Protein AF-C0FYK9-F1 (afdb_monomer_lite)

pLDDT: mean 88.58, std 13.12, range [31.52, 98.25]

Secondary structure (DSSP, 8-state):
-HHHHHHHHHHHHHHHHHHHHHHHHSSS------TTS--SS--BHHHHHHHT--GGGTT--HHHHH----SB-BHHHHHHHHHHTT-TTTSPPPS--TTSBPPHHHHHHHHHHHHHHH-TT--EEEEEEEEEEEEEETTEEEEEETTEEEEES--TTTS-TT-EEEEEEETTEEEEEEEE--S-EEEEEEEEEEEETTEEEEEETTEEEEEEPPTT-----SEEEEEEEETTEEEEEEE--EEEEEEEEEE-SSEEEETTTEEEE--SPPPEEE--TTS--EEE-GGGS-TTT-EEEEEEETTEEEEEEE-S-----EEEEE---TTS-S-BS--EEEESS-EEEEETTEEEEE-TT--EEGGGT-SSSS-EEEEEESSTT--EEEE-TT--B-SS-BSSEEEEEE-SS-EEEEEEEEHHHHHHHHHHHHS-TTS-HHHHHHHHHHHHHHHHHHHHH-TTGGGT-SEESSTTS---SSSPPPHHHHHHHHHTTT---EETTEEP-----S--SSS---GGGG--S-GGGGTT-----

Structure (mmCIF, N/CA/C/O backbone):
data_AF-C0FYK9-F1
#
_entry.id   AF-C0FYK9-F1
#
loop_
_atom_site.group_PDB
_atom_site.id
_atom_site.type_symbol
_atom_site.label_atom_id
_atom_site.label_alt_id
_atom_site.label_comp_id
_atom_site.label_asym_id
_atom_site.label_entity_id
_atom_site.label_seq_id
_atom_site.pdbx_PDB_ins_code
_atom_site.Cartn_x
_atom_site.Cartn_y
_atom_site.Cartn_z
_atom_site.occupancy
_atom_site.B_iso_or_equiv
_atom_site.auth_seq_id
_atom_site.auth_comp_id
_atom_site.auth_asym_id
_atom_site.auth_atom_id
_atom_site.pdbx_PDB_model_num
ATOM 1 N N . MET A 1 1 ? -38.663 -24.467 86.051 1.00 49.34 1 MET A N 1
ATOM 2 C CA . MET A 1 1 ? -37.625 -23.859 85.177 1.00 49.34 1 MET A CA 1
ATOM 3 C C . MET A 1 1 ? -37.761 -24.138 83.666 1.00 49.34 1 MET A C 1
ATOM 5 O O . MET A 1 1 ? -37.095 -23.458 82.899 1.00 49.34 1 MET A O 1
ATOM 9 N N . ARG A 1 2 ? -38.643 -25.035 83.180 1.00 43.19 2 ARG A N 1
ATOM 10 C CA . ARG A 1 2 ? -38.757 -25.364 81.733 1.00 43.19 2 ARG A CA 1
ATOM 11 C C . ARG A 1 2 ? -39.537 -24.361 80.849 1.00 43.19 2 ARG A 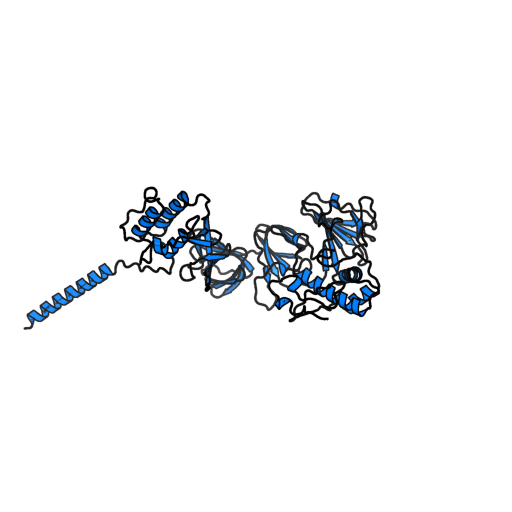C 1
ATOM 13 O O . ARG A 1 2 ? -39.346 -24.364 79.639 1.00 43.19 2 ARG A O 1
ATOM 20 N N . GLY A 1 3 ? -40.367 -23.477 81.418 1.00 40.69 3 GLY A N 1
ATOM 21 C CA . GLY A 1 3 ? -41.188 -22.517 80.649 1.00 40.69 3 GLY A CA 1
ATOM 22 C C . GLY A 1 3 ? -40.451 -21.256 80.166 1.00 40.69 3 GLY A C 1
ATOM 23 O O . GLY A 1 3 ? -40.621 -20.839 79.024 1.00 40.69 3 GLY A O 1
ATOM 24 N N . LYS A 1 4 ? -39.559 -20.686 80.991 1.00 39.06 4 LYS A N 1
ATOM 25 C CA . LYS A 1 4 ? -38.803 -19.459 80.649 1.00 39.06 4 LYS A CA 1
ATOM 26 C C . LYS A 1 4 ? -37.732 -19.681 79.568 1.00 39.06 4 LYS A C 1
ATOM 28 O O . LYS A 1 4 ? -37.420 -18.757 78.824 1.00 39.06 4 LYS A O 1
ATOM 33 N N . VAL A 1 5 ? -37.215 -20.906 79.433 1.00 44.84 5 VAL A N 1
ATOM 34 C CA . VAL A 1 5 ? -36.210 -21.264 78.411 1.00 44.84 5 VAL A CA 1
ATOM 35 C C . VAL A 1 5 ? -36.845 -21.411 77.020 1.00 44.84 5 VAL A C 1
ATOM 37 O O . VAL A 1 5 ? -36.245 -21.018 76.023 1.00 44.84 5 VAL A O 1
ATOM 40 N N . ARG A 1 6 ? -38.095 -21.896 76.938 1.00 43.47 6 ARG A N 1
ATOM 41 C CA . ARG A 1 6 ? -38.832 -22.031 75.666 1.00 43.47 6 ARG A CA 1
ATOM 42 C C . ARG A 1 6 ? -39.281 -20.683 75.090 1.00 43.47 6 ARG A C 1
ATOM 44 O O . ARG A 1 6 ? -39.268 -20.524 73.874 1.00 43.47 6 ARG A O 1
ATOM 51 N N . LEU A 1 7 ? -39.620 -19.713 75.945 1.00 41.38 7 LEU A N 1
ATOM 52 C CA . LEU A 1 7 ? -40.022 -18.369 75.512 1.00 41.38 7 LEU A CA 1
ATOM 53 C C . LEU A 1 7 ? -38.821 -17.542 75.012 1.00 41.38 7 LEU A C 1
ATOM 55 O O . LEU A 1 7 ? -38.914 -16.920 73.959 1.00 41.38 7 LEU A O 1
ATOM 59 N N . LYS A 1 8 ? -37.658 -17.630 75.681 1.00 43.09 8 LYS A N 1
ATOM 60 C CA . LYS A 1 8 ? -36.409 -16.995 75.210 1.00 43.09 8 LYS A CA 1
ATOM 61 C C . LYS A 1 8 ? -35.907 -17.567 73.878 1.00 43.09 8 LYS A C 1
ATOM 63 O O . LYS A 1 8 ? -35.419 -16.808 73.051 1.00 43.09 8 LYS A O 1
ATOM 68 N N . ARG A 1 9 ? -36.077 -18.875 73.633 1.00 45.41 9 ARG A N 1
ATOM 69 C CA . ARG A 1 9 ? -35.735 -19.498 72.338 1.00 45.41 9 ARG A CA 1
ATOM 70 C C . ARG A 1 9 ? -36.655 -19.058 71.196 1.00 45.41 9 ARG A C 1
ATOM 72 O O . ARG A 1 9 ? -36.160 -18.861 70.097 1.00 45.41 9 ARG A O 1
ATOM 79 N N . LYS A 1 10 ? -37.959 -18.869 71.443 1.00 44.72 10 LYS A N 1
ATOM 80 C CA . LYS A 1 10 ? -38.896 -18.373 70.415 1.00 44.72 10 LYS A CA 1
ATOM 81 C C . LYS A 1 10 ? -38.679 -16.894 70.083 1.00 44.72 10 LYS A C 1
ATOM 83 O O . LYS A 1 10 ? -38.752 -16.542 68.916 1.00 44.72 10 LYS A O 1
ATOM 88 N N . ILE A 1 11 ? -38.355 -16.060 71.075 1.00 49.78 11 ILE A N 1
ATOM 89 C CA . ILE A 1 11 ? -38.025 -14.641 70.856 1.00 49.78 11 ILE A CA 1
ATOM 90 C C . ILE A 1 11 ? -36.674 -14.504 70.137 1.00 49.78 11 ILE A C 1
ATOM 92 O O . ILE A 1 11 ? -36.570 -13.732 69.194 1.00 49.78 11 ILE A O 1
ATOM 96 N N . GLY A 1 12 ? -35.670 -15.310 70.504 1.00 44.44 12 GLY A N 1
ATOM 97 C CA . GLY A 1 12 ? -34.382 -15.339 69.802 1.00 44.44 12 GLY A CA 1
ATOM 98 C C . GLY A 1 12 ? -34.500 -15.783 68.341 1.00 44.44 12 GLY A C 1
ATOM 99 O O . GLY A 1 12 ? -33.878 -15.177 67.478 1.00 44.44 12 GLY A O 1
ATOM 100 N N . LEU A 1 13 ? -35.347 -16.777 68.041 1.00 50.16 13 LEU A N 1
ATOM 101 C CA . LEU A 1 13 ? -35.586 -17.206 66.658 1.00 50.16 13 LEU A CA 1
ATOM 102 C C . LEU A 1 13 ? -36.331 -16.141 65.839 1.00 50.16 13 LEU A C 1
ATOM 104 O O . LEU A 1 13 ? -36.026 -15.971 64.667 1.00 50.16 13 LEU A O 1
ATOM 108 N N . LEU A 1 14 ? -37.276 -15.416 66.452 1.00 47.41 14 LEU A N 1
ATOM 109 C CA . LEU A 1 14 ? -38.029 -14.350 65.782 1.00 47.41 14 LEU A CA 1
ATOM 110 C C . LEU A 1 14 ? -37.148 -13.127 65.487 1.00 47.41 14 LEU A C 1
ATOM 112 O O . LEU A 1 14 ? -37.288 -12.530 64.430 1.00 47.41 14 LEU A O 1
ATOM 116 N N . VAL A 1 15 ? -36.217 -12.785 66.387 1.00 50.88 15 VAL A N 1
ATOM 117 C CA . VAL A 1 15 ? -35.242 -11.694 66.195 1.00 50.88 15 VAL A CA 1
ATOM 118 C C . VAL A 1 15 ? -34.200 -12.064 65.139 1.00 50.88 15 VAL A C 1
ATOM 120 O O . VAL A 1 15 ? -33.847 -11.221 64.327 1.00 50.88 15 VAL A O 1
ATOM 123 N N . ILE A 1 16 ? -33.759 -13.324 65.089 1.00 52.78 16 ILE A N 1
ATOM 124 C CA . ILE A 1 16 ? -32.861 -13.807 64.030 1.00 52.78 16 ILE A CA 1
ATOM 125 C C . ILE A 1 16 ? -33.587 -13.834 62.680 1.00 52.78 16 ILE A C 1
ATOM 127 O O . ILE A 1 16 ? -33.013 -13.397 61.692 1.00 52.78 16 ILE A O 1
ATOM 131 N N . LEU A 1 17 ? -34.860 -14.251 62.625 1.00 51.38 17 LEU A N 1
ATOM 132 C CA . LEU A 1 17 ? -35.642 -14.168 61.388 1.00 51.38 17 LEU A CA 1
ATOM 133 C C . LEU A 1 17 ? -35.883 -12.717 60.956 1.00 51.38 17 LEU A C 1
ATOM 135 O O . LEU A 1 17 ? -35.816 -12.450 59.767 1.00 51.38 17 LEU A O 1
ATOM 139 N N . LEU A 1 18 ? -36.111 -11.782 61.889 1.00 46.44 18 LEU A N 1
ATOM 140 C CA . LEU A 1 18 ? -36.244 -10.353 61.576 1.00 46.44 18 LEU A CA 1
ATOM 141 C C . LEU A 1 18 ? -34.917 -9.732 61.123 1.00 46.44 18 LEU A C 1
ATOM 143 O O . LEU A 1 18 ? -34.935 -8.866 60.263 1.00 46.44 18 LEU A O 1
ATOM 147 N N . LEU A 1 19 ? -33.777 -10.174 61.663 1.00 47.59 19 LEU A N 1
ATOM 148 C CA . LEU A 1 19 ? -32.441 -9.751 61.226 1.00 47.59 19 LEU A CA 1
ATOM 149 C C . LEU A 1 19 ? -32.058 -10.357 59.873 1.00 47.59 19 LEU A C 1
ATOM 151 O O . LEU A 1 19 ? -31.368 -9.707 59.102 1.00 47.59 19 LEU A O 1
ATOM 155 N N . ILE A 1 20 ? -32.534 -11.563 59.561 1.00 51.31 20 ILE A N 1
ATOM 156 C CA . ILE A 1 20 ? -32.364 -12.201 58.252 1.00 51.31 20 ILE A CA 1
ATOM 157 C C . ILE A 1 20 ? -33.326 -11.587 57.221 1.00 51.31 20 ILE A C 1
ATOM 159 O O . ILE A 1 20 ? -32.927 -11.388 56.080 1.00 51.31 20 ILE A O 1
ATOM 163 N N . LEU A 1 21 ? -34.551 -11.202 57.606 1.00 42.94 21 LEU A N 1
ATOM 164 C CA . LEU A 1 21 ? -35.472 -10.469 56.728 1.00 42.94 21 LEU A CA 1
ATOM 165 C C . LEU A 1 21 ? -35.026 -9.015 56.521 1.00 42.94 21 LEU A C 1
ATOM 167 O O . LEU A 1 21 ? -35.067 -8.552 55.392 1.00 42.94 21 LEU A O 1
ATOM 171 N N . CYS A 1 22 ? -34.543 -8.313 57.557 1.00 41.72 22 CYS A N 1
ATOM 172 C CA . CYS A 1 22 ? -33.874 -7.012 57.405 1.00 41.72 22 CYS A CA 1
ATOM 173 C C . CYS A 1 22 ? -32.569 -7.152 56.622 1.00 41.72 22 CYS A C 1
ATOM 175 O O . CYS A 1 22 ? -32.255 -6.277 55.834 1.00 41.72 22 CYS A O 1
ATOM 177 N N . GLY A 1 23 ? -31.828 -8.247 56.802 1.00 36.53 23 GLY A N 1
ATOM 178 C CA . GLY A 1 23 ? -30.626 -8.559 56.035 1.00 36.53 23 GLY A CA 1
ATOM 179 C C . GLY A 1 23 ? -30.923 -8.832 54.563 1.00 36.53 23 GLY A C 1
ATOM 180 O O . GLY A 1 23 ? -30.143 -8.419 53.725 1.00 36.53 23 GLY A O 1
ATOM 181 N N . MET A 1 24 ? -32.067 -9.441 54.233 1.00 38.06 24 MET A N 1
ATOM 182 C CA . MET A 1 24 ? -32.524 -9.641 52.851 1.00 38.06 24 MET A CA 1
ATOM 183 C C . MET A 1 24 ? -33.209 -8.401 52.253 1.00 38.06 24 MET A C 1
ATOM 185 O O . MET A 1 24 ? -33.081 -8.165 51.059 1.00 38.06 24 MET A O 1
ATOM 189 N N . LEU A 1 25 ? -33.858 -7.563 53.068 1.00 33.78 25 LEU A N 1
ATOM 190 C CA . LEU A 1 25 ? -34.369 -6.243 52.664 1.00 33.78 25 LEU A CA 1
ATOM 191 C C . LEU A 1 25 ? -33.253 -5.188 52.532 1.00 33.78 25 LEU A C 1
ATOM 193 O O . LEU A 1 25 ? -33.442 -4.219 51.811 1.00 33.78 25 LEU A O 1
ATOM 197 N N . LEU A 1 26 ? -32.095 -5.392 53.175 1.00 36.16 26 LEU A N 1
ATOM 198 C CA . LEU A 1 26 ? -30.854 -4.621 52.981 1.00 36.16 26 LEU A CA 1
ATOM 199 C C . LEU A 1 26 ? -29.892 -5.270 51.966 1.00 36.16 26 LEU A C 1
ATOM 201 O O . LEU A 1 26 ? -28.947 -4.620 51.530 1.00 36.16 26 LEU A O 1
ATOM 205 N N . ALA A 1 27 ? -30.107 -6.539 51.597 1.00 31.52 27 ALA A N 1
ATOM 206 C CA . ALA A 1 27 ? -29.412 -7.210 50.492 1.00 31.52 27 ALA A CA 1
ATOM 207 C C . ALA A 1 27 ? -30.128 -7.016 49.144 1.00 31.52 27 ALA A C 1
ATOM 209 O O . ALA A 1 27 ? -29.573 -7.354 48.102 1.00 31.52 27 ALA A O 1
ATOM 210 N N . GLY A 1 28 ? -31.321 -6.418 49.143 1.00 37.22 28 GLY A N 1
ATOM 211 C CA . GLY A 1 28 ? -31.795 -5.654 47.997 1.00 37.22 28 GLY A CA 1
ATOM 212 C C . GLY A 1 28 ? -31.076 -4.304 47.983 1.00 37.22 28 GLY A C 1
ATOM 213 O O . GLY A 1 28 ? -31.178 -3.565 48.952 1.00 37.22 28 GLY A O 1
ATOM 214 N N . THR A 1 29 ? -30.369 -4.005 46.889 1.00 35.56 29 THR A N 1
ATOM 215 C CA . THR A 1 29 ? -29.702 -2.724 46.560 1.00 35.56 29 THR A CA 1
ATOM 216 C C . THR A 1 29 ? -28.333 -2.427 47.195 1.00 35.56 29 THR A C 1
ATOM 218 O O . THR A 1 29 ? -28.100 -1.347 47.734 1.00 35.56 29 THR A O 1
ATOM 221 N N . LYS A 1 30 ? -27.354 -3.311 46.996 1.00 37.34 30 LYS A N 1
ATOM 222 C CA . LYS A 1 30 ? -26.033 -2.833 46.554 1.00 37.34 30 LYS A CA 1
ATOM 223 C C . LYS A 1 30 ? -25.832 -3.326 45.124 1.00 37.34 30 LYS A C 1
ATOM 225 O O . LYS A 1 30 ? -25.378 -4.448 44.934 1.00 37.34 30 LYS A O 1
ATOM 230 N N . LYS A 1 31 ? -26.230 -2.522 44.127 1.00 44.47 31 LYS A N 1
ATOM 231 C CA . LYS A 1 31 ? -25.635 -2.646 42.786 1.00 44.47 31 LYS A CA 1
ATOM 232 C C . LYS A 1 31 ? -24.127 -2.481 43.019 1.00 44.47 31 LYS A C 1
ATOM 234 O O . LYS A 1 31 ? -23.731 -1.464 43.585 1.00 44.47 31 LYS A O 1
ATOM 239 N N . GLY A 1 32 ? -23.335 -3.521 42.771 1.00 54.62 32 GLY A N 1
ATOM 240 C CA . GLY A 1 32 ? -21.882 -3.437 42.896 1.00 54.62 32 GLY A CA 1
ATOM 241 C C . GLY A 1 32 ? -21.388 -2.468 41.834 1.00 54.62 32 GLY A C 1
ATOM 242 O O . GLY A 1 32 ? -21.562 -2.743 40.653 1.00 54.62 32 GLY A O 1
ATOM 243 N N . TYR A 1 33 ? -20.891 -1.308 42.250 1.00 62.44 33 TYR A N 1
ATOM 244 C CA . TYR A 1 33 ? -20.207 -0.388 41.351 1.00 62.44 33 TYR A CA 1
ATOM 245 C C . TYR A 1 33 ? -18.798 -0.935 41.133 1.00 62.44 33 TYR A C 1
ATOM 247 O O . TYR A 1 33 ? -18.117 -1.279 42.099 1.00 62.44 33 TYR A O 1
ATOM 255 N N . HIS A 1 34 ? -18.403 -1.050 39.873 1.00 70.69 34 HIS A N 1
ATOM 256 C CA . HIS A 1 34 ? -17.083 -1.486 39.447 1.00 70.69 34 HIS A CA 1
ATOM 257 C C . HIS A 1 34 ? -16.535 -0.411 38.516 1.00 70.69 34 HIS A C 1
ATOM 259 O O . HIS A 1 34 ? -17.045 -0.239 37.413 1.00 70.69 34 HIS A O 1
ATOM 265 N N . LYS A 1 35 ? -15.546 0.352 38.983 1.00 70.06 35 LYS A N 1
ATOM 266 C CA . LYS A 1 35 ? -14.958 1.437 38.188 1.00 70.06 35 LYS A CA 1
ATOM 267 C C . LYS A 1 35 ? -14.197 0.930 36.956 1.00 70.06 35 LYS A C 1
ATOM 269 O O . LYS A 1 35 ? -14.077 1.655 35.983 1.00 70.06 35 LYS A O 1
ATOM 274 N N . ASP A 1 36 ? -13.750 -0.323 37.005 1.00 77.81 36 ASP A N 1
ATOM 275 C CA . ASP A 1 36 ? -12.903 -0.938 35.982 1.00 77.81 36 ASP A CA 1
ATOM 276 C C . ASP A 1 36 ? -13.705 -1.654 34.878 1.00 77.81 36 ASP A C 1
ATOM 278 O O . ASP A 1 36 ? -13.105 -2.355 34.076 1.00 77.81 36 ASP A O 1
ATOM 282 N N . VAL A 1 37 ? -15.042 -1.529 34.853 1.00 84.25 37 VAL A N 1
ATOM 283 C CA . VAL A 1 37 ? -15.925 -2.186 33.868 1.00 84.25 37 VAL A CA 1
ATOM 284 C C . VAL A 1 37 ? -16.968 -1.197 33.356 1.00 84.25 37 VAL A C 1
ATOM 286 O O . VAL A 1 37 ? -17.587 -0.477 34.148 1.00 84.25 37 VAL A O 1
ATOM 289 N N . TYR A 1 38 ? -17.205 -1.209 32.045 1.00 90.00 38 TYR A N 1
ATOM 290 C CA . TYR A 1 38 ? -18.252 -0.435 31.397 1.00 90.00 38 TYR A CA 1
ATOM 291 C C . TYR A 1 38 ? -19.631 -0.718 32.005 1.00 90.00 38 TYR A C 1
ATOM 293 O O . TYR A 1 38 ? -19.972 -1.837 32.399 1.00 90.00 38 TYR A O 1
ATOM 301 N N . SER A 1 39 ? -20.454 0.326 32.087 1.00 89.12 39 SER A N 1
ATOM 302 C CA . SER A 1 39 ? -21.793 0.245 32.655 1.00 89.12 39 SER A CA 1
ATOM 303 C C . SER A 1 39 ? -22.700 1.313 32.067 1.00 89.12 39 SER A C 1
ATOM 305 O O . SER A 1 39 ? -22.364 2.495 32.047 1.00 89.12 39 SER A O 1
ATOM 307 N N . GLU A 1 40 ? -23.907 0.907 31.685 1.00 89.75 40 GLU A N 1
ATOM 308 C CA . GLU A 1 40 ? -24.999 1.828 31.349 1.00 89.75 40 GLU A CA 1
ATOM 309 C C . GLU A 1 40 ? -25.579 2.517 32.591 1.00 89.75 40 GLU A C 1
ATOM 311 O O . GLU A 1 40 ? -26.247 3.543 32.512 1.00 89.75 40 GLU A O 1
ATOM 316 N N . HIS A 1 41 ? -25.370 1.946 33.778 1.00 90.19 41 HIS A N 1
ATOM 317 C CA . HIS A 1 41 ? -26.044 2.377 35.003 1.00 90.19 41 HIS A CA 1
ATOM 318 C C . HIS A 1 41 ? -25.279 3.421 35.813 1.00 90.19 41 HIS A C 1
ATOM 320 O O . HIS A 1 41 ? -25.825 3.912 36.805 1.00 90.19 41 HIS A O 1
ATOM 326 N N . TYR A 1 42 ? -24.029 3.698 35.453 1.00 90.00 42 TYR A N 1
ATOM 327 C CA . TYR A 1 42 ? -23.194 4.722 36.069 1.00 90.00 42 TYR A CA 1
ATOM 328 C C . TYR A 1 42 ? -22.003 5.063 35.173 1.00 90.00 42 TYR A C 1
ATOM 330 O O . TYR A 1 42 ? -21.562 4.222 34.395 1.00 90.00 42 TYR A O 1
ATOM 338 N N . VAL A 1 43 ? -21.444 6.259 35.357 1.00 91.44 43 VAL A N 1
ATOM 339 C CA . VAL A 1 43 ? -20.204 6.697 34.699 1.00 91.44 43 VAL A CA 1
ATOM 340 C C . VAL A 1 43 ? -19.094 6.822 35.751 1.00 91.44 43 VAL A C 1
ATOM 342 O O . VAL A 1 43 ? -19.327 7.473 36.776 1.00 91.44 43 VAL A O 1
ATOM 345 N N . PRO A 1 44 ? -17.924 6.183 35.583 1.00 90.38 44 PRO A N 1
ATOM 346 C CA . PRO A 1 44 ? -16.771 6.390 36.455 1.00 90.38 44 PRO A CA 1
ATOM 347 C C . PRO A 1 44 ? -16.309 7.850 36.453 1.00 90.38 44 PRO A C 1
ATOM 349 O O . PRO A 1 44 ? -16.354 8.523 35.430 1.00 90.38 44 PRO A O 1
ATOM 352 N N . VAL A 1 45 ? -15.816 8.345 37.591 1.00 87.62 45 VAL A N 1
ATOM 353 C CA . VAL A 1 45 ? -15.299 9.728 37.663 1.00 87.62 45 VAL A CA 1
ATOM 354 C C . VAL A 1 45 ? -14.074 9.922 36.762 1.00 87.62 45 VAL A C 1
ATOM 356 O O . VAL A 1 45 ? -13.920 10.992 36.188 1.00 87.62 45 VAL A O 1
ATOM 359 N N . GLU A 1 46 ? -13.232 8.895 36.622 1.00 84.62 46 GLU A N 1
ATOM 360 C CA . GLU A 1 46 ? -12.035 8.926 35.766 1.00 84.62 46 GLU A CA 1
ATOM 361 C C . GLU A 1 46 ? -12.402 9.150 34.283 1.00 84.62 46 GLU A C 1
ATOM 363 O O . GLU A 1 46 ? -11.763 9.956 33.618 1.00 84.62 46 GLU A O 1
ATOM 368 N N . GLU A 1 47 ? -13.486 8.535 33.794 1.00 89.50 47 GLU A N 1
ATOM 369 C CA . GLU A 1 47 ? -14.006 8.758 32.433 1.00 89.50 47 GLU A CA 1
ATOM 370 C C . GLU A 1 47 ? -14.472 10.212 32.237 1.00 89.50 47 GLU A C 1
ATOM 372 O O . GLU A 1 47 ? -14.085 10.872 31.277 1.00 89.50 47 GLU A O 1
ATOM 377 N N . VAL A 1 48 ? -15.217 10.759 33.203 1.00 90.50 48 VAL A N 1
ATOM 378 C CA . VAL A 1 48 ? -15.716 12.148 33.155 1.00 90.50 48 VAL A CA 1
ATOM 379 C C . VAL A 1 48 ? -14.577 13.174 33.099 1.00 90.50 48 VAL A C 1
ATOM 381 O O . VAL A 1 48 ? -14.717 14.231 32.487 1.00 90.50 48 VAL A O 1
ATOM 384 N N . GLN A 1 49 ? -13.446 12.898 33.752 1.00 87.75 49 GLN A N 1
ATOM 385 C CA . GLN A 1 49 ? -12.277 13.785 33.717 1.00 87.75 49 GLN A CA 1
ATOM 386 C C . GLN A 1 49 ? -11.706 13.915 32.302 1.00 87.75 49 GLN A C 1
ATOM 388 O O . GLN A 1 49 ? -11.330 15.015 31.891 1.00 87.75 49 GLN A O 1
ATOM 393 N N . ASP A 1 50 ? -11.666 12.813 31.557 1.00 86.81 50 ASP A N 1
ATOM 394 C CA . ASP A 1 50 ? -11.147 12.789 30.190 1.00 86.81 50 ASP A CA 1
ATOM 395 C C . ASP A 1 50 ? -12.105 13.474 29.221 1.00 86.81 50 ASP A C 1
ATOM 397 O O . ASP A 1 50 ? -11.682 14.319 28.431 1.00 86.81 50 ASP A O 1
ATOM 401 N N . GLU A 1 51 ? -13.403 13.221 29.371 1.00 91.44 51 GLU A N 1
ATOM 402 C CA . GLU A 1 51 ? -14.452 13.900 28.612 1.00 91.44 51 GLU A CA 1
ATOM 403 C C . GLU A 1 51 ? -14.417 15.423 28.805 1.00 91.44 51 GLU A C 1
ATOM 405 O O . GLU A 1 51 ? -14.608 16.179 27.854 1.00 91.44 51 GLU A O 1
ATOM 410 N N . LEU A 1 52 ? -14.138 15.919 30.013 1.00 90.44 52 LEU A N 1
ATOM 411 C CA . LEU A 1 52 ? -14.057 17.359 30.286 1.00 90.44 52 LEU A CA 1
ATOM 412 C C . LEU A 1 52 ? -12.732 18.006 29.841 1.00 90.44 52 LEU A C 1
ATOM 414 O O . LEU A 1 52 ? -12.608 19.234 29.853 1.00 90.44 52 LEU A O 1
ATOM 418 N N . SER A 1 53 ? -11.742 17.217 29.422 1.00 87.56 53 SER A N 1
ATOM 419 C CA . SER A 1 53 ? -10.406 17.682 29.031 1.00 87.56 53 SER A CA 1
ATOM 420 C C . SER A 1 53 ? -10.323 18.061 27.544 1.00 87.56 53 SER A C 1
ATOM 422 O O . SER A 1 53 ? -9.465 17.575 26.809 1.00 87.56 53 SER A O 1
ATOM 424 N N . PHE A 1 54 ? -11.196 18.964 27.090 1.00 86.75 54 PHE A N 1
ATOM 425 C CA . PHE A 1 54 ? -11.235 19.479 25.712 1.00 86.75 54 PHE A CA 1
ATOM 426 C C . PHE A 1 54 ? -10.966 20.992 25.653 1.00 86.75 54 PHE A C 1
ATOM 428 O O . PHE A 1 54 ? -11.007 21.694 26.665 1.00 86.75 54 PHE A O 1
ATOM 435 N N . SER A 1 55 ? -10.667 21.518 24.462 1.00 81.06 55 SER A N 1
ATOM 436 C CA . SER A 1 55 ? -10.432 22.955 24.235 1.00 81.06 55 SER A CA 1
ATOM 437 C C . SER A 1 55 ? -9.448 23.581 25.245 1.00 81.06 55 SER A C 1
ATOM 439 O O . SER A 1 55 ? -8.348 23.067 25.457 1.00 81.06 55 SER A O 1
ATOM 441 N N . ILE A 1 56 ? -9.822 24.692 25.890 1.00 78.62 56 ILE A N 1
ATOM 442 C CA . ILE A 1 56 ? -9.002 25.378 26.902 1.00 78.62 56 ILE A CA 1
ATOM 443 C C . ILE A 1 56 ? -8.908 24.619 28.236 1.00 78.62 56 ILE A C 1
ATOM 445 O O . ILE A 1 56 ? -8.141 25.019 29.111 1.00 78.62 56 ILE A O 1
ATOM 449 N N . TYR A 1 57 ? -9.684 23.546 28.403 1.00 82.19 57 TYR A N 1
ATOM 450 C CA . TYR A 1 57 ? -9.781 22.770 29.635 1.00 82.19 57 TYR A CA 1
ATOM 451 C C . TYR A 1 57 ? -8.825 21.564 29.676 1.00 82.19 57 TYR A C 1
ATOM 453 O O . TYR A 1 57 ? -8.739 20.894 30.702 1.00 82.19 57 TYR A O 1
ATOM 461 N N . LYS A 1 58 ? -8.058 21.320 28.600 1.00 78.19 58 LYS A N 1
ATOM 462 C CA . LYS A 1 58 ? -7.079 20.217 28.477 1.00 78.19 58 LYS A CA 1
ATOM 463 C C . LYS A 1 58 ? -6.049 20.153 29.617 1.00 78.19 58 LYS A C 1
ATOM 465 O O . LYS A 1 58 ? -5.628 19.073 30.003 1.00 78.19 58 LYS A O 1
ATOM 470 N N . GLU A 1 59 ? -5.645 21.304 30.154 1.00 77.31 59 GLU A N 1
ATOM 471 C CA . GLU A 1 59 ? -4.583 21.421 31.172 1.00 77.31 59 GLU A CA 1
ATOM 472 C C . GLU A 1 59 ? -5.128 21.514 32.610 1.00 77.31 59 GLU A C 1
ATOM 474 O O . GLU A 1 59 ? -4.402 21.870 33.543 1.00 77.31 59 GLU A O 1
ATOM 479 N N . MET A 1 60 ? -6.427 21.277 32.811 1.00 81.19 60 MET A N 1
ATOM 480 C CA . MET A 1 60 ? -7.028 21.382 34.136 1.00 81.19 60 MET A CA 1
ATOM 481 C C . MET A 1 60 ? -6.794 20.134 34.977 1.00 81.19 60 MET A C 1
ATOM 483 O O . MET A 1 60 ? -6.974 19.007 34.527 1.00 81.19 60 MET A O 1
ATOM 487 N N . ASP A 1 61 ? -6.486 20.351 36.254 1.00 79.81 61 ASP A N 1
ATOM 488 C CA . ASP A 1 61 ? -6.458 19.288 37.254 1.00 79.81 61 ASP A CA 1
ATOM 489 C C . ASP A 1 61 ? -7.896 18.968 37.697 1.00 79.81 61 ASP A C 1
ATOM 491 O O . ASP A 1 61 ? -8.384 19.426 38.737 1.00 79.81 61 ASP A O 1
ATOM 495 N N . TRP A 1 62 ? -8.608 18.218 36.853 1.00 79.31 62 TRP A N 1
ATOM 496 C CA . TRP A 1 62 ? -9.978 17.789 37.126 1.00 79.31 62 TRP A CA 1
ATOM 497 C C . TRP A 1 62 ? -10.083 16.916 38.377 1.00 79.31 62 TRP A C 1
ATOM 499 O O . TRP A 1 62 ? -11.125 16.912 39.028 1.00 79.31 62 TRP A O 1
ATOM 509 N N . GLU A 1 63 ? -9.008 16.241 38.781 1.00 74.50 63 GLU A N 1
ATOM 510 C CA . GLU A 1 63 ? -8.963 15.488 40.032 1.00 74.50 63 GLU A CA 1
ATOM 511 C C . GLU A 1 63 ? -9.090 16.428 41.245 1.00 74.50 63 GLU A C 1
ATOM 513 O O . GLU A 1 63 ? -9.909 16.195 42.143 1.00 74.50 63 GLU A O 1
ATOM 518 N N . GLN A 1 64 ? -8.363 17.552 41.241 1.00 74.69 64 GLN A N 1
ATOM 519 C CA . GLN A 1 64 ? -8.525 18.604 42.250 1.00 74.69 64 GLN A CA 1
ATOM 520 C C . GLN A 1 64 ? -9.869 19.325 42.165 1.00 74.69 64 GLN A C 1
ATOM 522 O O . GLN A 1 64 ? -10.415 19.707 43.200 1.00 74.69 64 GLN A O 1
ATOM 527 N N . ILE A 1 65 ? -10.404 19.548 40.966 1.00 71.44 65 ILE A N 1
ATOM 528 C CA . ILE A 1 65 ? -11.671 20.275 40.796 1.00 71.44 65 ILE A CA 1
ATOM 529 C C . ILE A 1 65 ? -12.849 19.418 41.265 1.00 71.44 65 ILE A C 1
ATOM 531 O O . ILE A 1 65 ? -13.753 19.921 41.932 1.00 71.44 65 ILE A O 1
ATOM 535 N N . LEU A 1 66 ? -12.817 18.117 40.972 1.00 69.69 66 LEU A N 1
ATOM 536 C CA . LEU A 1 66 ? -13.879 17.184 41.329 1.00 69.69 66 LEU A CA 1
ATOM 537 C C . LEU A 1 66 ? -13.794 16.715 42.781 1.00 69.69 66 LEU A C 1
ATOM 539 O O . LEU A 1 66 ? -14.822 16.311 43.308 1.00 69.69 66 LEU A O 1
ATOM 543 N N . LEU A 1 67 ? -12.625 16.781 43.440 1.00 59.00 67 LEU A N 1
ATOM 544 C CA . LEU A 1 67 ? -12.404 16.612 44.894 1.00 59.00 67 LEU A CA 1
ATOM 545 C C . LEU A 1 67 ? -13.281 15.536 45.579 1.00 59.00 67 LEU A C 1
ATOM 547 O O . LEU A 1 67 ? -13.708 15.680 46.732 1.00 59.00 67 LEU A O 1
ATOM 551 N N . GLN A 1 68 ? -13.547 14.424 44.891 1.00 60.22 68 GLN A N 1
ATOM 552 C CA . GLN A 1 68 ? -14.451 13.382 45.362 1.00 60.22 68 GLN A CA 1
ATOM 553 C C . GLN A 1 68 ? -13.715 12.058 45.551 1.00 60.22 68 GLN A C 1
ATOM 555 O O . GLN A 1 68 ? -13.066 11.538 44.658 1.00 60.22 68 GLN A O 1
ATOM 560 N N . LYS A 1 69 ? -13.896 11.452 46.731 1.00 61.88 69 LYS A N 1
ATOM 561 C CA . LYS A 1 69 ? -13.512 10.055 47.017 1.00 61.88 69 LYS A CA 1
ATOM 562 C C . LYS A 1 69 ? -14.483 9.040 46.385 1.00 61.88 69 LYS A C 1
ATOM 564 O O . LYS A 1 69 ? -14.678 7.965 46.950 1.00 61.88 69 LYS A O 1
ATOM 569 N N . GLN A 1 70 ? -15.203 9.429 45.335 1.00 73.06 70 GLN A N 1
ATOM 570 C CA . GLN A 1 70 ? -16.266 8.625 44.737 1.00 73.06 70 GLN A CA 1
ATOM 571 C C . GLN A 1 70 ? -15.743 7.953 43.474 1.00 73.06 70 GLN A C 1
ATOM 573 O O . GLN A 1 70 ? -15.025 8.567 42.698 1.00 73.06 70 GLN A O 1
ATOM 578 N N . GLU A 1 71 ? -16.111 6.691 43.284 1.00 82.56 71 GLU A N 1
ATOM 579 C CA . GLU A 1 71 ? -15.706 5.907 42.111 1.00 82.56 71 GLU A CA 1
ATOM 580 C C . GLU A 1 71 ? -16.587 6.195 40.882 1.00 82.56 71 GLU A C 1
ATOM 582 O O . GLU A 1 71 ? -16.214 5.847 39.769 1.00 82.56 71 GLU A O 1
ATOM 587 N N . TYR A 1 72 ? -17.744 6.840 41.068 1.00 88.19 72 TYR A N 1
ATOM 588 C CA . TYR A 1 72 ? -18.736 7.104 40.024 1.00 88.19 72 TYR A CA 1
ATOM 589 C C . TYR A 1 72 ? -19.355 8.501 40.152 1.00 88.19 72 TYR A C 1
ATOM 591 O O . TYR A 1 72 ? -19.395 9.087 41.238 1.00 88.19 72 TYR A O 1
ATOM 599 N N . LEU A 1 73 ? -19.886 9.009 39.042 1.00 91.44 73 LEU A N 1
ATOM 600 C CA . LEU A 1 73 ? -20.502 10.322 38.946 1.00 91.44 73 LEU A CA 1
ATOM 601 C C . LEU A 1 73 ? -21.861 10.359 39.657 1.00 91.44 73 LEU A C 1
ATOM 603 O O . LEU A 1 73 ? -22.788 9.610 39.336 1.00 91.44 73 LEU A O 1
ATOM 607 N N . THR A 1 74 ? -22.006 11.276 40.611 1.00 92.25 74 THR A N 1
ATOM 608 C CA . THR A 1 74 ? -23.286 11.570 41.267 1.00 92.25 74 THR A CA 1
ATOM 609 C C . THR A 1 74 ? -23.901 12.864 40.762 1.00 92.25 74 THR A C 1
ATOM 611 O O . THR A 1 74 ? -23.205 13.744 40.257 1.00 92.25 74 THR A O 1
ATOM 614 N N . LYS A 1 75 ? -25.211 13.043 40.975 1.00 93.31 75 LYS A N 1
ATOM 615 C CA . LYS A 1 75 ? -25.888 14.313 40.667 1.00 93.31 75 LYS A CA 1
ATOM 616 C C . LYS A 1 75 ? -25.198 15.511 41.331 1.00 93.31 75 LYS A C 1
ATOM 618 O O . LYS A 1 75 ? -25.101 16.576 40.729 1.00 93.31 75 LYS A O 1
ATOM 623 N N . LYS A 1 76 ? -24.726 15.352 42.572 1.00 91.38 76 LYS A N 1
ATOM 624 C CA . LYS A 1 76 ? -23.980 16.397 43.278 1.00 91.38 76 LYS A CA 1
ATOM 625 C C . LYS A 1 76 ? -22.687 16.755 42.544 1.00 91.38 76 LYS A C 1
ATOM 627 O O . LYS A 1 76 ? -22.463 17.934 42.306 1.00 91.38 76 LYS A O 1
ATOM 632 N N . ALA A 1 77 ? -21.898 15.751 42.153 1.00 90.25 77 ALA A N 1
ATOM 633 C CA . ALA A 1 77 ? -20.672 15.946 41.379 1.00 90.25 77 ALA A CA 1
ATOM 634 C C . ALA A 1 77 ? -20.947 16.671 40.054 1.00 90.25 77 ALA A C 1
ATOM 636 O O . ALA A 1 77 ? -20.315 17.676 39.751 1.00 90.25 77 ALA A O 1
ATOM 637 N N . ALA A 1 78 ? -21.966 16.228 39.312 1.00 92.81 78 ALA A N 1
ATOM 638 C CA . ALA A 1 78 ? -22.384 16.878 38.072 1.00 92.81 78 ALA A CA 1
ATOM 639 C C . ALA A 1 78 ? -22.811 18.340 38.293 1.00 92.81 78 ALA A C 1
ATOM 641 O O . ALA A 1 78 ? -22.488 19.213 37.494 1.00 92.81 78 ALA A O 1
ATOM 642 N N . SER A 1 79 ? -23.484 18.647 39.407 1.00 92.56 79 SER A N 1
ATOM 643 C CA . SER A 1 79 ? -23.831 20.033 39.744 1.00 92.56 79 SER A CA 1
ATOM 644 C C . SER A 1 79 ? -22.612 20.890 40.070 1.00 92.56 79 SER A C 1
ATOM 646 O O . SER A 1 79 ? -22.649 22.084 39.782 1.00 92.56 79 SER A O 1
ATOM 648 N N . GLU A 1 80 ? -21.584 20.322 40.702 1.00 90.31 80 GLU A N 1
ATOM 649 C CA . GLU A 1 80 ? -20.321 21.007 41.004 1.00 90.31 80 GLU A CA 1
ATOM 650 C C . GLU A 1 80 ? -19.547 21.295 39.705 1.00 90.31 80 GLU A C 1
ATOM 652 O O . GLU A 1 80 ? -19.072 22.415 39.523 1.00 90.31 80 GLU A O 1
ATOM 657 N N . ILE A 1 81 ? -19.532 20.345 38.759 1.00 91.44 81 ILE A N 1
ATOM 658 C CA . ILE A 1 81 ? -18.990 20.529 37.400 1.00 91.44 81 ILE A CA 1
ATOM 659 C C . ILE A 1 81 ? -19.683 21.695 36.693 1.00 91.44 81 ILE A C 1
ATOM 661 O O . ILE A 1 81 ? -19.026 22.631 36.242 1.00 91.44 81 ILE A O 1
ATOM 665 N N . LEU A 1 82 ? -21.017 21.678 36.622 1.00 93.62 82 LEU A N 1
ATOM 666 C CA . LEU A 1 82 ? -21.772 22.728 35.935 1.00 93.62 82 LEU A CA 1
ATOM 667 C C . LEU A 1 82 ? -21.594 24.101 36.593 1.00 93.62 82 LEU A C 1
ATOM 669 O O . LEU A 1 82 ? -21.591 25.118 35.904 1.00 93.62 82 LEU A O 1
ATOM 673 N N . GLU A 1 83 ? -21.447 24.161 37.917 1.00 92.69 83 GLU A N 1
ATOM 674 C CA . GLU A 1 83 ? -21.144 25.410 38.620 1.00 92.69 83 GLU A CA 1
ATOM 675 C C . GLU A 1 83 ? -19.766 25.947 38.239 1.00 92.69 83 GLU A C 1
ATOM 677 O O . GLU A 1 83 ? -19.630 27.130 37.930 1.00 92.69 83 GLU A O 1
ATOM 682 N N . PHE A 1 84 ? -18.767 25.066 38.206 1.00 90.25 84 PHE A N 1
ATOM 683 C CA . PHE A 1 84 ? -17.403 25.404 37.830 1.00 90.25 84 PHE A CA 1
ATOM 684 C C . PHE A 1 84 ? -17.298 25.906 36.386 1.00 90.25 84 PHE A C 1
ATOM 686 O O . PHE A 1 84 ? -16.648 26.916 36.121 1.00 90.25 84 PHE A O 1
ATOM 693 N N . LEU A 1 85 ? -17.996 25.239 35.467 1.00 91.56 85 LEU A N 1
ATOM 694 C CA . LEU A 1 85 ? -18.070 25.615 34.056 1.00 91.56 85 LEU A CA 1
ATOM 695 C C . LEU A 1 85 ? -18.930 26.867 33.802 1.00 91.56 85 LEU A C 1
ATOM 697 O O . LEU A 1 85 ? -18.963 27.369 32.683 1.00 91.56 85 LEU A O 1
ATOM 701 N N . GLY A 1 86 ? -19.642 27.382 34.812 1.00 93.62 86 GLY A N 1
ATOM 702 C CA . GLY A 1 86 ? -20.566 28.510 34.652 1.00 93.62 86 GLY A CA 1
ATOM 703 C C . GLY A 1 86 ? -21.865 28.156 33.913 1.00 93.62 86 GLY A C 1
ATOM 704 O O . GLY A 1 86 ? -22.555 29.048 33.423 1.00 93.62 86 GLY A O 1
ATOM 705 N N . LEU A 1 87 ? -22.211 26.868 33.849 1.00 96.12 87 LEU A N 1
ATOM 706 C CA . LEU A 1 87 ? -23.339 26.310 33.095 1.00 96.12 87 LEU A CA 1
ATOM 707 C C . LEU A 1 87 ? -24.541 25.893 33.961 1.00 96.12 87 LEU A C 1
ATOM 709 O O . LEU A 1 87 ? -25.571 25.481 33.432 1.00 96.12 87 LEU A O 1
ATOM 713 N N . LYS A 1 88 ? -24.447 26.022 35.289 1.00 93.81 88 LYS A N 1
ATOM 714 C CA . LYS A 1 88 ? -25.471 25.559 36.249 1.00 93.81 88 LYS A CA 1
ATOM 715 C C . LYS A 1 88 ? -26.880 26.114 36.012 1.00 93.81 88 LYS A C 1
ATOM 717 O O . LYS A 1 88 ? -27.854 25.417 36.276 1.00 93.81 88 LYS A O 1
ATOM 722 N N . ASP A 1 89 ? -26.988 27.354 35.538 1.00 95.12 89 ASP A N 1
ATOM 723 C CA . ASP A 1 89 ? -28.279 27.996 35.253 1.00 95.12 89 ASP A CA 1
ATOM 724 C C . ASP A 1 89 ? -28.817 27.670 33.846 1.00 95.12 89 ASP A C 1
ATOM 726 O O . ASP A 1 89 ? -29.959 28.009 33.530 1.00 95.12 89 ASP A O 1
ATOM 730 N N . TYR A 1 90 ? -28.005 27.021 33.007 1.00 95.19 90 TYR A N 1
ATOM 731 C CA . TYR A 1 90 ? -28.307 26.737 31.603 1.00 95.19 90 TYR A CA 1
ATOM 732 C C . TYR A 1 90 ? -28.659 25.265 31.371 1.00 95.19 90 TYR A C 1
ATOM 734 O O . TYR A 1 90 ? -29.589 24.988 30.620 1.00 95.19 90 TYR A O 1
ATOM 742 N N . ILE A 1 91 ? -27.976 24.344 32.058 1.00 96.12 91 ILE A N 1
ATOM 743 C CA . ILE A 1 91 ? -28.142 22.896 31.881 1.00 96.12 91 ILE A CA 1
ATOM 744 C C . ILE A 1 91 ? -28.900 22.303 33.071 1.00 96.12 91 ILE A C 1
ATOM 746 O O . ILE A 1 91 ? -28.517 22.481 34.231 1.00 96.12 91 ILE A O 1
ATOM 750 N N . GLN A 1 92 ? -29.985 21.575 32.796 1.00 94.56 92 GLN A N 1
ATOM 751 C CA . GLN A 1 92 ? -30.804 20.955 33.839 1.00 94.56 92 GLN A CA 1
ATOM 752 C C . GLN A 1 92 ? -30.329 19.538 34.165 1.00 94.56 92 GLN A C 1
ATOM 754 O O . GLN A 1 92 ? -30.301 18.661 33.310 1.00 94.56 92 GLN A O 1
ATOM 759 N N . LEU A 1 93 ? -30.032 19.287 35.442 1.00 95.06 93 LEU A N 1
ATOM 760 C CA . LEU A 1 93 ? -29.714 17.941 35.920 1.00 95.06 93 LEU A CA 1
ATOM 761 C C . LEU A 1 93 ? -30.979 17.110 36.200 1.00 95.06 93 LEU A C 1
ATOM 763 O O . LEU A 1 93 ? -31.971 17.663 36.689 1.00 95.06 93 LEU A O 1
ATOM 767 N N . PRO A 1 94 ? -30.923 15.773 36.035 1.00 92.19 94 PRO A N 1
ATOM 768 C CA . PRO A 1 94 ? -32.039 14.872 36.326 1.00 92.19 94 PRO A CA 1
ATOM 769 C C . PRO A 1 94 ? -32.619 15.031 37.742 1.00 92.19 94 PRO A C 1
ATOM 771 O O . PRO A 1 94 ? -31.905 15.318 38.714 1.00 92.19 94 PRO A O 1
ATOM 774 N N . GLU A 1 95 ? -33.923 14.783 37.911 1.00 92.50 95 GLU A N 1
ATOM 775 C CA . GLU A 1 95 ? -34.614 14.813 39.213 1.00 92.50 95 GLU A CA 1
ATOM 776 C C . GLU A 1 95 ? -34.264 13.598 40.101 1.00 92.50 95 GLU A C 1
ATOM 778 O O . GLU A 1 95 ? -35.086 12.734 40.398 1.00 92.50 95 GLU A O 1
ATOM 783 N N . LYS A 1 96 ? -33.015 13.544 40.569 1.00 90.94 96 LYS A N 1
ATOM 784 C CA . LYS A 1 96 ? -32.506 12.561 41.535 1.00 90.94 96 LYS A CA 1
ATOM 785 C C . LYS A 1 96 ? -32.042 13.220 42.842 1.00 90.94 96 LYS A C 1
ATOM 787 O O . LYS A 1 96 ? -31.927 14.449 42.931 1.00 90.94 96 LYS A O 1
ATOM 792 N N . SER A 1 97 ? -31.794 12.404 43.870 1.00 91.56 97 SER A N 1
ATOM 793 C CA . SER A 1 97 ? -31.143 12.859 45.106 1.00 91.56 97 SER A CA 1
ATOM 794 C C . SER A 1 97 ? -29.668 13.183 44.851 1.00 91.56 97 SER A C 1
ATOM 796 O O . SER A 1 97 ? -29.060 12.638 43.936 1.00 91.56 97 SER A O 1
ATOM 798 N N . GLU A 1 98 ? -29.077 14.063 45.660 1.00 88.31 98 GLU A N 1
ATOM 799 C CA . GLU A 1 98 ? -27.704 14.555 45.452 1.00 88.31 98 GLU A CA 1
ATOM 800 C C . GLU A 1 98 ? -26.656 13.434 45.333 1.00 88.31 98 GLU A C 1
ATOM 802 O O . GLU A 1 98 ? -25.786 13.494 44.473 1.00 88.31 98 GLU A O 1
ATOM 807 N N . ASN A 1 99 ? -26.768 12.381 46.146 1.00 88.81 99 ASN A N 1
ATOM 808 C CA . ASN A 1 99 ? -25.814 11.264 46.157 1.00 88.81 99 ASN A CA 1
ATOM 809 C C . ASN A 1 99 ? -26.213 10.105 45.225 1.00 88.81 99 ASN A C 1
ATOM 811 O O . ASN A 1 99 ? -25.616 9.030 45.299 1.00 88.81 99 ASN A O 1
ATOM 815 N N . ALA A 1 100 ? -27.259 10.267 44.412 1.00 91.25 100 ALA A N 1
ATOM 816 C CA . ALA A 1 100 ? -27.619 9.262 43.422 1.00 91.25 100 ALA A CA 1
ATOM 817 C C . ALA A 1 100 ? -26.603 9.275 42.276 1.00 91.25 100 ALA A C 1
ATOM 819 O O . ALA A 1 100 ? -26.227 10.351 41.806 1.00 91.25 100 ALA A O 1
ATOM 820 N N . ALA A 1 101 ? -26.197 8.084 41.831 1.00 91.38 101 ALA A N 1
ATOM 821 C CA . ALA A 1 101 ? -25.427 7.926 40.606 1.00 91.38 101 ALA A CA 1
ATOM 822 C C . ALA A 1 101 ? -26.244 8.436 39.411 1.00 91.38 101 ALA A C 1
ATOM 824 O O . ALA A 1 101 ? -27.453 8.163 39.327 1.00 91.38 101 ALA A O 1
ATOM 825 N N . LEU A 1 102 ? -25.579 9.169 38.523 1.00 93.00 102 LEU A N 1
ATOM 826 C CA . LEU A 1 102 ? -26.104 9.421 37.189 1.00 93.00 102 LEU A CA 1
ATOM 827 C C . LEU A 1 102 ? -25.822 8.195 36.335 1.00 93.00 102 LEU A C 1
ATOM 829 O O . LEU A 1 102 ? -24.706 7.681 36.364 1.00 93.00 102 LEU A O 1
ATOM 833 N N . ASP A 1 103 ? -26.842 7.713 35.634 1.00 94.06 103 ASP A N 1
ATOM 834 C CA . ASP A 1 103 ? -26.622 6.700 34.607 1.00 94.06 103 ASP A CA 1
ATOM 835 C C . ASP A 1 103 ? -25.992 7.332 33.359 1.00 94.06 103 ASP A C 1
ATOM 837 O O . ASP A 1 103 ? -25.877 8.556 33.247 1.00 94.06 103 ASP A O 1
ATOM 841 N N . ARG A 1 104 ? -25.504 6.489 32.449 1.00 93.62 104 ARG A N 1
ATOM 842 C CA . ARG A 1 104 ? -24.717 6.946 31.303 1.00 93.62 104 ARG A CA 1
ATOM 843 C C . ARG A 1 104 ? -25.537 7.826 30.367 1.00 93.62 104 ARG A C 1
ATOM 845 O O . ARG A 1 104 ? -25.090 8.906 30.004 1.00 93.62 104 ARG A O 1
ATOM 852 N N . GLY A 1 105 ? -26.774 7.427 30.071 1.00 94.12 105 GLY A N 1
ATOM 853 C CA . GLY A 1 105 ? -27.696 8.228 29.264 1.00 94.12 105 GLY A CA 1
ATOM 854 C C . GLY A 1 105 ? -27.981 9.606 29.870 1.00 94.12 105 GLY A C 1
ATOM 855 O O . GLY A 1 105 ? -27.969 10.609 29.158 1.00 94.12 105 GLY A O 1
ATOM 856 N N . GLU A 1 106 ? -28.187 9.679 31.188 1.00 96.00 106 GLU A N 1
ATOM 857 C CA . GLU A 1 106 ? -28.348 10.951 31.898 1.00 96.00 106 GLU A CA 1
ATOM 858 C C . GLU A 1 106 ? -27.114 11.849 31.808 1.00 96.00 106 GLU A C 1
ATOM 860 O O . GLU A 1 106 ? -27.252 13.052 31.584 1.00 96.00 106 GLU A O 1
ATOM 865 N N . TRP A 1 107 ? -25.918 11.292 32.003 1.00 95.81 107 TRP A N 1
ATOM 866 C CA . TRP A 1 107 ? -24.686 12.065 31.894 1.00 95.81 107 TRP A CA 1
ATOM 867 C C . TRP A 1 107 ? -24.420 12.514 30.456 1.00 95.81 107 TRP A C 1
ATOM 869 O O . TRP A 1 107 ? -24.119 13.682 30.244 1.00 95.81 107 TRP A O 1
ATOM 879 N N . ASN A 1 108 ? -24.631 11.651 29.464 1.00 95.75 108 ASN A N 1
ATOM 880 C CA . ASN A 1 108 ? -24.443 11.993 28.055 1.00 95.75 108 ASN A CA 1
ATOM 881 C C . ASN A 1 108 ? -25.339 13.139 27.599 1.00 95.75 108 ASN A C 1
ATOM 883 O O . ASN A 1 108 ? -24.893 13.991 26.832 1.00 95.75 108 ASN A O 1
ATOM 887 N N . ALA A 1 109 ? -26.578 13.206 28.096 1.00 95.81 109 ALA A N 1
ATOM 888 C CA . ALA A 1 109 ? -27.452 14.346 27.838 1.00 95.81 109 ALA A CA 1
ATOM 889 C C . ALA A 1 109 ? -26.840 15.655 28.373 1.00 95.81 109 ALA A C 1
ATOM 891 O O . ALA A 1 109 ? -26.790 16.652 27.656 1.00 95.81 109 ALA A O 1
ATOM 892 N N . VAL A 1 110 ? -26.306 15.628 29.598 1.00 96.88 110 VAL A N 1
ATOM 893 C CA . VAL A 1 110 ? -25.627 16.778 30.219 1.00 96.88 110 VAL A CA 1
ATOM 894 C C . VAL A 1 110 ? -24.350 17.141 29.459 1.00 96.88 110 VAL A C 1
ATOM 896 O O . VAL A 1 110 ? -24.141 18.308 29.141 1.00 96.88 110 VAL A O 1
ATOM 899 N N . TYR A 1 111 ? -23.506 16.162 29.142 1.00 96.50 111 TYR A N 1
ATOM 900 C CA . TYR A 1 111 ? -22.232 16.374 28.460 1.00 96.50 111 TYR A CA 1
ATOM 901 C C . TYR A 1 111 ? -22.416 16.896 27.029 1.00 96.50 111 TYR A C 1
ATOM 903 O O . TYR A 1 111 ? -21.716 17.818 26.618 1.00 96.50 111 TYR A O 1
ATOM 911 N N . THR A 1 112 ? -23.433 16.419 26.307 1.00 95.44 112 THR A N 1
ATOM 912 C CA . THR A 1 112 ? -23.803 16.959 24.988 1.00 95.44 112 THR A CA 1
ATOM 913 C C . THR A 1 112 ? -24.147 18.449 25.068 1.00 95.44 112 THR A C 1
ATOM 915 O O . THR A 1 112 ? -23.727 19.229 24.214 1.00 95.44 112 THR A O 1
ATOM 918 N N . GLU A 1 113 ? -24.884 18.873 26.101 1.00 96.69 113 GLU A N 1
ATOM 919 C CA . GLU A 1 113 ? -25.155 20.296 26.321 1.00 96.69 113 GLU A CA 1
ATOM 920 C C . GLU A 1 113 ? -23.880 21.069 26.700 1.00 96.69 113 GLU A C 1
ATOM 922 O O . GLU A 1 113 ? -23.681 22.178 26.208 1.00 96.69 113 GLU A O 1
ATOM 927 N N . ILE A 1 114 ? -22.984 20.488 27.509 1.00 96.00 114 ILE A N 1
ATOM 928 C CA . ILE A 1 114 ? -21.679 21.094 27.831 1.00 96.00 114 ILE A CA 1
ATOM 929 C C . ILE A 1 114 ? -20.882 21.367 26.548 1.00 96.00 114 ILE A C 1
ATOM 931 O O . ILE A 1 114 ? -20.429 22.497 26.350 1.00 96.00 114 ILE A O 1
ATOM 935 N N . LEU A 1 115 ? -20.755 20.376 25.661 1.00 95.19 115 LEU A N 1
ATOM 936 C CA . LEU A 1 115 ? -20.079 20.533 24.371 1.00 95.19 115 LEU A CA 1
ATOM 937 C C . LEU A 1 115 ? -20.754 21.612 23.515 1.00 95.19 115 LEU A C 1
ATOM 939 O O . LEU A 1 115 ? -20.075 22.466 22.958 1.00 95.19 115 LEU A O 1
ATOM 943 N N . ALA A 1 116 ? -22.088 21.655 23.477 1.00 94.50 116 ALA A N 1
ATOM 944 C CA . ALA A 1 116 ? -22.818 22.668 22.714 1.00 94.50 116 ALA A CA 1
ATOM 945 C C . ALA A 1 116 ? -22.574 24.114 23.194 1.00 94.50 116 ALA A C 1
ATOM 947 O O . ALA A 1 116 ? -22.726 25.043 22.402 1.00 94.50 116 ALA A O 1
ATOM 948 N N . TYR A 1 117 ? -22.226 24.311 24.471 1.00 94.25 117 TYR A N 1
ATOM 949 C CA . TYR A 1 117 ? -21.907 25.628 25.030 1.00 94.25 117 TYR A CA 1
ATOM 950 C C . TYR A 1 117 ? -20.417 25.983 24.989 1.00 94.25 117 TYR A C 1
ATOM 952 O O . TYR A 1 117 ? -20.099 27.172 24.987 1.00 94.25 117 TYR A O 1
ATOM 960 N N . LEU A 1 118 ? -19.521 24.992 25.053 1.00 93.31 118 LEU A N 1
ATOM 961 C CA . LEU A 1 118 ? -18.091 25.216 25.305 1.00 93.31 118 LEU A CA 1
ATOM 962 C C . LEU A 1 118 ? -17.159 24.724 24.191 1.00 93.31 118 LEU A C 1
ATOM 964 O O . LEU A 1 118 ? -16.001 25.138 24.157 1.00 93.31 118 LEU A O 1
ATOM 968 N N . ASP A 1 119 ? -17.624 23.851 23.299 1.00 91.62 119 ASP A N 1
ATOM 969 C CA . ASP A 1 119 ? -16.853 23.307 22.176 1.00 91.62 119 ASP A CA 1
ATOM 970 C C . ASP A 1 119 ? -17.299 23.934 20.845 1.00 91.62 119 ASP A C 1
ATOM 972 O O . ASP A 1 119 ? -17.785 23.264 19.933 1.00 91.62 119 ASP A O 1
ATOM 976 N N . ASP A 1 120 ? -17.145 25.258 20.732 1.00 87.25 120 ASP A N 1
ATOM 977 C CA . ASP A 1 120 ? -17.556 26.032 19.547 1.00 87.25 120 ASP A CA 1
ATOM 978 C C . ASP A 1 120 ? -16.897 25.533 18.245 1.00 87.25 120 ASP A C 1
ATOM 980 O O . ASP A 1 120 ? -17.497 25.600 17.168 1.00 87.25 120 ASP A O 1
ATOM 984 N N . GLU A 1 121 ? -15.666 25.021 18.338 1.00 88.44 121 GLU A N 1
ATOM 985 C CA . GLU A 1 121 ? -14.902 24.473 17.211 1.00 88.44 121 GLU A CA 1
ATOM 986 C C . GLU A 1 121 ? -15.283 23.021 16.872 1.00 88.44 121 GLU A C 1
ATOM 988 O O . GLU A 1 121 ? -14.830 22.507 15.850 1.00 88.44 121 GLU A O 1
ATOM 993 N N . LYS A 1 122 ? -16.152 22.384 17.674 1.00 90.56 122 LYS A N 1
ATOM 994 C CA . LYS A 1 122 ? -16.567 20.977 17.540 1.00 90.56 122 LYS A CA 1
ATOM 995 C C . LYS A 1 122 ? -15.375 20.025 17.480 1.00 90.56 122 LYS A C 1
ATOM 997 O O . LYS A 1 122 ? -15.286 19.169 16.599 1.00 90.56 122 LYS A O 1
ATOM 1002 N N . THR A 1 123 ? -14.439 20.229 18.399 1.00 92.12 123 THR A N 1
ATOM 1003 C CA . THR A 1 123 ? -13.231 19.413 18.519 1.00 92.12 123 THR A CA 1
ATOM 1004 C C . THR A 1 123 ? -13.540 17.991 18.978 1.00 92.12 123 THR A C 1
ATOM 1006 O O . THR A 1 123 ? -12.828 17.064 18.593 1.00 92.12 123 THR A O 1
ATOM 1009 N N . VAL A 1 124 ? -14.614 17.802 19.751 1.00 95.12 124 VAL A N 1
ATOM 1010 C CA . VAL A 1 124 ? -15.111 16.485 20.147 1.00 95.12 124 VAL A CA 1
ATOM 1011 C C . VAL A 1 124 ? -16.143 15.998 19.132 1.00 95.12 124 VAL A C 1
ATOM 1013 O O . VAL A 1 124 ? -17.155 16.646 18.861 1.00 95.12 124 VAL A O 1
ATOM 1016 N N . THR A 1 125 ? -15.898 14.816 18.579 1.00 95.25 125 THR A N 1
ATOM 1017 C CA . THR A 1 125 ? -16.780 14.143 17.618 1.00 95.25 125 THR A CA 1
ATOM 1018 C C . THR A 1 125 ? -17.317 12.840 18.199 1.00 95.25 125 THR A C 1
ATOM 1020 O O . THR A 1 125 ? -16.840 12.369 19.229 1.00 95.25 125 THR A O 1
ATOM 1023 N N . THR A 1 126 ? -18.346 12.273 17.567 1.00 95.31 126 THR A N 1
ATOM 1024 C CA . THR A 1 126 ? -18.893 10.962 17.950 1.00 95.31 126 THR A CA 1
ATOM 1025 C C . THR A 1 126 ? -18.867 10.018 16.765 1.00 95.31 126 THR A C 1
ATOM 1027 O O . THR A 1 126 ? -19.179 10.436 15.649 1.00 95.31 126 THR A O 1
ATOM 1030 N N . GLN A 1 127 ? -18.500 8.764 17.015 1.00 95.69 127 GLN A N 1
ATOM 1031 C CA . GLN A 1 127 ? -18.449 7.716 16.000 1.00 95.69 127 GLN A CA 1
ATOM 1032 C C . GLN A 1 127 ? -18.817 6.365 16.621 1.00 95.69 127 GLN A C 1
ATOM 1034 O O . GLN A 1 127 ? -18.414 6.083 17.749 1.00 95.69 127 GLN A O 1
ATOM 1039 N N . ASP A 1 128 ? -19.586 5.559 15.888 1.00 96.38 128 ASP A N 1
ATOM 1040 C CA . ASP A 1 128 ? -19.905 4.177 16.257 1.00 96.38 128 ASP A CA 1
ATOM 1041 C C . ASP A 1 128 ? -18.799 3.273 15.696 1.00 96.38 128 ASP A C 1
ATOM 1043 O O . ASP A 1 128 ? -18.515 3.319 14.498 1.00 96.38 128 ASP A O 1
ATOM 1047 N N . LEU A 1 129 ? -18.129 2.529 16.576 1.00 96.69 129 LEU A N 1
ATOM 1048 C CA . LEU A 1 129 ? -16.942 1.735 16.269 1.00 96.69 129 LEU A CA 1
ATOM 1049 C C . LEU A 1 129 ? -17.040 0.357 16.924 1.00 96.69 129 LEU A C 1
ATOM 1051 O O . LEU A 1 129 ? -17.253 0.239 18.135 1.00 96.69 129 LEU A O 1
ATOM 1055 N N . LEU A 1 130 ? -16.835 -0.693 16.130 1.00 97.44 130 LEU A N 1
ATOM 1056 C CA . LEU A 1 130 ? -16.753 -2.060 16.628 1.00 97.44 130 LEU A CA 1
ATOM 1057 C C . LEU A 1 130 ? -15.394 -2.275 17.280 1.00 97.44 130 LEU A C 1
ATOM 1059 O O . LEU A 1 130 ? -14.369 -2.238 16.601 1.00 97.44 130 LEU A O 1
ATOM 1063 N N . LEU A 1 131 ? -15.384 -2.543 18.583 1.00 97.31 131 LEU A N 1
ATOM 1064 C CA . LEU A 1 131 ? -14.156 -2.885 19.286 1.00 97.31 131 LEU A CA 1
ATOM 1065 C C . LEU A 1 131 ? -13.742 -4.315 18.934 1.00 97.31 131 LEU A C 1
ATOM 1067 O O . LEU A 1 131 ? -14.502 -5.244 19.175 1.00 97.31 131 LEU A O 1
ATOM 1071 N N . MET A 1 132 ? -12.538 -4.508 18.413 1.00 96.88 132 MET A N 1
ATOM 1072 C CA . MET A 1 132 ? -11.999 -5.830 18.082 1.00 96.88 132 MET A CA 1
ATOM 1073 C C . MET A 1 132 ? -11.029 -6.321 19.159 1.00 96.88 132 MET A C 1
ATOM 1075 O O . MET A 1 132 ? -11.078 -7.490 19.534 1.00 96.88 132 MET A O 1
ATOM 1079 N N . ASP A 1 133 ? -10.185 -5.429 19.687 1.00 96.19 133 ASP A N 1
ATOM 1080 C CA . ASP A 1 133 ? -9.231 -5.737 20.758 1.00 96.19 133 ASP A CA 1
ATOM 1081 C C . ASP A 1 133 ? -8.808 -4.475 21.532 1.00 96.19 133 ASP A C 1
ATOM 1083 O O . ASP A 1 133 ? -9.065 -3.345 21.106 1.00 96.19 133 ASP A O 1
ATOM 1087 N N . VAL A 1 134 ? -8.141 -4.659 22.672 1.00 95.62 134 VAL A N 1
ATOM 1088 C CA . VAL A 1 134 ? -7.506 -3.585 23.441 1.00 95.62 134 VAL A CA 1
ATOM 1089 C C . VAL A 1 134 ? -6.051 -3.939 23.726 1.00 95.62 134 VAL A C 1
ATOM 1091 O O . VAL A 1 134 ? -5.755 -4.858 24.488 1.00 95.62 134 VAL A O 1
ATOM 1094 N N . ILE A 1 135 ? -5.130 -3.145 23.181 1.00 94.38 135 ILE A N 1
ATOM 1095 C CA . ILE A 1 135 ? -3.696 -3.287 23.440 1.00 94.38 135 ILE A CA 1
ATOM 1096 C C . ILE A 1 135 ? -3.317 -2.398 24.627 1.00 94.38 135 ILE A C 1
ATOM 1098 O O . ILE A 1 135 ? -3.456 -1.176 24.571 1.00 94.38 135 ILE A O 1
ATOM 1102 N N . GLU A 1 136 ? -2.800 -2.998 25.699 1.00 93.81 136 GLU A N 1
ATOM 1103 C CA . GLU A 1 136 ? -2.356 -2.288 26.905 1.00 93.81 136 GLU A CA 1
ATOM 1104 C C . GLU A 1 136 ? -0.826 -2.188 26.977 1.00 93.81 136 GLU A C 1
ATOM 1106 O O . GLU A 1 136 ? -0.098 -3.155 26.748 1.00 93.81 136 GLU A O 1
ATOM 1111 N N . SER A 1 137 ? -0.326 -1.007 27.342 1.00 89.62 137 SER A N 1
ATOM 1112 C CA . SER A 1 137 ? 1.100 -0.729 27.528 1.00 89.62 137 SER A CA 1
ATOM 1113 C C . SER A 1 137 ? 1.330 0.212 28.714 1.00 89.62 137 SER A C 1
ATOM 1115 O O . SER A 1 137 ? 0.410 0.893 29.169 1.00 89.62 137 SER A O 1
ATOM 1117 N N . ASP A 1 138 ? 2.583 0.344 29.159 1.00 83.69 138 ASP A N 1
ATOM 1118 C CA . ASP A 1 138 ? 2.962 1.340 30.176 1.00 83.69 138 ASP A CA 1
ATOM 1119 C C . ASP A 1 138 ? 2.654 2.790 29.736 1.00 83.69 138 ASP A C 1
ATOM 1121 O O . ASP A 1 138 ? 2.532 3.687 30.571 1.00 83.69 138 ASP A O 1
ATOM 1125 N N . SER A 1 139 ? 2.530 3.029 28.425 1.00 79.31 139 SER A N 1
ATOM 1126 C CA . SER A 1 139 ? 2.208 4.330 27.824 1.00 79.31 139 SER A CA 1
ATOM 1127 C C . SER A 1 139 ? 0.708 4.616 27.668 1.00 79.31 139 SER A C 1
ATOM 1129 O O . SER A 1 139 ? 0.357 5.728 27.274 1.00 79.31 139 SER A O 1
ATOM 1131 N N . GLY A 1 140 ? -0.171 3.657 27.976 1.00 87.75 140 GLY A N 1
ATOM 1132 C CA . GLY A 1 140 ? -1.623 3.776 27.801 1.00 87.75 140 GLY A CA 1
ATOM 1133 C C . GLY A 1 140 ? -2.233 2.596 27.045 1.00 87.75 140 GLY A C 1
ATOM 1134 O O . GLY A 1 140 ? -1.558 1.593 26.793 1.00 87.75 140 GLY A O 1
ATOM 1135 N N . CYS A 1 141 ? -3.511 2.729 26.688 1.00 93.94 141 CYS A N 1
ATOM 1136 C CA . CYS A 1 141 ? -4.267 1.715 25.955 1.00 93.94 141 CYS A CA 1
ATOM 1137 C C . CYS A 1 141 ? -4.506 2.160 24.505 1.00 93.94 141 CYS A C 1
ATOM 1139 O O . CYS A 1 141 ? -4.581 3.356 24.214 1.00 93.94 141 CYS A O 1
ATOM 1141 N N . ILE A 1 142 ? -4.656 1.199 23.601 1.00 96.19 142 ILE A N 1
ATOM 1142 C CA . ILE A 1 142 ? -5.085 1.414 22.219 1.00 96.19 142 ILE A CA 1
ATOM 1143 C C . ILE A 1 142 ? -6.305 0.532 21.981 1.00 96.19 142 ILE A C 1
ATOM 1145 O O . ILE A 1 142 ? -6.238 -0.681 22.172 1.00 96.19 142 ILE A O 1
ATOM 1149 N N . LEU A 1 143 ? -7.414 1.151 21.587 1.00 97.19 143 LEU A N 1
ATOM 1150 C CA . LEU A 1 143 ? -8.609 0.450 21.138 1.00 97.19 143 LEU A CA 1
ATOM 1151 C C . LEU A 1 143 ? -8.417 0.102 19.666 1.00 97.19 143 LEU A C 1
ATOM 1153 O O . LEU A 1 143 ? -8.325 1.009 18.840 1.00 97.19 143 LEU A O 1
ATOM 1157 N N . VAL A 1 144 ? -8.347 -1.188 19.358 1.00 97.06 144 VAL A N 1
ATOM 1158 C CA . VAL A 1 144 ? -8.281 -1.694 17.985 1.00 97.06 144 VAL A CA 1
ATOM 1159 C C . VAL A 1 144 ? -9.713 -1.883 17.505 1.00 97.06 144 VAL A C 1
ATOM 1161 O O . VAL A 1 144 ? -10.469 -2.647 18.111 1.00 97.06 144 VAL A O 1
ATOM 1164 N N . THR A 1 145 ? -10.110 -1.166 16.457 1.00 96.50 145 THR A N 1
ATOM 1165 C CA . THR A 1 145 ? -11.491 -1.159 15.949 1.00 96.50 145 THR A CA 1
ATOM 1166 C C . THR A 1 145 ? -11.556 -1.489 14.463 1.00 96.50 145 THR A C 1
ATOM 1168 O O . THR A 1 145 ? -10.537 -1.501 13.774 1.00 96.50 145 THR A O 1
ATOM 1171 N N . ASN A 1 146 ? -12.766 -1.708 13.946 1.00 94.88 146 ASN A N 1
ATOM 1172 C CA . ASN A 1 146 ? -12.986 -1.967 12.522 1.00 94.88 146 ASN A CA 1
ATOM 1173 C C . ASN A 1 146 ? -12.593 -0.797 11.593 1.00 94.88 146 ASN A C 1
ATOM 1175 O O . ASN A 1 146 ? -12.364 -1.029 10.411 1.00 94.88 146 ASN A O 1
ATOM 1179 N N . GLU A 1 147 ? -12.482 0.431 12.110 1.00 92.94 147 GLU A N 1
ATOM 1180 C CA . GLU A 1 147 ? -12.101 1.632 11.340 1.00 92.94 147 GLU A CA 1
ATOM 1181 C C . GLU A 1 147 ? -10.710 2.176 11.726 1.00 92.94 147 GLU A C 1
ATOM 1183 O O . GLU A 1 147 ? -10.314 3.260 11.295 1.00 92.94 147 GLU A O 1
ATOM 1188 N N . GLY A 1 148 ? -9.952 1.435 12.543 1.00 92.88 148 GLY A N 1
ATOM 1189 C CA . GLY A 1 148 ? -8.585 1.779 12.933 1.00 92.88 148 GLY A CA 1
ATOM 1190 C C . GLY A 1 148 ? -8.343 1.813 14.440 1.00 92.88 148 GLY A C 1
ATOM 1191 O O . GLY A 1 148 ? -9.154 1.345 15.243 1.00 92.88 148 GLY A O 1
ATOM 1192 N N . ASP A 1 149 ? -7.198 2.382 14.808 1.00 95.25 149 ASP A N 1
ATOM 1193 C CA . ASP A 1 149 ? -6.660 2.334 16.165 1.00 95.25 149 ASP A CA 1
ATOM 1194 C C . ASP A 1 149 ? -6.815 3.675 16.883 1.00 95.25 149 ASP A C 1
ATOM 1196 O O . ASP A 1 149 ? -6.367 4.719 16.399 1.00 95.25 149 ASP A O 1
ATOM 1200 N N . TYR A 1 150 ? -7.390 3.640 18.084 1.00 95.75 150 TYR A N 1
ATOM 1201 C CA . TYR A 1 150 ? -7.693 4.840 18.860 1.00 95.75 150 TYR A CA 1
ATOM 1202 C C . TYR A 1 150 ? -7.004 4.794 20.227 1.00 95.75 150 TYR A C 1
ATOM 1204 O O . TYR A 1 150 ? -7.357 3.962 21.070 1.00 95.75 150 TYR A O 1
ATOM 1212 N N . PRO A 1 151 ? -6.050 5.701 20.512 1.00 95.81 151 PRO A N 1
ATOM 1213 C CA . PRO A 1 151 ? -5.477 5.819 21.846 1.00 95.81 151 PRO A CA 1
ATOM 1214 C C . PRO A 1 151 ? -6.560 6.117 22.886 1.00 95.81 151 PRO A C 1
ATOM 1216 O O . PRO A 1 151 ? -7.441 6.952 22.661 1.00 95.81 151 PRO A O 1
ATOM 1219 N N . SER A 1 152 ? -6.474 5.460 24.038 1.00 92.56 152 SER A N 1
ATOM 1220 C CA . SER A 1 152 ? -7.457 5.554 25.114 1.00 92.56 152 SER A CA 1
ATOM 1221 C C . SER A 1 152 ? -6.836 5.282 26.488 1.00 92.56 152 SER A C 1
ATOM 1223 O O . SER A 1 152 ? -5.704 4.807 26.614 1.00 92.56 152 SER A O 1
ATOM 1225 N N . LYS A 1 153 ? -7.600 5.572 27.544 1.00 87.88 153 LYS A N 1
ATOM 1226 C CA . LYS A 1 153 ? -7.335 5.087 28.906 1.00 87.88 153 LYS A CA 1
ATOM 1227 C C . LYS A 1 153 ? -8.189 3.879 29.287 1.00 87.88 153 LYS A C 1
ATOM 1229 O O . LYS A 1 153 ? -7.965 3.295 30.345 1.00 87.88 153 LYS A O 1
ATOM 1234 N N . PHE A 1 154 ? -9.160 3.508 28.453 1.00 88.38 154 PHE A N 1
ATOM 1235 C CA . PHE A 1 154 ? -10.021 2.361 28.699 1.00 88.38 154 PHE A CA 1
ATOM 1236 C C . PHE A 1 154 ? -9.261 1.071 28.394 1.00 88.38 154 PHE A C 1
ATOM 1238 O O . PHE A 1 154 ? -8.904 0.809 27.248 1.00 88.38 154 PHE A O 1
ATOM 1245 N N . GLY A 1 155 ? -8.993 0.293 29.441 1.00 85.75 155 GLY A N 1
ATOM 1246 C CA . GLY A 1 155 ? -8.326 -1.002 29.329 1.00 85.75 155 GLY A CA 1
ATOM 1247 C C . GLY A 1 155 ? -9.263 -2.138 28.912 1.00 85.75 155 GLY A C 1
ATOM 1248 O O . GLY A 1 155 ? -10.486 -1.989 28.867 1.00 85.75 155 GLY A O 1
ATOM 1249 N N . GLN A 1 156 ? -8.683 -3.315 28.698 1.00 87.12 156 GLN A N 1
ATOM 1250 C CA . GLN A 1 156 ? -9.346 -4.551 28.262 1.00 87.12 156 GLN A CA 1
ATOM 1251 C C . GLN A 1 156 ? -10.432 -5.041 29.232 1.00 87.12 156 GLN A C 1
ATOM 1253 O O . GLN A 1 156 ? -11.321 -5.798 28.864 1.00 87.12 156 GLN A O 1
ATOM 1258 N N . HIS A 1 157 ? -10.342 -4.662 30.509 1.00 87.31 157 HIS A N 1
ATOM 1259 C CA . HIS A 1 157 ? -11.358 -4.998 31.507 1.00 87.31 157 HIS A CA 1
ATOM 1260 C C . HIS A 1 157 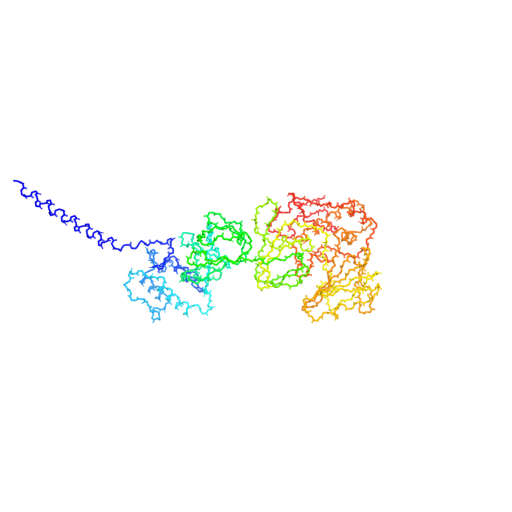? -12.545 -4.035 31.480 1.00 87.31 157 HIS A C 1
ATOM 1262 O O . HIS A 1 157 ? -13.627 -4.392 31.950 1.00 87.31 157 HIS A O 1
ATOM 1268 N N . PHE A 1 158 ? -12.336 -2.835 30.930 1.00 90.00 158 PHE A N 1
ATOM 1269 C CA . PHE A 1 158 ? -13.359 -1.811 30.852 1.00 90.00 158 PHE A CA 1
ATOM 1270 C C . PHE A 1 158 ? -14.355 -2.122 29.741 1.00 90.00 158 PHE A C 1
ATOM 1272 O O . PHE A 1 158 ? -15.556 -2.120 29.991 1.00 90.00 158 PHE A O 1
ATOM 1279 N N . LEU A 1 159 ? -13.865 -2.429 28.542 1.00 92.56 159 LEU A N 1
ATOM 1280 C CA . LEU A 1 159 ? -14.692 -2.689 27.365 1.00 92.56 159 LEU A CA 1
ATOM 1281 C C . LEU A 1 159 ? -14.726 -4.179 27.025 1.00 92.56 159 LEU A C 1
ATOM 1283 O O . LEU A 1 159 ? -13.806 -4.926 27.339 1.00 92.56 159 LEU A O 1
ATOM 1287 N N . THR A 1 160 ? -15.799 -4.609 26.368 1.00 92.81 160 THR A N 1
ATOM 1288 C CA . THR A 1 160 ? -15.938 -5.981 25.865 1.00 92.81 160 THR A CA 1
ATOM 1289 C C . THR A 1 160 ? -15.721 -5.990 24.356 1.00 92.81 160 THR A C 1
ATOM 1291 O O . THR A 1 160 ? -16.358 -5.218 23.644 1.00 92.81 160 THR A O 1
ATOM 1294 N N . ALA A 1 161 ? -14.820 -6.846 23.868 1.00 94.31 161 ALA A N 1
ATOM 1295 C CA . ALA A 1 161 ? -14.605 -7.026 22.435 1.00 94.31 161 ALA A CA 1
ATOM 1296 C C . ALA A 1 161 ? -15.901 -7.458 21.724 1.00 94.31 161 ALA A C 1
ATOM 1298 O O . ALA A 1 161 ? -16.743 -8.149 22.301 1.00 94.31 161 ALA A O 1
ATOM 1299 N N . TRP A 1 162 ? -16.021 -7.067 20.460 1.00 95.12 162 TRP A N 1
ATOM 1300 C CA . TRP A 1 162 ? -17.146 -7.269 19.541 1.00 95.12 162 TRP A CA 1
ATOM 1301 C C . TRP A 1 162 ? -18.415 -6.467 19.845 1.00 95.12 162 TRP A C 1
ATOM 1303 O O . TRP A 1 162 ? -19.401 -6.586 19.114 1.00 95.12 162 TRP A O 1
ATOM 1313 N N . ASP A 1 163 ? -18.404 -5.625 20.878 1.00 95.44 163 ASP A N 1
ATOM 1314 C CA . ASP A 1 163 ? -19.439 -4.613 21.065 1.00 95.44 163 ASP A CA 1
ATOM 1315 C C . ASP A 1 163 ? -19.176 -3.396 20.165 1.00 95.44 163 ASP A C 1
ATOM 1317 O O . ASP A 1 163 ? -18.037 -2.965 19.963 1.00 95.44 163 ASP A O 1
ATOM 1321 N N . ASN A 1 164 ? -20.261 -2.832 19.634 1.00 96.12 164 ASN A N 1
ATOM 1322 C CA . ASN A 1 164 ? -20.240 -1.599 18.856 1.00 96.12 164 ASN A CA 1
ATOM 1323 C C . ASN A 1 164 ? -20.415 -0.414 19.812 1.00 96.12 164 ASN A C 1
ATOM 1325 O O . ASN A 1 164 ? -21.509 -0.196 20.332 1.00 96.12 164 ASN A O 1
ATOM 1329 N N . TYR A 1 165 ? -19.350 0.331 20.092 1.00 96.12 165 TYR A N 1
ATOM 1330 C CA . TYR A 1 165 ? -19.389 1.456 21.023 1.00 96.12 165 TYR A CA 1
ATOM 1331 C C . TYR A 1 165 ? -19.528 2.778 20.277 1.00 96.12 165 TYR A C 1
ATOM 1333 O O . TYR A 1 165 ? -18.796 3.054 19.331 1.00 96.12 165 TYR A O 1
ATOM 1341 N N . ARG A 1 166 ? -20.406 3.652 20.773 1.00 96.31 166 ARG A N 1
ATOM 1342 C CA . ARG A 1 166 ? -20.410 5.063 20.387 1.00 96.31 166 ARG A CA 1
ATOM 1343 C C . ARG A 1 166 ? -19.363 5.796 21.210 1.00 96.31 166 ARG A C 1
ATOM 1345 O O . ARG A 1 166 ? -19.569 6.027 22.402 1.00 96.31 166 ARG A O 1
ATOM 1352 N N . LEU A 1 167 ? -18.249 6.158 20.588 1.00 96.31 167 LEU A N 1
ATOM 1353 C CA . LEU A 1 167 ? -17.117 6.807 21.248 1.00 96.31 167 LEU A CA 1
ATOM 1354 C C . LEU A 1 167 ? -17.189 8.326 21.103 1.00 96.31 167 LEU A C 1
ATOM 1356 O O . LEU A 1 167 ? -17.591 8.832 20.056 1.00 96.31 167 LEU A O 1
ATOM 1360 N N . TYR A 1 168 ? -16.750 9.051 22.133 1.00 96.69 168 TYR A N 1
ATOM 1361 C CA . TYR A 1 168 ? -16.358 10.454 22.011 1.00 96.69 168 TYR A CA 1
ATOM 1362 C C . TYR A 1 168 ? -14.883 10.525 21.614 1.00 96.69 168 TYR A C 1
ATOM 1364 O O . TYR A 1 168 ? -14.017 9.994 22.317 1.00 96.69 168 TYR A O 1
ATOM 1372 N N . LEU A 1 169 ? -14.599 11.191 20.497 1.00 96.25 169 LEU A N 1
ATOM 1373 C CA . LEU A 1 169 ? -13.270 11.280 19.903 1.00 96.25 169 LEU A CA 1
ATOM 1374 C C . LEU A 1 169 ? -12.762 12.722 19.898 1.00 96.25 169 LEU A C 1
ATOM 1376 O O . LEU A 1 169 ? -13.458 13.623 19.433 1.00 96.25 169 LEU A O 1
ATOM 1380 N N . LEU A 1 170 ? -11.527 12.924 20.355 1.00 94.06 170 LEU A N 1
ATOM 1381 C CA . LEU A 1 170 ? -10.826 14.209 20.346 1.00 94.06 170 LEU A CA 1
ATOM 1382 C C . LEU A 1 170 ? -9.413 14.011 19.799 1.00 94.06 170 LEU A C 1
ATOM 1384 O O . LEU A 1 170 ? -8.630 13.253 20.370 1.00 94.06 170 LEU A O 1
ATOM 1388 N N . ASP A 1 171 ? -9.078 14.692 18.701 1.00 91.44 171 ASP A N 1
ATOM 1389 C CA . ASP A 1 171 ? -7.768 14.585 18.036 1.00 91.44 171 ASP A CA 1
ATOM 1390 C C . ASP A 1 171 ? -7.353 13.116 17.762 1.00 91.44 171 ASP A C 1
ATOM 1392 O O . ASP A 1 171 ? -6.203 12.727 17.977 1.00 91.44 171 ASP A O 1
ATOM 1396 N N . GLY A 1 172 ? -8.312 12.274 17.347 1.00 91.56 172 GLY A N 1
ATOM 1397 C CA . GLY A 1 172 ? -8.101 10.843 17.079 1.00 91.56 172 GLY A CA 1
ATOM 1398 C C . GLY A 1 172 ? -7.982 9.953 18.323 1.00 91.56 172 GLY A C 1
ATOM 1399 O O . GLY A 1 172 ? -7.660 8.778 18.196 1.00 91.56 172 GLY A O 1
ATOM 1400 N N . LYS A 1 173 ? -8.232 10.480 19.528 1.00 94.12 173 LYS A N 1
ATOM 1401 C CA . LYS A 1 173 ? -8.205 9.722 20.789 1.00 94.12 173 LYS A CA 1
ATOM 1402 C C . LYS A 1 173 ? -9.609 9.492 21.318 1.00 94.12 173 LYS A C 1
ATOM 1404 O O . LYS A 1 173 ? -10.430 10.405 21.286 1.00 94.12 173 LYS A O 1
ATOM 1409 N N . CYS A 1 174 ? -9.854 8.316 21.879 1.00 95.25 174 CYS A N 1
ATOM 1410 C CA . CYS A 1 174 ? -11.087 8.028 22.597 1.00 95.25 174 CYS A CA 1
ATOM 1411 C C . CYS A 1 174 ? -11.029 8.647 23.998 1.00 95.25 174 CYS A C 1
ATOM 1413 O O . CYS A 1 174 ? -10.243 8.206 24.840 1.00 95.25 174 CYS A O 1
ATOM 1415 N N . VAL A 1 175 ? -11.879 9.648 24.242 1.00 93.50 175 VAL A N 1
ATOM 1416 C CA . VAL A 1 175 ? -11.954 10.392 25.512 1.00 93.50 175 VAL A CA 1
ATOM 1417 C C . VAL A 1 175 ? -13.171 10.034 26.366 1.00 93.50 175 VAL A C 1
ATOM 1419 O O . VAL A 1 175 ? -13.201 10.397 27.534 1.00 93.50 175 VAL A O 1
ATOM 1422 N N . GLY A 1 176 ? -14.148 9.303 25.821 1.00 93.75 176 GLY A N 1
ATOM 1423 C CA . GLY A 1 176 ? -15.354 8.892 26.547 1.00 93.75 176 GLY A CA 1
ATOM 1424 C C . GLY A 1 176 ? -16.206 7.890 25.771 1.00 93.75 176 GLY A C 1
ATOM 1425 O O . GLY A 1 176 ? -16.016 7.720 24.564 1.00 93.75 176 GLY A O 1
ATOM 1426 N N . ILE A 1 177 ? -17.159 7.246 26.451 1.00 94.88 177 ILE A N 1
ATOM 1427 C CA . ILE A 1 177 ? -18.112 6.308 25.846 1.00 94.88 177 ILE A CA 1
ATOM 1428 C C . ILE A 1 177 ? -19.542 6.864 25.953 1.00 94.88 177 ILE A C 1
ATOM 1430 O O . ILE A 1 177 ? -20.164 6.879 27.020 1.00 94.88 177 ILE A O 1
ATOM 1434 N N . ALA A 1 178 ? -20.129 7.245 24.820 1.00 93.88 178 ALA A N 1
ATOM 1435 C CA . ALA A 1 178 ? -21.510 7.717 24.755 1.00 93.88 178 ALA A CA 1
ATOM 1436 C C . ALA A 1 178 ? -22.546 6.579 24.854 1.00 93.88 178 ALA A C 1
ATOM 1438 O O . ALA A 1 178 ? -23.720 6.825 25.130 1.00 93.88 178 ALA A O 1
ATOM 1439 N N . GLY A 1 179 ? -22.151 5.333 24.617 1.00 93.81 179 GLY A N 1
ATOM 1440 C CA . GLY A 1 179 ? -23.053 4.193 24.735 1.00 93.81 179 GLY A CA 1
ATOM 1441 C C . GLY A 1 179 ? -22.584 2.982 23.945 1.00 93.81 179 GLY A C 1
ATOM 1442 O O . GLY A 1 179 ? -21.541 3.018 23.295 1.00 93.81 179 GLY A O 1
ATOM 1443 N N . ILE A 1 180 ? -23.410 1.940 23.956 1.00 93.69 180 ILE A N 1
ATOM 1444 C CA . ILE A 1 180 ? -23.331 0.829 23.006 1.00 93.69 180 ILE A CA 1
ATOM 1445 C C . ILE A 1 180 ? -24.386 1.062 21.920 1.00 93.69 180 ILE A C 1
ATOM 1447 O O . ILE A 1 180 ? -25.554 1.316 22.221 1.00 93.69 180 ILE A O 1
ATOM 1451 N N . SER A 1 181 ? -23.964 1.010 20.662 1.00 92.31 181 SER A N 1
ATOM 1452 C CA . SER A 1 181 ? -24.840 1.073 19.500 1.00 92.31 181 SER A CA 1
ATOM 1453 C C . SER A 1 181 ? -25.460 -0.300 19.234 1.00 92.31 181 SER A C 1
ATOM 1455 O O . SER A 1 181 ? -24.789 -1.329 19.290 1.00 92.31 181 SER A O 1
ATOM 1457 N N . GLU A 1 182 ? -26.759 -0.318 18.940 1.00 89.62 182 GLU A N 1
ATOM 1458 C CA . GLU A 1 182 ? -27.463 -1.526 18.483 1.00 89.62 182 GLU A CA 1
ATOM 1459 C C . GLU A 1 182 ? -27.340 -1.717 16.959 1.00 89.62 182 GLU A C 1
ATOM 1461 O O . GLU A 1 182 ? -27.815 -2.721 16.423 1.00 89.62 182 GLU A O 1
ATOM 1466 N N . GLU A 1 183 ? -26.729 -0.754 16.259 1.00 91.56 183 GLU A N 1
ATOM 1467 C CA . GLU A 1 183 ? -26.515 -0.812 14.815 1.00 91.56 183 GLU A CA 1
ATOM 1468 C C . GLU A 1 183 ? -25.508 -1.908 14.448 1.00 91.56 183 GLU A C 1
ATOM 1470 O O . GLU A 1 183 ? -24.580 -2.221 15.203 1.00 91.56 183 GLU A O 1
ATOM 1475 N N . GLU A 1 184 ? -25.717 -2.510 13.276 1.00 94.31 184 GLU A N 1
ATOM 1476 C CA . GLU A 1 184 ? -24.777 -3.474 12.712 1.00 94.31 184 GLU A CA 1
ATOM 1477 C C . GLU A 1 184 ? -23.447 -2.780 12.406 1.00 94.31 184 GLU A C 1
ATOM 1479 O O . GLU A 1 184 ? -23.423 -1.665 11.884 1.00 94.31 184 GLU A O 1
ATOM 1484 N N . ALA A 1 185 ? -22.347 -3.452 12.726 1.00 95.94 185 ALA A N 1
ATOM 1485 C CA . ALA A 1 185 ? -21.007 -3.025 12.355 1.00 95.94 185 ALA A CA 1
ATOM 1486 C C . ALA A 1 185 ? -20.356 -4.079 11.465 1.00 95.94 185 ALA A C 1
ATOM 1488 O O . ALA A 1 185 ? -20.593 -5.275 11.640 1.00 95.94 185 ALA A O 1
ATOM 1489 N N . GLU A 1 186 ? -19.529 -3.645 10.520 1.00 95.12 186 GLU A N 1
ATOM 1490 C CA . GLU A 1 186 ? -18.903 -4.531 9.541 1.00 95.12 186 GLU A CA 1
ATOM 1491 C C . GLU A 1 186 ? -17.375 -4.478 9.658 1.00 95.12 186 GLU A C 1
ATOM 1493 O O . GLU A 1 186 ? -16.785 -3.408 9.821 1.00 95.12 186 GLU A O 1
ATOM 1498 N N . VAL A 1 187 ? -16.740 -5.648 9.575 1.00 96.00 187 VAL A N 1
ATOM 1499 C CA . VAL A 1 187 ? -15.298 -5.793 9.346 1.00 96.00 187 VAL A CA 1
ATOM 1500 C C . VAL A 1 187 ? -15.127 -6.242 7.901 1.00 96.00 187 VAL A C 1
ATOM 1502 O O . VAL A 1 187 ? -15.480 -7.373 7.552 1.00 96.00 187 VAL A O 1
ATOM 1505 N N . TYR A 1 188 ? -14.645 -5.331 7.059 1.00 94.25 188 TYR A N 1
ATOM 1506 C CA . TYR A 1 188 ? -14.569 -5.534 5.616 1.00 94.25 188 TYR A CA 1
ATOM 1507 C C . TYR A 1 188 ? -13.339 -6.329 5.191 1.00 94.25 188 TYR A C 1
ATOM 1509 O O . TYR A 1 188 ? -12.260 -6.195 5.767 1.00 94.25 188 TYR A O 1
ATOM 1517 N N . ASN A 1 189 ? -13.500 -7.085 4.104 1.00 95.44 189 ASN A N 1
ATOM 1518 C CA . ASN A 1 189 ? -12.421 -7.690 3.323 1.00 95.44 189 ASN A CA 1
ATOM 1519 C C . ASN A 1 189 ? -11.439 -8.556 4.134 1.00 95.44 189 ASN A C 1
ATOM 1521 O O . ASN A 1 189 ? -10.277 -8.686 3.754 1.00 95.44 189 ASN A O 1
ATOM 1525 N N . THR A 1 190 ? -11.899 -9.180 5.218 1.00 96.25 190 THR A N 1
ATOM 1526 C CA . THR A 1 190 ? -11.072 -10.052 6.057 1.00 96.25 190 THR A CA 1
ATOM 1527 C C . THR A 1 190 ? -10.879 -11.430 5.429 1.00 96.25 190 THR A C 1
ATOM 1529 O O . THR A 1 190 ? -11.753 -11.923 4.714 1.00 96.25 190 THR A O 1
ATOM 1532 N N . TYR A 1 191 ? -9.751 -12.088 5.710 1.00 97.81 191 TYR A N 1
ATOM 1533 C CA . TYR A 1 191 ? -9.507 -13.463 5.286 1.00 97.81 191 TYR A CA 1
ATOM 1534 C C . TYR A 1 191 ? -9.899 -14.470 6.369 1.00 97.81 191 TYR A C 1
ATOM 1536 O O . TYR A 1 191 ? -9.272 -14.540 7.425 1.00 97.81 191 TYR A O 1
ATOM 1544 N N . ILE A 1 192 ? -10.895 -15.308 6.086 1.00 97.00 192 ILE A N 1
ATOM 1545 C CA . ILE A 1 192 ? -11.273 -16.445 6.928 1.00 97.00 192 ILE A CA 1
ATOM 1546 C C . ILE A 1 192 ? -10.244 -17.561 6.726 1.00 97.00 192 ILE A C 1
ATOM 1548 O O . ILE A 1 192 ? -10.121 -18.094 5.622 1.00 97.00 192 ILE A O 1
ATOM 1552 N N . LYS A 1 193 ? -9.531 -17.928 7.797 1.00 95.06 193 LYS A N 1
ATOM 1553 C CA . LYS A 1 193 ? -8.513 -18.991 7.794 1.00 95.06 193 LYS A CA 1
ATOM 1554 C C . LYS A 1 193 ? -9.096 -20.372 8.035 1.00 95.06 193 LYS A C 1
ATOM 1556 O O . LYS A 1 193 ? -8.642 -21.330 7.428 1.00 95.06 193 LYS A O 1
ATOM 1561 N N . ALA A 1 194 ? -10.048 -20.482 8.956 1.00 92.31 194 ALA A N 1
ATOM 1562 C CA . ALA A 1 194 ? -10.623 -21.762 9.342 1.00 92.31 194 ALA A CA 1
ATOM 1563 C C . ALA A 1 194 ? -11.953 -21.577 10.075 1.00 92.31 194 ALA A C 1
ATOM 1565 O O . ALA A 1 194 ? -12.220 -20.531 10.671 1.00 92.31 194 ALA A O 1
ATOM 1566 N N . VAL A 1 195 ? -12.765 -22.633 10.059 1.00 90.12 195 VAL A N 1
ATOM 1567 C CA . VAL A 1 195 ? -13.941 -22.767 10.921 1.00 90.12 195 VAL A CA 1
ATOM 1568 C C . VAL A 1 195 ? -13.897 -24.144 11.576 1.00 90.12 195 VAL A C 1
ATOM 1570 O O . VAL A 1 195 ? -14.124 -25.162 10.920 1.00 90.12 195 VAL A O 1
ATOM 1573 N N . GLU A 1 196 ? -13.605 -24.183 12.874 1.00 88.94 196 GLU A N 1
ATOM 1574 C CA . GLU A 1 196 ? -13.422 -25.415 13.647 1.00 88.94 196 GLU A CA 1
ATOM 1575 C C . GLU A 1 196 ? -14.283 -25.390 14.911 1.00 88.94 196 GLU A C 1
ATOM 1577 O O . GLU A 1 196 ? -14.298 -24.412 15.648 1.00 88.94 196 GLU A O 1
ATOM 1582 N N . ASP A 1 197 ? -15.044 -26.461 15.162 1.00 85.12 197 ASP A N 1
ATOM 1583 C CA . ASP A 1 197 ? -15.899 -26.611 16.352 1.00 85.12 197 ASP A CA 1
ATOM 1584 C C . ASP A 1 197 ? -16.856 -25.426 16.640 1.00 85.12 197 ASP A C 1
ATOM 1586 O O . ASP A 1 197 ? -17.307 -25.228 17.769 1.00 85.12 197 ASP A O 1
ATOM 1590 N N . GLY A 1 198 ? -17.241 -24.678 15.598 1.00 84.88 198 GLY A N 1
ATOM 1591 C CA . GLY A 1 198 ? -18.100 -23.495 15.710 1.00 84.88 198 GLY A CA 1
ATOM 1592 C C . GLY A 1 198 ? -17.353 -22.205 16.060 1.00 84.88 198 GLY A C 1
ATOM 1593 O O . GLY A 1 198 ? -18.001 -21.207 16.354 1.00 84.88 198 GLY A O 1
ATOM 1594 N N . THR A 1 199 ? -16.023 -22.208 16.023 1.00 91.12 199 THR A N 1
ATOM 1595 C CA . THR A 1 199 ? -15.172 -21.017 16.101 1.00 91.12 199 THR A CA 1
ATOM 1596 C C . THR A 1 199 ? -14.658 -20.674 14.709 1.00 91.12 199 THR A C 1
ATOM 1598 O O . THR A 1 199 ? -14.156 -21.543 13.999 1.00 91.12 199 THR A O 1
ATOM 1601 N N . LEU A 1 200 ? -14.795 -19.409 14.323 1.00 94.12 200 LEU A N 1
ATOM 1602 C CA . LEU A 1 200 ? -14.242 -18.841 13.100 1.00 94.12 200 LEU A CA 1
ATOM 1603 C C . LEU A 1 200 ? -12.942 -18.117 13.438 1.00 94.12 200 LEU A C 1
ATOM 1605 O O . LEU A 1 200 ? -12.940 -17.237 14.301 1.00 94.12 200 LEU A O 1
ATOM 1609 N N . THR A 1 201 ? -11.869 -18.474 12.736 1.00 95.69 201 THR A N 1
ATOM 1610 C CA . THR A 1 201 ? -10.559 -17.819 12.826 1.00 95.69 201 THR A CA 1
ATOM 1611 C C . THR A 1 201 ? -10.320 -16.996 11.565 1.00 95.69 201 THR A C 1
ATOM 1613 O O . THR A 1 201 ? -10.482 -17.509 10.452 1.00 95.69 201 THR A O 1
ATOM 1616 N N . PHE A 1 202 ? -9.943 -15.727 11.714 1.00 97.25 202 PHE A N 1
ATOM 1617 C CA . PHE A 1 202 ? -9.768 -14.805 10.590 1.00 97.25 202 PHE A CA 1
ATOM 1618 C C . PHE A 1 202 ? -8.637 -13.797 10.800 1.00 97.25 202 PHE A C 1
ATOM 1620 O O . PHE A 1 202 ? -8.236 -13.531 11.930 1.00 97.25 202 PHE A O 1
ATOM 1627 N N . LEU A 1 203 ? -8.142 -13.226 9.698 1.00 97.31 203 LEU A N 1
ATOM 1628 C CA . LEU A 1 203 ? -7.105 -12.193 9.677 1.00 97.31 203 LEU A CA 1
ATOM 1629 C C . LEU A 1 203 ? -7.680 -10.837 9.296 1.00 97.31 203 LEU A C 1
ATOM 1631 O O . LEU A 1 203 ? -8.314 -10.698 8.245 1.00 97.31 203 LEU A O 1
ATOM 1635 N N . SER A 1 204 ? -7.409 -9.829 10.112 1.00 95.00 204 SER A N 1
ATOM 1636 C CA . SER A 1 204 ? -7.790 -8.449 9.831 1.00 95.00 204 SER A CA 1
ATOM 1637 C C . SER A 1 204 ? -6.777 -7.490 10.443 1.00 95.00 204 SER A C 1
ATOM 1639 O O . SER A 1 204 ? -6.353 -7.681 11.579 1.00 95.00 204 SER A O 1
ATOM 1641 N N . GLY A 1 205 ? -6.385 -6.443 9.720 1.00 90.38 205 GLY A N 1
ATOM 1642 C CA . GLY A 1 205 ? -5.487 -5.413 10.247 1.00 90.38 205 GLY A CA 1
ATOM 1643 C C . GLY A 1 205 ? -4.122 -5.940 10.713 1.00 90.38 205 GLY A C 1
ATOM 1644 O O . GLY A 1 205 ? -3.496 -5.328 11.573 1.00 90.38 205 GLY A O 1
ATOM 1645 N N . GLY A 1 206 ? -3.651 -7.069 10.176 1.00 90.62 206 GLY A N 1
ATOM 1646 C CA . GLY A 1 206 ? -2.383 -7.690 10.571 1.00 90.62 206 GLY A CA 1
ATOM 1647 C C . GLY A 1 206 ? -2.446 -8.564 11.829 1.00 90.62 206 GLY A C 1
ATOM 1648 O O . GLY A 1 206 ? -1.406 -9.065 12.258 1.00 90.62 206 GLY A O 1
ATOM 1649 N N . ALA A 1 207 ? -3.630 -8.771 12.406 1.00 93.38 207 ALA A N 1
ATOM 1650 C CA . ALA A 1 207 ? -3.842 -9.633 13.564 1.00 93.38 207 ALA A CA 1
ATOM 1651 C C . ALA A 1 207 ? -4.796 -10.792 13.244 1.00 93.38 207 ALA A C 1
ATOM 1653 O O . ALA A 1 207 ? -5.626 -10.719 12.335 1.00 93.38 207 ALA A O 1
ATOM 1654 N N . GLU A 1 208 ? -4.656 -11.874 14.007 1.00 96.25 208 GLU A N 1
ATOM 1655 C CA . GLU A 1 208 ? -5.550 -13.028 13.961 1.00 96.25 208 GLU A CA 1
ATOM 1656 C C . GLU A 1 208 ? -6.579 -12.936 15.086 1.00 96.25 208 GLU A C 1
ATOM 1658 O O . GLU A 1 208 ? -6.235 -12.669 16.238 1.00 96.25 208 GLU A O 1
ATOM 1663 N N . TYR A 1 209 ? -7.839 -13.186 14.742 1.00 96.44 209 TYR A N 1
ATOM 1664 C CA . TYR A 1 209 ? -8.972 -13.132 15.653 1.00 96.44 209 TYR A CA 1
ATOM 1665 C C . TYR A 1 209 ? -9.746 -14.443 15.636 1.00 96.44 209 TYR A C 1
ATOM 1667 O O . TYR A 1 209 ? -9.860 -15.107 14.605 1.00 96.44 209 TYR A O 1
ATOM 1675 N N . GLU A 1 210 ? -10.343 -14.769 16.780 1.00 95.06 210 GLU A N 1
ATOM 1676 C CA . GLU A 1 210 ? -11.251 -15.900 16.939 1.00 95.06 210 GLU A CA 1
ATOM 1677 C C . GLU A 1 210 ? -12.612 -15.417 17.440 1.00 95.06 210 GLU A C 1
ATOM 1679 O O . GLU A 1 210 ? -12.704 -14.651 18.404 1.00 95.06 210 GLU A O 1
ATOM 1684 N N . ILE A 1 211 ? -13.685 -15.906 16.820 1.00 92.88 211 ILE A N 1
ATOM 1685 C CA . ILE A 1 211 ? -15.053 -15.614 17.248 1.00 92.88 211 ILE A CA 1
ATOM 1686 C C . ILE A 1 211 ? -15.926 -16.865 17.196 1.00 92.88 211 ILE A C 1
ATOM 1688 O O . ILE A 1 211 ? -15.898 -17.641 16.243 1.00 92.88 211 ILE A O 1
ATOM 1692 N N . THR A 1 212 ? -16.734 -17.075 18.234 1.00 89.38 212 THR A N 1
ATOM 1693 C CA . THR A 1 212 ? -17.714 -18.165 18.240 1.00 89.38 212 THR A CA 1
ATOM 1694 C C . THR A 1 212 ? -18.903 -17.818 17.349 1.00 89.38 212 THR A C 1
ATOM 1696 O O . THR A 1 212 ? -19.534 -16.774 17.511 1.00 89.38 212 THR A O 1
ATOM 1699 N N . MET A 1 213 ? -19.240 -18.730 16.446 1.00 84.06 213 MET A N 1
ATOM 1700 C CA . MET A 1 213 ? -20.391 -18.651 15.559 1.00 84.06 213 MET A CA 1
ATOM 1701 C C . MET A 1 213 ? -21.621 -19.313 16.184 1.00 84.06 213 MET A C 1
ATOM 1703 O O . MET A 1 213 ? -21.526 -20.323 16.891 1.00 84.06 213 MET A O 1
ATOM 1707 N N . ASP A 1 214 ? -22.809 -18.804 15.860 1.00 75.75 214 ASP A N 1
ATOM 1708 C CA . ASP A 1 214 ? -24.040 -19.538 16.141 1.00 75.75 214 ASP A CA 1
ATOM 1709 C C . ASP A 1 214 ? -24.163 -20.755 15.199 1.00 75.75 214 ASP A C 1
ATOM 1711 O O . ASP A 1 214 ? -23.891 -20.693 14.001 1.00 75.75 214 ASP A O 1
ATOM 1715 N N . ALA A 1 215 ? -24.617 -21.892 15.741 1.00 58.59 215 ALA A N 1
ATOM 1716 C CA . ALA A 1 215 ? -24.594 -23.215 15.093 1.00 58.59 215 ALA A CA 1
ATOM 1717 C C . ALA A 1 215 ? -25.411 -23.357 13.780 1.00 58.59 215 ALA A C 1
ATOM 1719 O O . ALA A 1 215 ? -25.523 -24.463 13.233 1.00 58.59 215 ALA A O 1
ATOM 1720 N N . SER A 1 216 ? -26.046 -22.281 13.310 1.00 59.25 216 SER A N 1
ATOM 1721 C CA . SER A 1 216 ? -26.800 -22.200 12.056 1.00 59.25 216 SER A CA 1
ATOM 1722 C C . SER A 1 216 ? -25.936 -21.931 10.823 1.00 59.25 216 SER A C 1
ATOM 1724 O O . SER A 1 216 ? -26.382 -22.260 9.725 1.00 59.25 216 SER A O 1
ATOM 1726 N N . GLU A 1 217 ? -24.722 -21.400 10.975 1.00 64.44 217 GLU A N 1
ATOM 1727 C CA . GLU A 1 217 ? -23.802 -21.167 9.858 1.00 64.44 217 GLU A CA 1
ATOM 1728 C C . GLU A 1 217 ? -22.883 -22.378 9.660 1.00 64.44 217 GLU A C 1
ATOM 1730 O O . GLU A 1 217 ? -21.884 -22.542 10.350 1.00 64.44 217 GLU A O 1
ATOM 1735 N N . LYS A 1 218 ? -23.265 -23.297 8.763 1.00 61.59 218 LYS A N 1
ATOM 1736 C CA . LYS A 1 218 ? -22.559 -24.584 8.583 1.00 61.59 218 LYS A CA 1
ATOM 1737 C C . LYS A 1 218 ? -21.700 -24.687 7.327 1.00 61.59 218 LYS A C 1
ATOM 1739 O O . LYS A 1 218 ? -20.982 -25.671 7.193 1.00 61.59 218 LYS A O 1
ATOM 1744 N N . ASP A 1 219 ? -21.768 -23.692 6.448 1.00 74.00 219 ASP A N 1
ATOM 1745 C CA . ASP A 1 219 ? -21.154 -23.742 5.116 1.00 74.00 219 ASP A CA 1
ATOM 1746 C C . ASP A 1 219 ? -20.131 -22.610 4.889 1.00 74.00 219 ASP A C 1
ATOM 1748 O O . ASP A 1 219 ? -19.772 -22.314 3.749 1.00 74.00 219 ASP A O 1
ATOM 1752 N N . VAL A 1 220 ? -19.653 -21.965 5.961 1.00 85.56 220 VAL A N 1
ATOM 1753 C CA . VAL A 1 220 ? -18.580 -20.967 5.859 1.00 85.56 220 VAL A CA 1
ATOM 1754 C C . VAL A 1 220 ? -17.269 -21.674 5.529 1.00 85.56 220 VAL A C 1
ATOM 1756 O O . VAL A 1 220 ? -16.907 -22.677 6.141 1.00 85.56 220 VAL A O 1
ATOM 1759 N N . THR A 1 221 ? -16.582 -21.159 4.514 1.00 89.88 221 THR A N 1
ATOM 1760 C CA . THR A 1 221 ? -15.321 -21.695 3.998 1.00 89.88 221 THR A CA 1
ATOM 1761 C C . THR A 1 221 ? -14.265 -20.605 3.996 1.00 89.88 221 THR A C 1
ATOM 1763 O O . THR A 1 221 ? -14.590 -19.421 4.083 1.00 89.88 221 THR A O 1
ATOM 1766 N N . GLU A 1 222 ? -13.009 -21.022 3.879 1.00 93.88 222 GLU A N 1
ATOM 1767 C CA . GLU A 1 222 ? -11.867 -20.122 3.761 1.00 93.88 222 GLU A CA 1
ATOM 1768 C C . GLU A 1 222 ? -12.012 -19.158 2.580 1.00 93.88 222 GLU A C 1
ATOM 1770 O O . GLU A 1 222 ? -12.604 -19.488 1.543 1.00 93.88 222 GLU A O 1
ATOM 1775 N N . GLY A 1 223 ? -11.434 -17.972 2.737 1.00 95.94 223 GLY A N 1
ATOM 1776 C CA . GLY A 1 223 ? -11.437 -16.927 1.723 1.00 95.94 223 GLY A CA 1
ATOM 1777 C C . GLY A 1 223 ? -11.827 -15.567 2.281 1.00 95.94 223 GLY A C 1
ATOM 1778 O O . GLY A 1 223 ? -12.027 -15.393 3.481 1.00 95.94 223 GLY A O 1
ATOM 1779 N N . VAL A 1 224 ? -11.926 -14.592 1.383 1.00 97.38 224 VAL A N 1
ATOM 1780 C CA . VAL A 1 224 ? -12.207 -13.204 1.753 1.00 97.38 224 VAL A CA 1
ATOM 1781 C C . VAL A 1 224 ? -13.703 -13.001 1.975 1.00 97.38 224 VAL A C 1
ATOM 1783 O O . VAL A 1 224 ? -14.529 -13.449 1.173 1.00 97.38 224 VAL A O 1
ATOM 1786 N N . ALA A 1 225 ? -14.059 -12.318 3.058 1.00 96.06 225 ALA A N 1
ATOM 1787 C CA . ALA A 1 225 ? -15.438 -12.049 3.434 1.00 96.06 225 ALA A CA 1
ATOM 1788 C C . ALA A 1 225 ? -15.582 -10.710 4.165 1.00 96.06 225 ALA A C 1
ATOM 1790 O O . ALA A 1 225 ? -14.627 -10.206 4.749 1.00 96.06 225 ALA A O 1
ATOM 1791 N N . ASP A 1 226 ? -16.804 -10.184 4.173 1.00 95.50 226 ASP A N 1
ATOM 1792 C CA . ASP A 1 226 ? -17.213 -9.152 5.126 1.00 95.50 226 ASP A CA 1
ATOM 1793 C C . ASP A 1 226 ? -17.930 -9.827 6.304 1.00 95.50 226 ASP A C 1
ATOM 1795 O O . ASP A 1 226 ? -18.791 -10.697 6.108 1.00 95.50 226 ASP A O 1
ATOM 1799 N N . LEU A 1 227 ? -17.568 -9.448 7.528 1.00 95.69 227 LEU A N 1
ATOM 1800 C CA . LEU A 1 227 ? -18.148 -9.983 8.760 1.00 95.69 227 LEU A CA 1
ATOM 1801 C C . LEU A 1 227 ? -19.047 -8.934 9.409 1.00 95.69 227 LEU A C 1
ATOM 1803 O O . LEU A 1 227 ? -18.586 -7.843 9.730 1.00 95.69 227 LEU A O 1
ATOM 1807 N N . VAL A 1 228 ? -20.316 -9.275 9.632 1.00 95.25 228 VAL A N 1
ATOM 1808 C CA . VAL A 1 228 ? -21.309 -8.360 10.212 1.00 95.25 228 VAL A CA 1
ATOM 1809 C C . VAL A 1 228 ? -21.570 -8.727 11.664 1.00 95.25 228 VAL A C 1
ATOM 1811 O O . VAL A 1 228 ? -21.990 -9.847 11.969 1.00 95.25 228 VAL A O 1
ATOM 1814 N N . PHE A 1 229 ? -21.372 -7.768 12.557 1.00 94.62 229 PHE A N 1
ATOM 1815 C CA . PHE A 1 229 ? -21.522 -7.905 13.997 1.00 94.62 229 PHE A CA 1
ATOM 1816 C C . PHE A 1 229 ? -22.715 -7.102 14.509 1.00 94.62 229 PHE A C 1
ATOM 1818 O O . PHE A 1 229 ? -22.988 -5.990 14.067 1.00 94.62 229 PHE A O 1
ATOM 1825 N N . SER A 1 230 ? -23.417 -7.664 15.489 1.00 91.56 230 SER A N 1
ATOM 1826 C CA . SER A 1 230 ? -24.437 -6.961 16.265 1.00 91.56 230 SER A CA 1
ATOM 1827 C C . SER A 1 230 ? -24.576 -7.616 17.634 1.00 91.56 230 SER A C 1
ATOM 1829 O O . SER A 1 230 ? -24.527 -8.845 17.749 1.00 91.56 230 SER A O 1
ATOM 1831 N N . ASN A 1 231 ? -24.785 -6.798 18.669 1.00 88.75 231 ASN A N 1
ATOM 1832 C CA . ASN A 1 231 ? -24.976 -7.245 20.051 1.00 88.75 231 ASN A CA 1
ATOM 1833 C C . ASN A 1 231 ? -23.851 -8.178 20.554 1.00 88.75 231 ASN A C 1
ATOM 1835 O O . ASN A 1 231 ? -24.136 -9.242 21.115 1.00 88.75 231 ASN A O 1
ATOM 1839 N N . GLY A 1 232 ? -22.587 -7.821 20.301 1.00 89.00 232 GLY A N 1
ATOM 1840 C CA . GLY A 1 232 ? -21.427 -8.582 20.781 1.00 89.00 232 GLY A CA 1
ATOM 1841 C C . GLY A 1 232 ? -21.185 -9.905 20.049 1.00 89.00 232 GLY A C 1
ATOM 1842 O O . GLY A 1 232 ? -20.479 -10.776 20.559 1.00 89.00 232 GLY A O 1
ATOM 1843 N N . LYS A 1 233 ? -21.836 -10.125 18.901 1.00 91.31 233 LYS A N 1
ATOM 1844 C CA . LYS A 1 233 ? -21.820 -11.405 18.185 1.00 91.31 233 LYS A CA 1
ATOM 1845 C C . LYS A 1 233 ? -21.718 -11.223 16.683 1.00 91.31 233 LYS A C 1
ATOM 1847 O O . LYS A 1 233 ? -22.336 -10.319 16.122 1.00 91.31 233 LYS A O 1
ATOM 1852 N N . LEU A 1 234 ? -21.036 -12.167 16.043 1.00 92.88 234 LEU A N 1
ATOM 1853 C CA . LEU A 1 234 ? -21.073 -12.347 14.597 1.00 92.88 234 LEU A CA 1
ATOM 1854 C C . LEU A 1 234 ? -22.471 -12.818 14.168 1.00 92.88 234 LEU A C 1
ATOM 1856 O O . LEU A 1 234 ? -22.973 -13.821 14.677 1.00 92.88 234 LEU A O 1
ATOM 1860 N N . GLN A 1 235 ? -23.094 -12.081 13.251 1.00 91.25 235 GLN A N 1
ATOM 1861 C CA . GLN A 1 235 ? -24.444 -12.346 12.746 1.00 91.25 235 GLN A CA 1
ATOM 1862 C C . GLN A 1 235 ? -24.452 -12.907 11.328 1.00 91.25 235 GLN A C 1
ATOM 1864 O O . GLN A 1 235 ? -25.308 -13.731 11.014 1.00 91.25 235 GLN A O 1
ATOM 1869 N N . ILE A 1 236 ? -23.570 -12.394 10.462 1.00 91.88 236 ILE A N 1
ATOM 1870 C CA . ILE A 1 236 ? -23.545 -12.730 9.036 1.00 91.88 236 ILE A CA 1
ATOM 1871 C C . ILE A 1 236 ? -22.098 -12.796 8.558 1.00 91.88 236 ILE A C 1
ATOM 1873 O O . ILE A 1 236 ? -21.322 -11.867 8.788 1.00 91.88 236 ILE A O 1
ATOM 1877 N N . VAL A 1 237 ? -21.778 -13.848 7.807 1.00 93.81 237 VAL A N 1
ATOM 1878 C CA . VAL A 1 237 ? -20.566 -13.938 6.986 1.00 93.81 237 VAL A CA 1
ATOM 1879 C C . VAL A 1 237 ? -20.920 -13.754 5.507 1.00 93.81 237 VAL A C 1
ATOM 1881 O O . VAL A 1 237 ? -21.629 -14.574 4.918 1.00 93.81 237 VAL A O 1
ATOM 1884 N N . ARG A 1 238 ? -20.425 -12.682 4.877 1.00 93.88 238 ARG A N 1
ATOM 1885 C CA . ARG A 1 238 ? -20.639 -12.381 3.450 1.00 93.88 238 ARG A CA 1
ATOM 1886 C C . ARG A 1 238 ? -19.379 -12.695 2.647 1.00 93.88 238 ARG A C 1
ATOM 1888 O O . ARG A 1 238 ? -18.512 -11.844 2.470 1.00 93.88 238 ARG A O 1
ATOM 1895 N N . LYS A 1 239 ? -19.269 -13.929 2.155 1.00 93.62 239 LYS A N 1
ATOM 1896 C CA . LYS A 1 239 ? -18.106 -14.367 1.372 1.00 93.62 239 LYS A CA 1
ATOM 1897 C C . LYS A 1 239 ? -18.076 -13.743 -0.028 1.00 93.62 239 LYS A C 1
ATOM 1899 O O . LYS A 1 239 ? -19.101 -13.683 -0.710 1.00 93.62 239 LYS A O 1
ATOM 1904 N N . LYS A 1 240 ? -16.884 -13.339 -0.471 1.00 95.00 240 LYS A N 1
ATOM 1905 C CA . LYS A 1 240 ? -16.616 -12.796 -1.808 1.00 95.00 240 LYS A CA 1
ATOM 1906 C C . LYS A 1 240 ? -16.016 -13.892 -2.686 1.00 95.00 240 LYS A C 1
ATOM 1908 O O . LYS A 1 240 ? -14.894 -14.334 -2.471 1.00 95.00 240 LYS A O 1
ATOM 1913 N N . GLU A 1 241 ? -16.802 -14.366 -3.651 1.00 93.12 241 GLU A N 1
ATOM 1914 C CA . GLU A 1 241 ? -16.453 -15.536 -4.479 1.00 93.12 241 GLU A CA 1
ATOM 1915 C C . GLU A 1 241 ? -15.816 -15.166 -5.828 1.00 93.12 241 GLU A C 1
ATOM 1917 O O . GLU A 1 241 ? -15.271 -16.030 -6.513 1.00 93.12 241 GLU A O 1
ATOM 1922 N N . GLN A 1 242 ? -15.917 -13.905 -6.258 1.00 96.19 242 GLN A N 1
ATOM 1923 C CA . GLN A 1 242 ? -15.358 -13.487 -7.539 1.00 96.19 242 GLN A CA 1
ATOM 1924 C C . GLN A 1 242 ? -13.858 -13.228 -7.393 1.00 96.19 242 GLN A C 1
ATOM 1926 O O . GLN A 1 242 ? -13.440 -12.364 -6.627 1.00 96.19 242 GLN A O 1
ATOM 1931 N N . GLU A 1 243 ? -13.063 -13.951 -8.176 1.00 96.19 243 GLU A N 1
ATOM 1932 C CA . GLU A 1 243 ? -11.611 -13.811 -8.238 1.00 96.19 243 GLU A CA 1
ATOM 1933 C C . GLU A 1 243 ? -11.184 -13.613 -9.699 1.00 96.19 243 GLU A C 1
ATOM 1935 O O . GLU A 1 243 ? -11.684 -14.293 -10.602 1.00 96.19 243 GLU A O 1
ATOM 1940 N N . ILE A 1 244 ? -10.259 -12.686 -9.934 1.00 96.69 244 ILE A N 1
ATOM 1941 C CA . ILE A 1 244 ? -9.550 -12.527 -11.209 1.00 96.69 244 ILE A CA 1
ATOM 1942 C C . ILE A 1 244 ? -8.046 -12.664 -10.970 1.00 96.69 244 ILE A C 1
ATOM 1944 O O . ILE A 1 244 ? -7.568 -12.377 -9.880 1.00 96.69 244 ILE A O 1
ATOM 1948 N N . GLY A 1 245 ? -7.295 -13.104 -11.977 1.00 96.44 245 GLY A N 1
ATOM 1949 C CA . GLY A 1 245 ? -5.841 -13.268 -11.884 1.00 96.44 245 GLY A CA 1
ATOM 1950 C C . GLY A 1 245 ? -5.114 -12.435 -12.929 1.00 96.44 245 GLY A C 1
ATOM 1951 O O . GLY A 1 245 ? -5.588 -12.334 -14.064 1.00 96.44 245 GLY A O 1
ATOM 1952 N N . GLY A 1 246 ? -3.974 -11.864 -12.548 1.00 94.44 246 GLY A N 1
ATOM 1953 C CA . GLY A 1 246 ? -3.086 -11.148 -13.457 1.00 94.44 246 GLY A CA 1
ATOM 1954 C C . GLY A 1 246 ? -1.945 -10.439 -12.735 1.00 94.44 246 GLY A C 1
ATOM 1955 O O . GLY A 1 246 ? -1.851 -10.440 -11.507 1.00 94.44 246 GLY A O 1
ATOM 1956 N N . LYS A 1 247 ? -1.077 -9.794 -13.514 1.00 93.81 247 LYS A N 1
ATOM 1957 C CA . LYS A 1 247 ? 0.022 -8.984 -12.985 1.00 93.81 247 LYS A CA 1
ATOM 1958 C C . LYS A 1 247 ? -0.456 -7.588 -12.596 1.00 93.81 247 LYS A C 1
ATOM 1960 O O . LYS A 1 247 ? -1.174 -6.935 -13.355 1.00 93.81 247 LYS A O 1
ATOM 1965 N N . LEU A 1 248 ? 0.031 -7.095 -11.459 1.00 94.06 248 LEU A N 1
ATOM 1966 C CA . LEU A 1 248 ? -0.135 -5.703 -11.040 1.00 94.06 248 LEU A CA 1
ATOM 1967 C C . LEU A 1 248 ? 0.683 -4.782 -11.957 1.00 94.06 248 LEU A C 1
ATOM 1969 O O . LEU A 1 248 ? 1.897 -4.956 -12.051 1.00 94.06 248 LEU A O 1
ATOM 1973 N N . LEU A 1 249 ? 0.059 -3.806 -12.621 1.00 91.62 249 LEU A N 1
ATOM 1974 C CA . LEU A 1 249 ? 0.727 -2.886 -13.559 1.00 91.62 249 LEU A CA 1
ATOM 1975 C C . LEU A 1 249 ? 0.918 -1.470 -13.008 1.00 91.62 249 LEU A C 1
ATOM 1977 O O . LEU A 1 249 ? 1.929 -0.838 -13.320 1.00 91.62 249 LEU A O 1
ATOM 1981 N N . SER A 1 250 ? -0.017 -0.994 -12.187 1.00 91.62 250 SER A N 1
ATOM 1982 C CA . SER A 1 250 ? 0.075 0.241 -11.396 1.00 91.62 250 SER A CA 1
ATOM 1983 C C . SER A 1 250 ? -0.918 0.193 -10.240 1.00 91.62 250 SER A C 1
ATOM 1985 O O . SER A 1 250 ? -1.920 -0.512 -10.331 1.00 91.62 250 SER A O 1
ATOM 1987 N N . TYR A 1 251 ? -0.686 0.969 -9.188 1.00 92.31 251 TYR A N 1
ATOM 1988 C CA . TYR A 1 251 ? -1.700 1.242 -8.170 1.00 92.31 251 TYR A CA 1
ATOM 1989 C C . TYR A 1 251 ? -1.497 2.634 -7.574 1.00 92.31 251 TYR A C 1
ATOM 1991 O O . TYR A 1 251 ? -0.370 3.136 -7.529 1.00 92.31 251 TYR A O 1
ATOM 1999 N N . ASP A 1 252 ? -2.588 3.245 -7.134 1.00 89.06 252 ASP A N 1
ATOM 2000 C CA . ASP A 1 252 ? -2.599 4.492 -6.378 1.00 89.06 252 ASP A CA 1
ATOM 2001 C C . ASP A 1 252 ? -3.581 4.396 -5.199 1.00 89.06 252 ASP A C 1
ATOM 2003 O O . ASP A 1 252 ? -3.844 3.307 -4.698 1.00 89.06 252 ASP A O 1
ATOM 2007 N N . GLU A 1 253 ? -4.052 5.530 -4.684 1.00 87.50 253 GLU A N 1
ATOM 2008 C CA . GLU A 1 253 ? -4.950 5.569 -3.526 1.00 87.50 253 GLU A CA 1
ATOM 2009 C C . GLU A 1 253 ? -6.377 5.096 -3.837 1.00 87.50 253 GLU A C 1
ATOM 2011 O O . GLU A 1 253 ? -7.115 4.790 -2.904 1.00 87.50 253 GLU A O 1
ATOM 2016 N N . ASN A 1 254 ? -6.780 5.059 -5.113 1.00 89.38 254 ASN A N 1
ATOM 2017 C CA . ASN A 1 254 ? -8.165 4.791 -5.513 1.00 89.38 254 ASN A CA 1
ATOM 2018 C C . ASN A 1 254 ? -8.296 3.730 -6.611 1.00 89.38 254 ASN A C 1
ATOM 2020 O O . ASN A 1 254 ? -9.405 3.266 -6.882 1.00 89.38 254 ASN A O 1
ATOM 2024 N N . THR A 1 255 ? -7.212 3.396 -7.313 1.00 90.81 255 THR A N 1
ATOM 2025 C CA . THR A 1 255 ? -7.253 2.499 -8.467 1.00 90.81 255 THR A CA 1
ATOM 2026 C C . THR A 1 255 ? -6.076 1.540 -8.527 1.00 90.81 255 THR A C 1
ATOM 2028 O O . THR A 1 255 ? -4.954 1.836 -8.114 1.00 90.81 255 THR A O 1
ATOM 2031 N N . ILE A 1 256 ? -6.338 0.382 -9.126 1.00 92.62 256 ILE A N 1
ATOM 2032 C CA . ILE A 1 256 ? -5.355 -0.649 -9.427 1.00 92.62 256 ILE A CA 1
ATOM 2033 C C . ILE A 1 256 ? -5.472 -1.054 -10.899 1.00 92.62 256 ILE A C 1
ATOM 2035 O O . ILE A 1 256 ? -6.559 -1.341 -11.393 1.00 92.62 256 ILE A O 1
ATOM 2039 N N . GLU A 1 257 ? -4.357 -1.038 -11.630 1.00 91.44 257 GLU A N 1
ATOM 2040 C CA . GLU A 1 257 ? -4.286 -1.496 -13.022 1.00 91.44 257 GLU A CA 1
ATOM 2041 C C . GLU A 1 257 ? -3.809 -2.948 -13.040 1.00 91.44 257 GLU A C 1
ATOM 2043 O O . GLU A 1 257 ? -2.698 -3.250 -12.595 1.00 91.44 257 GLU A O 1
ATOM 2048 N N . ILE A 1 258 ? -4.641 -3.841 -13.573 1.00 92.62 258 ILE A N 1
ATOM 2049 C CA . ILE A 1 258 ? -4.378 -5.279 -13.644 1.00 92.62 258 ILE A CA 1
ATOM 2050 C C . ILE A 1 258 ? -4.223 -5.683 -15.109 1.00 92.62 258 ILE A C 1
ATOM 2052 O O . ILE A 1 258 ? -5.039 -5.328 -15.970 1.00 92.62 258 ILE A O 1
ATOM 2056 N N . GLU A 1 259 ? -3.179 -6.454 -15.410 1.00 88.81 259 GLU A N 1
ATOM 2057 C CA . GLU A 1 259 ? -2.952 -6.971 -16.756 1.00 88.81 259 GLU A CA 1
ATOM 2058 C C . GLU A 1 259 ? -4.169 -7.766 -17.254 1.00 88.81 259 GLU A C 1
ATOM 2060 O O . GLU A 1 259 ? -4.621 -8.719 -16.628 1.00 88.81 259 GLU A O 1
ATOM 2065 N N . GLY A 1 260 ? -4.709 -7.356 -18.404 1.00 86.00 260 GLY A N 1
ATOM 2066 C CA . GLY A 1 260 ? -5.870 -7.997 -19.027 1.00 86.00 260 GLY A CA 1
ATOM 2067 C C . GLY A 1 260 ? -7.232 -7.459 -18.580 1.00 86.00 260 GLY A C 1
ATOM 2068 O O . GLY A 1 260 ? -8.205 -7.713 -19.284 1.00 86.00 260 GLY A O 1
ATOM 2069 N N . TYR A 1 261 ? -7.296 -6.675 -17.499 1.00 87.81 261 TYR A N 1
ATOM 2070 C CA . TYR A 1 261 ? -8.548 -6.111 -16.970 1.00 87.81 261 TYR A CA 1
ATOM 2071 C C . TYR A 1 261 ? -8.570 -4.577 -16.941 1.00 87.81 261 TYR A C 1
ATOM 2073 O O . TYR A 1 261 ? -9.644 -3.989 -16.866 1.00 87.81 261 TYR A O 1
ATOM 2081 N N . GLY A 1 262 ? -7.411 -3.922 -17.065 1.00 86.12 262 GLY A N 1
ATOM 2082 C CA . GLY A 1 262 ? -7.318 -2.463 -17.029 1.00 86.12 262 GLY A CA 1
ATOM 2083 C C . GLY A 1 262 ? -7.403 -1.922 -15.604 1.00 86.12 262 GLY A C 1
ATOM 2084 O O . GLY A 1 262 ? -7.032 -2.612 -14.654 1.00 86.12 262 GLY A O 1
ATOM 2085 N N . ARG A 1 263 ? -7.840 -0.667 -15.464 1.00 88.19 263 ARG A N 1
ATOM 2086 C CA . ARG A 1 263 ? -7.976 0.011 -14.169 1.00 88.19 263 ARG A CA 1
ATOM 2087 C C . ARG A 1 263 ? -9.297 -0.348 -13.500 1.00 88.19 263 ARG A C 1
ATOM 2089 O O . ARG A 1 263 ? -10.355 -0.186 -14.100 1.00 88.19 263 ARG A O 1
ATOM 2096 N N . ILE A 1 264 ? -9.217 -0.789 -12.252 1.00 91.62 264 ILE A N 1
ATOM 2097 C CA . ILE A 1 264 ? -10.354 -1.105 -11.386 1.00 91.62 264 ILE A CA 1
ATOM 2098 C C . ILE A 1 264 ? -10.245 -0.239 -10.129 1.00 91.62 264 ILE A C 1
ATOM 2100 O O . ILE A 1 264 ? -9.138 -0.001 -9.641 1.00 91.62 264 ILE A O 1
ATOM 2104 N N . SER A 1 265 ? -11.369 0.267 -9.623 1.00 93.19 265 SER A N 1
ATOM 2105 C CA . SER A 1 265 ? -11.392 1.054 -8.390 1.00 93.19 265 SER A CA 1
ATOM 2106 C C . SER A 1 265 ? -11.222 0.183 -7.147 1.00 93.19 265 SER A C 1
ATOM 2108 O O . SER A 1 265 ? -11.464 -1.026 -7.159 1.00 93.19 265 SER A O 1
ATOM 2110 N N . HIS A 1 266 ? -10.808 0.815 -6.057 1.00 92.19 266 HIS A N 1
ATOM 2111 C CA . HIS A 1 266 ? -10.874 0.254 -4.717 1.00 92.19 266 HIS A CA 1
ATOM 2112 C C . HIS A 1 266 ? -11.149 1.359 -3.700 1.00 92.19 266 HIS A C 1
ATOM 2114 O O . HIS A 1 266 ? -10.880 2.538 -3.942 1.00 92.19 266 HIS A O 1
ATOM 2120 N N . THR A 1 267 ? -11.644 0.957 -2.536 1.00 84.62 267 THR A N 1
ATOM 2121 C CA . THR A 1 267 ? -11.910 1.842 -1.407 1.00 84.62 267 THR A CA 1
ATOM 2122 C C . THR A 1 267 ? -10.973 1.522 -0.250 1.00 84.62 267 THR A C 1
ATOM 2124 O O . THR A 1 267 ? -10.730 0.365 0.089 1.00 84.62 267 THR A O 1
ATOM 2127 N N . GLY A 1 268 ? -10.414 2.570 0.357 1.00 83.38 268 GLY A N 1
ATOM 2128 C CA . GLY A 1 268 ? -9.505 2.432 1.491 1.00 83.38 268 GLY A CA 1
ATOM 2129 C C . GLY A 1 268 ? -8.250 1.608 1.179 1.00 83.38 268 GLY A C 1
ATOM 2130 O O . GLY A 1 268 ? -7.793 1.504 0.037 1.00 83.38 268 GLY A O 1
ATOM 2131 N N . LYS A 1 269 ? -7.664 1.037 2.234 1.00 86.88 269 LYS A N 1
ATOM 2132 C CA . LYS A 1 269 ? -6.488 0.169 2.138 1.00 86.88 269 LYS A CA 1
ATOM 2133 C C . LYS A 1 269 ? -6.918 -1.221 1.664 1.00 86.88 269 LYS A C 1
ATOM 2135 O O . LYS A 1 269 ? -7.699 -1.879 2.343 1.00 86.88 269 LYS A O 1
ATOM 2140 N N . ILE A 1 270 ? -6.345 -1.693 0.557 1.00 92.50 270 ILE A N 1
ATOM 2141 C CA . ILE A 1 270 ? -6.554 -3.071 0.097 1.00 92.50 270 ILE A CA 1
ATOM 2142 C C . ILE A 1 270 ? -5.758 -4.031 1.002 1.00 92.50 270 ILE A C 1
ATOM 2144 O O . ILE A 1 270 ? -4.527 -3.912 1.057 1.00 92.50 270 ILE A O 1
ATOM 2148 N N . PRO A 1 271 ? -6.403 -4.990 1.689 1.00 95.44 271 PRO A N 1
ATOM 2149 C CA . PRO A 1 271 ? -5.696 -6.039 2.407 1.00 95.44 271 PRO A CA 1
ATOM 2150 C C . PRO A 1 271 ? -5.018 -7.006 1.432 1.00 95.44 271 PRO A C 1
ATOM 2152 O O . PRO A 1 271 ? -5.540 -7.340 0.361 1.00 95.44 271 PRO A O 1
ATOM 2155 N N . VAL A 1 272 ? -3.830 -7.463 1.817 1.00 96.94 272 VAL A N 1
ATOM 2156 C CA . VAL A 1 272 ? -3.014 -8.386 1.026 1.00 96.94 272 VAL A CA 1
ATOM 2157 C C . VAL A 1 272 ? -2.747 -9.619 1.862 1.00 96.94 272 VAL A C 1
ATOM 2159 O O . VAL A 1 272 ? -2.215 -9.500 2.959 1.00 96.94 272 VAL A O 1
ATOM 2162 N N . TYR A 1 273 ? -3.092 -10.792 1.346 1.00 97.69 273 TYR A N 1
ATOM 2163 C CA . TYR A 1 273 ? -2.937 -12.056 2.055 1.00 97.69 273 TYR A CA 1
ATOM 2164 C C . TYR A 1 273 ? -1.929 -12.956 1.340 1.00 97.69 273 TYR A C 1
ATOM 2166 O O . TYR A 1 273 ? -2.035 -13.180 0.133 1.00 97.69 273 TYR A O 1
ATOM 2174 N N . GLU A 1 274 ? -0.958 -13.485 2.081 1.00 96.44 274 GLU A N 1
ATOM 2175 C CA . GLU A 1 274 ? 0.019 -14.460 1.593 1.00 96.44 274 GLU A CA 1
ATOM 2176 C C . GLU A 1 274 ? -0.481 -15.878 1.879 1.00 96.44 274 GLU A C 1
ATOM 2178 O O . GLU A 1 274 ? -0.651 -16.281 3.022 1.00 96.44 274 GLU A O 1
ATOM 2183 N N . LEU A 1 275 ? -0.758 -16.627 0.814 1.00 95.75 275 LEU A N 1
ATOM 2184 C CA . LEU A 1 275 ? -1.290 -17.989 0.807 1.00 95.75 275 LEU A CA 1
ATOM 2185 C C . LEU A 1 275 ? -0.289 -18.919 0.101 1.00 95.75 275 LEU A C 1
ATOM 2187 O O . LEU A 1 275 ? -0.628 -19.601 -0.875 1.00 95.75 275 LEU A O 1
ATOM 2191 N N . LEU A 1 276 ? 0.971 -18.887 0.537 1.00 93.75 276 LEU A N 1
ATOM 2192 C CA . LEU A 1 276 ? 2.033 -19.704 -0.046 1.00 93.75 276 LEU A CA 1
ATOM 2193 C C . LEU A 1 276 ? 1.842 -21.182 0.323 1.00 93.75 276 LEU A C 1
ATOM 2195 O O . LEU A 1 276 ? 1.478 -21.531 1.446 1.00 93.75 276 LEU A O 1
ATOM 2199 N N . GLU A 1 277 ? 2.075 -22.076 -0.639 1.00 91.19 277 GLU A N 1
ATOM 2200 C CA . GLU A 1 277 ? 1.866 -23.511 -0.435 1.00 91.19 277 GLU A CA 1
ATOM 2201 C C . GLU A 1 277 ? 2.761 -24.054 0.693 1.00 91.19 277 GLU A C 1
ATOM 2203 O O . GLU A 1 277 ? 3.987 -24.053 0.591 1.00 91.19 277 GLU A O 1
ATOM 2208 N N . GLY A 1 278 ? 2.135 -24.579 1.751 1.00 90.38 278 GLY A N 1
ATOM 2209 C CA . GLY A 1 278 ? 2.833 -25.156 2.903 1.00 90.38 278 GLY A CA 1
ATOM 2210 C C . GLY A 1 278 ? 3.201 -24.154 4.001 1.00 90.38 278 GLY A C 1
ATOM 2211 O O . GLY A 1 278 ? 3.821 -24.562 4.984 1.00 90.38 278 GLY A O 1
ATOM 2212 N N . GLU A 1 279 ? 2.802 -22.892 3.858 1.00 92.81 279 GLU A N 1
ATOM 2213 C CA . GLU A 1 279 ? 2.945 -21.849 4.874 1.00 92.81 279 GLU A CA 1
ATOM 2214 C C . GLU A 1 279 ? 1.581 -21.495 5.480 1.00 92.81 279 GLU A C 1
ATOM 2216 O O . GLU A 1 279 ? 0.531 -21.808 4.915 1.00 92.81 279 GLU A O 1
ATOM 2221 N N . ASP A 1 280 ? 1.600 -20.897 6.672 1.00 93.12 280 ASP A N 1
ATOM 2222 C CA . ASP A 1 280 ? 0.378 -20.384 7.287 1.00 93.12 280 ASP A CA 1
ATOM 2223 C C . ASP A 1 280 ? -0.019 -19.063 6.622 1.00 93.12 280 ASP A C 1
ATOM 2225 O O . ASP A 1 280 ? 0.848 -18.291 6.207 1.00 93.12 280 ASP A O 1
ATOM 2229 N N . VAL A 1 281 ? -1.321 -18.801 6.519 1.00 95.31 281 VAL A N 1
ATOM 2230 C CA . VAL A 1 281 ? -1.802 -17.574 5.878 1.00 95.31 281 VAL A CA 1
ATOM 2231 C C . VAL A 1 281 ? -1.489 -16.380 6.773 1.00 95.31 281 VAL A C 1
ATOM 2233 O O . VAL A 1 281 ? -1.764 -16.416 7.976 1.00 95.31 281 VAL A O 1
ATOM 2236 N N . THR A 1 282 ? -0.955 -15.315 6.178 1.00 95.75 282 THR A N 1
ATOM 2237 C CA . THR A 1 282 ? -0.638 -14.053 6.859 1.00 95.75 282 THR A CA 1
ATOM 2238 C C . THR A 1 282 ? -1.168 -12.854 6.076 1.00 95.75 282 THR A C 1
ATOM 2240 O O . THR A 1 282 ? -1.357 -12.918 4.860 1.00 95.75 282 THR A O 1
ATOM 2243 N N . GLU A 1 283 ? -1.434 -11.749 6.774 1.00 95.56 283 GLU A N 1
ATOM 2244 C CA . GLU A 1 283 ? -1.705 -10.455 6.142 1.00 95.56 283 GLU A CA 1
ATOM 2245 C C . GLU A 1 283 ? -0.394 -9.679 5.965 1.00 95.56 283 GLU A C 1
ATOM 2247 O O . GLU A 1 283 ? 0.497 -9.719 6.815 1.00 95.56 283 GLU A O 1
ATOM 2252 N N . SER A 1 284 ? -0.280 -8.974 4.846 1.00 92.88 284 SER A N 1
ATOM 2253 C CA . SER A 1 284 ? 0.953 -8.375 4.361 1.00 92.88 284 SER A CA 1
ATOM 2254 C C . SER A 1 284 ? 0.696 -7.005 3.724 1.00 92.88 284 SER A C 1
ATOM 2256 O O . SER A 1 284 ? -0.410 -6.463 3.754 1.00 92.88 284 SER A O 1
ATOM 2258 N N . SER A 1 285 ? 1.739 -6.400 3.159 1.00 89.69 285 SER A N 1
ATOM 2259 C CA . SER A 1 285 ? 1.647 -5.103 2.473 1.00 89.69 285 SER A CA 1
ATOM 2260 C C . SER A 1 285 ? 1.557 -5.280 0.960 1.00 89.69 285 SER A C 1
ATOM 2262 O O . SER A 1 285 ? 2.227 -6.146 0.400 1.00 89.69 285 SER A O 1
ATOM 2264 N N . ILE A 1 286 ? 0.838 -4.389 0.268 1.00 89.88 286 ILE A N 1
ATOM 2265 C CA . ILE A 1 286 ? 0.837 -4.329 -1.204 1.00 89.88 286 ILE A CA 1
ATOM 2266 C C . ILE A 1 286 ? 2.233 -4.118 -1.793 1.00 89.88 286 ILE A C 1
ATOM 2268 O O . ILE A 1 286 ? 2.494 -4.576 -2.898 1.00 89.88 286 ILE A O 1
ATOM 2272 N N . SER A 1 287 ? 3.169 -3.537 -1.034 1.00 86.12 287 SER A N 1
ATOM 2273 C CA . SER A 1 287 ? 4.577 -3.445 -1.443 1.00 86.12 287 SER A CA 1
ATOM 2274 C C . SER A 1 287 ? 5.255 -4.810 -1.637 1.00 86.12 287 SER A C 1
ATOM 2276 O O . SER A 1 287 ? 6.290 -4.885 -2.289 1.00 86.12 287 SER A O 1
ATOM 2278 N N . LYS A 1 288 ? 4.687 -5.909 -1.118 1.00 88.75 288 LYS A N 1
ATOM 2279 C CA . LYS A 1 288 ? 5.143 -7.276 -1.428 1.00 88.75 288 LYS A CA 1
ATOM 2280 C C . LYS A 1 288 ? 4.737 -7.732 -2.828 1.00 88.75 288 LYS A C 1
ATOM 2282 O O . LYS A 1 288 ? 5.371 -8.637 -3.368 1.00 88.75 288 LYS A O 1
ATOM 2287 N N . VAL A 1 289 ? 3.706 -7.125 -3.416 1.00 91.69 289 VAL A N 1
ATOM 2288 C CA . VAL A 1 289 ? 3.257 -7.432 -4.774 1.00 91.69 289 VAL A CA 1
ATOM 2289 C C . VAL A 1 289 ? 4.186 -6.746 -5.761 1.00 91.69 289 VAL A C 1
ATOM 2291 O O . VAL A 1 289 ? 4.154 -5.531 -5.955 1.00 91.69 289 VAL A O 1
ATOM 2294 N N . VAL A 1 290 ? 5.028 -7.542 -6.408 1.00 91.69 290 VAL A N 1
ATOM 2295 C CA . VAL A 1 290 ? 6.054 -7.003 -7.293 1.00 91.69 290 VAL A CA 1
ATOM 2296 C C . VAL A 1 290 ? 5.462 -6.654 -8.655 1.00 91.69 290 VAL A C 1
ATOM 2298 O O . VAL A 1 290 ? 5.145 -7.529 -9.465 1.00 91.69 290 VAL A O 1
ATOM 2301 N N . LEU A 1 291 ? 5.353 -5.351 -8.909 1.00 92.00 291 LEU A N 1
ATOM 2302 C CA . LEU A 1 291 ? 4.792 -4.762 -10.123 1.00 92.00 291 LEU A CA 1
ATOM 2303 C C . LEU A 1 291 ? 5.349 -5.437 -11.398 1.00 92.00 291 LEU A C 1
ATOM 2305 O O . LEU A 1 291 ? 6.559 -5.549 -11.606 1.00 92.00 291 LEU A O 1
ATOM 2309 N N . GLY A 1 292 ? 4.457 -5.949 -12.247 1.00 90.75 292 GLY A N 1
ATOM 2310 C CA . GLY A 1 292 ? 4.766 -6.612 -13.519 1.00 90.75 292 GLY A CA 1
ATOM 2311 C C . GLY A 1 292 ? 5.562 -7.925 -13.431 1.00 90.75 292 GLY A C 1
ATOM 2312 O O . GLY A 1 292 ? 5.860 -8.514 -14.471 1.00 90.75 292 GLY A O 1
ATOM 2313 N N . ASN A 1 293 ? 5.915 -8.391 -12.231 1.00 91.88 293 ASN A N 1
ATOM 2314 C CA . ASN A 1 293 ? 6.804 -9.538 -11.995 1.00 91.88 293 ASN A CA 1
ATOM 2315 C C . ASN A 1 293 ? 6.188 -10.587 -11.058 1.00 91.88 293 ASN A C 1
ATOM 2317 O O . ASN A 1 293 ? 6.876 -11.477 -10.557 1.00 91.88 293 ASN A O 1
ATOM 2321 N N . MET A 1 294 ? 4.890 -10.482 -10.796 1.00 92.62 294 MET A N 1
ATOM 2322 C CA . MET A 1 294 ? 4.187 -11.381 -9.899 1.00 92.62 294 MET A CA 1
ATOM 2323 C C . MET A 1 294 ? 2.783 -11.631 -10.429 1.00 92.62 294 MET A C 1
ATOM 2325 O O . MET A 1 294 ? 2.042 -10.683 -10.684 1.00 92.62 294 MET A O 1
ATOM 2329 N N . GLU A 1 295 ? 2.443 -12.904 -10.608 1.00 92.94 295 GLU A N 1
ATOM 2330 C CA . GLU A 1 295 ? 1.057 -13.323 -10.801 1.00 92.94 295 GLU A CA 1
ATOM 2331 C C . GLU A 1 295 ? 0.380 -13.340 -9.435 1.00 92.94 295 GLU A C 1
ATOM 2333 O O . GLU A 1 295 ? 0.843 -14.019 -8.513 1.00 92.94 295 GLU A O 1
ATOM 2338 N N . VAL A 1 296 ? -0.697 -12.575 -9.300 1.00 95.69 296 VAL A N 1
ATOM 2339 C CA . VAL A 1 296 ? -1.502 -12.529 -8.080 1.00 95.69 296 VAL A CA 1
ATOM 2340 C C . VAL A 1 296 ? -2.976 -12.656 -8.430 1.00 95.69 296 VAL A C 1
ATOM 2342 O O . VAL A 1 296 ? -3.397 -12.396 -9.562 1.00 95.69 296 VAL A O 1
ATOM 2345 N N . SER A 1 297 ? -3.761 -13.071 -7.444 1.00 97.31 297 SER A N 1
ATOM 2346 C CA . SER A 1 297 ? -5.211 -13.083 -7.565 1.00 97.31 297 SER A CA 1
ATOM 2347 C C . SER A 1 297 ? -5.815 -11.876 -6.858 1.00 97.31 297 SER A C 1
ATOM 2349 O O . SER A 1 297 ? -5.318 -11.437 -5.825 1.00 97.31 297 SER A O 1
ATOM 2351 N N . TYR A 1 298 ? -6.927 -11.379 -7.380 1.00 97.50 298 TYR A N 1
ATOM 2352 C CA . TYR A 1 298 ? -7.672 -10.246 -6.852 1.00 97.50 298 TYR A CA 1
ATOM 2353 C C . TYR A 1 298 ? -9.097 -10.681 -6.563 1.00 97.50 298 TYR A C 1
ATOM 2355 O O . TYR A 1 298 ? -9.780 -11.197 -7.450 1.00 97.50 298 TYR A O 1
ATOM 2363 N N . VAL A 1 299 ? -9.552 -10.450 -5.337 1.00 97.69 299 VAL A N 1
ATOM 2364 C CA . VAL A 1 299 ? -10.949 -10.665 -4.962 1.00 97.69 299 VAL A CA 1
ATOM 2365 C C . VAL A 1 299 ? -11.745 -9.429 -5.347 1.00 97.69 299 VAL A C 1
ATOM 2367 O O . VAL A 1 299 ? -11.377 -8.320 -4.963 1.00 97.69 299 VAL A O 1
ATOM 2370 N N . ILE A 1 300 ? -12.829 -9.624 -6.094 1.00 96.31 300 ILE A N 1
ATOM 2371 C CA . ILE A 1 300 ? -13.683 -8.554 -6.611 1.00 96.31 300 ILE A CA 1
ATOM 2372 C C . ILE A 1 300 ? -15.029 -8.567 -5.884 1.00 96.31 300 ILE A C 1
ATOM 2374 O O . ILE A 1 300 ? -15.650 -9.620 -5.723 1.00 96.31 300 ILE A O 1
ATOM 2378 N N . GLY A 1 301 ? -15.504 -7.393 -5.480 1.00 92.81 301 GLY A N 1
ATOM 2379 C CA . GLY A 1 301 ? -16.822 -7.192 -4.885 1.00 92.81 301 GLY A CA 1
ATOM 2380 C C . GLY A 1 301 ? -17.379 -5.839 -5.299 1.00 92.81 301 GLY A C 1
ATOM 2381 O O . GLY A 1 301 ? -16.655 -4.856 -5.291 1.00 92.81 301 GLY A O 1
ATOM 2382 N N . GLU A 1 302 ? -18.648 -5.800 -5.714 1.00 88.44 302 GLU A N 1
ATOM 2383 C CA . GLU A 1 302 ? -19.313 -4.564 -6.172 1.00 88.44 302 GLU A CA 1
ATOM 2384 C C . GLU A 1 302 ? -18.530 -3.784 -7.252 1.00 88.44 302 GLU A C 1
ATOM 2386 O O . GLU A 1 302 ? -18.576 -2.563 -7.297 1.00 88.44 302 GLU A O 1
ATOM 2391 N N . GLU A 1 303 ? -17.841 -4.505 -8.148 1.00 87.75 303 GLU A N 1
ATOM 2392 C CA . GLU A 1 303 ? -16.965 -3.954 -9.206 1.00 87.75 303 GLU A CA 1
ATOM 2393 C C . GLU A 1 303 ? -15.655 -3.309 -8.707 1.00 87.75 303 GLU A C 1
ATOM 2395 O O . GLU A 1 303 ? -14.883 -2.801 -9.517 1.00 87.75 303 GLU A O 1
ATOM 2400 N N . GLU A 1 304 ? -15.344 -3.417 -7.414 1.00 94.50 304 GLU A N 1
ATOM 2401 C CA . GLU A 1 304 ? -14.095 -2.948 -6.809 1.00 94.50 304 GLU A CA 1
ATOM 2402 C C . GLU A 1 304 ? -13.154 -4.102 -6.444 1.00 94.50 304 GLU A C 1
ATOM 2404 O O . GLU A 1 304 ? -13.573 -5.245 -6.228 1.00 94.50 304 GLU A O 1
ATOM 2409 N N . VAL A 1 305 ? -11.858 -3.800 -6.332 1.00 96.44 305 VAL A N 1
ATOM 2410 C CA . VAL A 1 305 ? -10.879 -4.728 -5.754 1.00 96.44 305 VAL A CA 1
ATOM 2411 C C . VAL A 1 305 ? -10.978 -4.699 -4.232 1.00 96.44 305 VAL A C 1
ATOM 2413 O O . VAL A 1 305 ? -10.690 -3.691 -3.594 1.00 96.44 305 VAL A O 1
ATOM 2416 N N . CYS A 1 306 ? -11.349 -5.838 -3.654 1.00 96.19 306 CYS A N 1
ATOM 2417 C CA . CYS A 1 306 ? -11.542 -6.016 -2.219 1.00 96.19 306 CYS A CA 1
ATOM 2418 C C . CYS A 1 306 ? -10.294 -6.538 -1.499 1.00 96.19 306 CYS A C 1
ATOM 2420 O O . CYS A 1 306 ? -10.082 -6.198 -0.344 1.00 96.19 306 CYS A O 1
ATOM 2422 N N . ALA A 1 307 ? -9.486 -7.384 -2.142 1.00 97.38 307 ALA A N 1
ATOM 2423 C CA . ALA A 1 307 ? -8.272 -7.954 -1.551 1.00 97.38 307 ALA A CA 1
ATOM 2424 C C . ALA A 1 307 ? -7.318 -8.478 -2.630 1.00 97.38 307 ALA A C 1
ATOM 2426 O O . ALA A 1 307 ? -7.749 -8.805 -3.740 1.00 97.38 307 ALA A O 1
ATOM 2427 N N . ILE A 1 308 ? -6.038 -8.628 -2.281 1.00 97.62 308 ILE A N 1
ATOM 2428 C CA . ILE A 1 308 ? -5.022 -9.279 -3.121 1.00 97.62 308 ILE A CA 1
ATOM 2429 C C . ILE A 1 308 ? -4.549 -10.563 -2.438 1.00 97.62 308 ILE A C 1
ATOM 2431 O O . ILE A 1 308 ? -4.237 -10.557 -1.250 1.00 97.62 308 ILE A O 1
ATOM 2435 N N . LEU A 1 309 ? -4.461 -11.658 -3.191 1.00 97.62 309 LEU A N 1
ATOM 2436 C CA . LEU A 1 309 ? -3.986 -12.956 -2.720 1.00 97.62 309 LEU A CA 1
ATOM 2437 C C . LEU A 1 309 ? -2.674 -13.316 -3.425 1.00 97.62 309 LEU A C 1
ATOM 2439 O O . LEU A 1 309 ? -2.628 -13.519 -4.643 1.00 97.62 309 LEU A O 1
ATOM 2443 N N . ILE A 1 310 ? -1.608 -13.432 -2.642 1.00 96.75 310 ILE A N 1
ATOM 2444 C CA . ILE A 1 310 ? -0.285 -13.875 -3.078 1.00 96.75 310 ILE A CA 1
ATOM 2445 C C . ILE A 1 310 ? -0.208 -15.390 -2.896 1.00 96.75 310 ILE A C 1
ATOM 2447 O O . ILE A 1 310 ? -0.208 -15.881 -1.775 1.00 96.75 310 ILE A O 1
ATOM 2451 N N . ARG A 1 311 ? -0.132 -16.148 -3.992 1.00 94.69 311 ARG A N 1
ATOM 2452 C CA . ARG A 1 311 ? -0.042 -17.626 -3.947 1.00 94.69 311 ARG A CA 1
ATOM 2453 C C . ARG A 1 311 ? 1.309 -18.166 -4.398 1.00 94.69 311 ARG A C 1
ATOM 2455 O O . ARG A 1 311 ? 1.651 -19.313 -4.128 1.00 94.69 311 ARG A O 1
ATOM 2462 N N . THR A 1 312 ? 2.075 -17.342 -5.100 1.00 91.81 312 THR A N 1
ATOM 2463 C CA . THR A 1 312 ? 3.393 -17.690 -5.624 1.00 91.81 312 THR A CA 1
ATOM 2464 C C . THR A 1 312 ? 4.360 -16.541 -5.385 1.00 91.81 312 THR A C 1
ATOM 2466 O O . THR A 1 312 ? 3.952 -15.391 -5.551 1.00 91.81 312 THR A O 1
ATOM 2469 N N . PRO A 1 313 ? 5.634 -16.815 -5.061 1.00 88.31 313 PRO A N 1
ATOM 2470 C CA . PRO A 1 313 ? 6.656 -15.779 -4.977 1.00 88.31 313 PRO A CA 1
ATOM 2471 C C . PRO A 1 313 ? 6.833 -15.029 -6.301 1.00 88.31 313 PRO A C 1
ATOM 2473 O O . PRO A 1 313 ? 6.565 -15.565 -7.379 1.00 88.31 313 PRO A O 1
ATOM 2476 N N . ALA A 1 314 ? 7.339 -13.799 -6.222 1.00 88.06 314 ALA A N 1
ATOM 2477 C CA . ALA A 1 314 ? 7.662 -13.010 -7.402 1.00 88.06 314 ALA A CA 1
ATOM 2478 C C . ALA A 1 314 ? 8.787 -13.646 -8.234 1.00 88.06 314 ALA A C 1
ATOM 2480 O O . ALA A 1 314 ? 9.743 -14.217 -7.703 1.00 88.06 314 ALA A O 1
ATOM 2481 N N . VAL A 1 315 ? 8.695 -13.486 -9.553 1.00 88.75 315 VAL A N 1
ATOM 2482 C CA . VAL A 1 315 ? 9.721 -13.896 -10.513 1.00 88.75 315 VAL A CA 1
ATOM 2483 C C . VAL A 1 315 ? 10.165 -12.655 -11.269 1.00 88.75 315 VAL A C 1
ATOM 2485 O O . VAL A 1 315 ? 9.428 -12.113 -12.088 1.00 88.75 315 VAL A O 1
ATOM 2488 N N . ILE A 1 316 ? 11.380 -12.185 -10.983 1.00 88.25 316 ILE A N 1
ATOM 2489 C CA . ILE A 1 316 ? 11.898 -10.956 -11.587 1.00 88.25 316 ILE A CA 1
ATOM 2490 C C . ILE A 1 316 ? 12.316 -11.226 -13.034 1.00 88.25 316 ILE A C 1
ATOM 2492 O O . ILE A 1 316 ? 13.390 -11.763 -13.301 1.00 88.25 316 ILE A O 1
ATOM 2496 N N . GLU A 1 317 ? 11.458 -10.835 -13.970 1.00 87.88 317 GLU A N 1
ATOM 2497 C CA . GLU A 1 317 ? 11.676 -10.948 -15.413 1.00 87.88 317 GLU A CA 1
ATOM 2498 C C . GLU A 1 317 ? 12.089 -9.599 -16.011 1.00 87.88 317 GLU A C 1
ATOM 2500 O O . GLU A 1 317 ? 13.060 -9.505 -16.768 1.00 87.88 317 GLU A O 1
ATOM 2505 N N . ASN A 1 318 ? 11.361 -8.540 -15.651 1.00 93.12 318 ASN A N 1
ATOM 2506 C CA . ASN A 1 318 ? 11.453 -7.229 -16.279 1.00 93.12 318 ASN A CA 1
ATOM 2507 C C . ASN A 1 318 ? 11.598 -6.112 -15.249 1.00 93.12 318 ASN A C 1
ATOM 2509 O O . ASN A 1 318 ? 11.057 -6.158 -14.147 1.00 93.12 318 ASN A O 1
ATOM 2513 N N . ILE A 1 319 ? 12.251 -5.032 -15.661 1.00 95.19 319 ILE A N 1
ATOM 2514 C CA . ILE A 1 319 ? 12.225 -3.759 -14.949 1.00 95.19 319 ILE A CA 1
ATOM 2515 C C . ILE A 1 319 ? 11.513 -2.707 -15.786 1.00 95.19 319 ILE A C 1
ATOM 2517 O O . ILE A 1 319 ? 11.587 -2.702 -17.015 1.00 95.19 319 ILE A O 1
ATOM 2521 N N . ARG A 1 320 ? 10.771 -1.843 -15.097 1.00 96.19 320 ARG A N 1
ATOM 2522 C CA . ARG A 1 320 ? 9.924 -0.809 -15.678 1.00 96.19 320 ARG A CA 1
ATOM 2523 C C . ARG A 1 320 ? 10.517 0.543 -15.300 1.00 96.19 320 ARG A C 1
ATOM 2525 O O . ARG A 1 320 ? 10.534 0.901 -14.124 1.00 96.19 320 ARG A O 1
ATOM 2532 N N . VAL A 1 321 ? 11.053 1.259 -16.283 1.00 97.44 321 VAL A N 1
ATOM 2533 C CA . VAL A 1 321 ? 11.789 2.514 -16.086 1.00 97.44 321 VAL A CA 1
ATOM 2534 C C . VAL A 1 321 ? 10.953 3.683 -16.588 1.00 97.44 321 VAL A C 1
ATOM 2536 O O . VAL A 1 321 ? 10.663 3.768 -17.780 1.00 97.44 321 VAL A O 1
ATOM 2539 N N . LEU A 1 322 ? 10.590 4.599 -15.694 1.00 97.81 322 LEU A N 1
ATOM 2540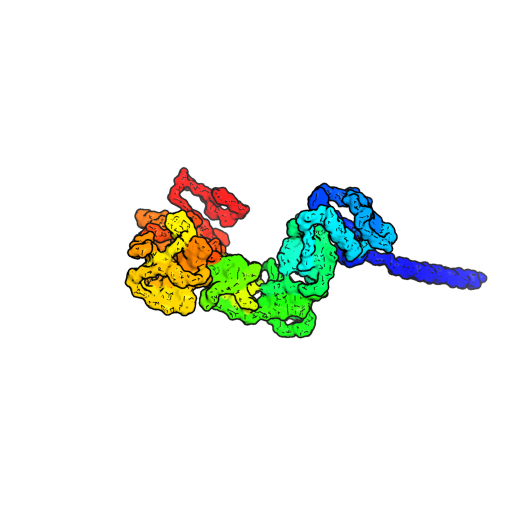 C CA . LEU A 1 322 ? 9.990 5.881 -16.045 1.00 97.81 322 LEU A CA 1
ATOM 2541 C C . LEU A 1 322 ? 11.036 6.754 -16.748 1.00 97.81 322 LEU A C 1
ATOM 2543 O O . LEU A 1 322 ? 12.061 7.103 -16.163 1.00 97.81 322 LEU A O 1
ATOM 2547 N N . LEU A 1 323 ? 10.761 7.121 -17.996 1.00 97.75 323 LEU A N 1
ATOM 2548 C CA . LEU A 1 323 ? 11.625 7.976 -18.801 1.00 97.75 323 LEU A CA 1
ATOM 2549 C C . LEU A 1 323 ? 11.242 9.439 -18.573 1.00 97.75 323 LEU A C 1
ATOM 2551 O O . LEU A 1 323 ? 10.214 9.904 -19.080 1.00 97.75 323 LEU A O 1
ATOM 2555 N N . LEU A 1 324 ? 12.067 10.168 -17.822 1.00 96.81 324 LEU A N 1
ATOM 2556 C CA . LEU A 1 324 ? 11.810 11.567 -17.495 1.00 96.81 324 LEU A CA 1
ATOM 2557 C C . LEU A 1 324 ? 11.817 12.444 -18.750 1.00 96.81 324 LEU A C 1
ATOM 2559 O O . LEU A 1 324 ? 12.487 12.156 -19.745 1.00 96.81 324 LEU A O 1
ATOM 2563 N N . ALA A 1 325 ? 11.036 13.519 -18.704 1.00 95.00 325 ALA A N 1
ATOM 2564 C CA . ALA A 1 325 ? 11.016 14.576 -19.699 1.00 95.00 325 ALA A CA 1
ATOM 2565 C C . ALA A 1 325 ? 12.334 15.367 -19.707 1.00 95.00 325 ALA A C 1
ATOM 2567 O O . ALA A 1 325 ? 13.167 15.260 -18.806 1.00 95.00 325 ALA A O 1
ATOM 2568 N N . ASP A 1 326 ? 12.533 16.171 -20.749 1.00 88.50 326 ASP A N 1
ATOM 2569 C CA . ASP A 1 326 ? 13.800 16.871 -20.994 1.00 88.50 326 ASP A CA 1
ATOM 2570 C C . ASP A 1 326 ? 14.112 17.931 -19.916 1.00 88.50 326 ASP A C 1
ATOM 2572 O O . ASP A 1 326 ? 15.266 18.313 -19.727 1.00 88.50 326 ASP A O 1
ATOM 2576 N N . ASP A 1 327 ? 13.089 18.388 -19.189 1.00 91.44 327 ASP A N 1
ATOM 2577 C CA . ASP A 1 327 ? 13.191 19.280 -18.031 1.00 91.44 327 ASP A CA 1
ATOM 2578 C C . ASP A 1 327 ? 13.438 18.536 -16.701 1.00 91.44 327 ASP A C 1
ATOM 2580 O O . ASP A 1 327 ? 13.536 19.169 -15.649 1.00 91.44 327 ASP A O 1
ATOM 2584 N N . GLY A 1 328 ? 13.554 17.204 -16.737 1.00 92.25 328 GLY A N 1
ATOM 2585 C CA . GLY A 1 328 ? 13.669 16.334 -15.565 1.00 92.25 328 GLY A CA 1
ATOM 2586 C C . GLY A 1 328 ? 12.332 16.021 -14.885 1.00 92.25 328 GLY A C 1
ATOM 2587 O O . GLY A 1 328 ? 12.313 15.305 -13.884 1.00 92.25 328 GLY A O 1
ATOM 2588 N N . GLY A 1 329 ? 11.215 16.537 -15.405 1.00 96.00 329 GLY A N 1
ATOM 2589 C CA . GLY A 1 329 ? 9.872 16.223 -14.938 1.00 96.00 329 GLY A CA 1
ATOM 2590 C C . GLY A 1 329 ? 9.409 14.828 -15.362 1.00 96.00 329 GLY A C 1
ATOM 2591 O O . GLY A 1 329 ? 10.008 14.167 -16.205 1.00 96.00 329 GLY A O 1
ATOM 2592 N N . ARG A 1 330 ? 8.302 14.360 -14.782 1.00 96.25 330 ARG A N 1
ATOM 2593 C CA . ARG A 1 330 ? 7.711 13.046 -15.110 1.00 96.25 330 ARG A CA 1
ATOM 2594 C C . ARG A 1 330 ? 6.834 13.082 -16.364 1.00 96.25 330 ARG A C 1
ATOM 2596 O O . ARG A 1 330 ? 6.626 12.050 -16.994 1.00 96.25 330 ARG A O 1
ATOM 2603 N N . PHE A 1 331 ? 6.309 14.260 -16.700 1.00 96.75 331 PHE A N 1
ATOM 2604 C CA . PHE A 1 331 ? 5.249 14.431 -17.687 1.00 96.75 331 PHE A CA 1
ATOM 2605 C C . PHE A 1 331 ? 5.755 15.132 -18.942 1.00 96.75 331 PHE A C 1
ATOM 2607 O O . PHE A 1 331 ? 6.455 16.139 -18.879 1.00 96.75 331 PHE A O 1
ATOM 2614 N N . ARG A 1 332 ? 5.343 14.617 -20.098 1.00 96.44 332 ARG A N 1
ATOM 2615 C CA . ARG A 1 332 ? 5.554 15.221 -21.414 1.00 96.44 332 ARG A CA 1
ATOM 2616 C C . ARG A 1 332 ? 4.242 15.806 -21.924 1.00 96.44 332 ARG A C 1
ATOM 2618 O O . ARG A 1 332 ? 3.175 15.251 -21.676 1.00 96.44 332 ARG A O 1
ATOM 2625 N N . SER A 1 333 ? 4.309 16.897 -22.682 1.00 94.75 333 SER A N 1
ATOM 2626 C CA . SER A 1 333 ? 3.127 17.489 -23.326 1.00 94.75 333 SER A CA 1
ATOM 2627 C C . SER A 1 333 ? 2.639 16.688 -24.538 1.00 94.75 333 SER A C 1
ATOM 2629 O O . SER A 1 333 ? 1.450 16.710 -24.845 1.00 94.75 333 SER A O 1
ATOM 2631 N N . ALA A 1 334 ? 3.543 15.970 -25.207 1.00 95.81 334 ALA A N 1
ATOM 2632 C CA . ALA A 1 334 ? 3.270 15.056 -26.311 1.00 95.81 334 ALA A CA 1
ATOM 2633 C C . ALA A 1 334 ? 4.334 13.947 -26.346 1.00 95.81 334 ALA A C 1
ATOM 2635 O O . ALA A 1 334 ? 5.433 14.115 -25.808 1.00 95.81 334 ALA A O 1
ATOM 2636 N N . VAL A 1 335 ? 4.015 12.817 -26.981 1.00 97.69 335 VAL A N 1
ATOM 2637 C CA . VAL A 1 335 ? 4.918 11.663 -27.086 1.00 97.69 335 VAL A CA 1
ATOM 2638 C C . VAL A 1 335 ? 4.954 11.170 -28.524 1.00 97.69 335 VAL A C 1
ATOM 2640 O O . VAL A 1 335 ? 3.932 10.741 -29.060 1.00 97.69 335 VAL A O 1
ATOM 2643 N N . TYR A 1 336 ? 6.153 11.188 -29.112 1.00 98.06 336 TYR A N 1
ATOM 2644 C CA . TYR A 1 336 ? 6.393 10.692 -30.460 1.00 98.06 336 TYR A CA 1
ATOM 2645 C C . TYR A 1 336 ? 7.335 9.491 -30.448 1.00 98.06 336 TYR A C 1
ATOM 2647 O O . TYR A 1 336 ? 8.415 9.562 -29.855 1.00 98.06 336 TYR A O 1
ATOM 2655 N N . LEU A 1 337 ? 6.944 8.404 -31.118 1.00 98.25 337 LEU A N 1
ATOM 2656 C CA . LEU A 1 337 ? 7.690 7.142 -31.131 1.00 98.25 337 LEU A CA 1
ATOM 2657 C C . LEU A 1 337 ? 7.971 6.637 -32.551 1.00 98.25 337 LEU A C 1
ATOM 2659 O O . LEU A 1 337 ? 7.173 6.835 -33.466 1.00 98.25 337 LEU A O 1
ATOM 2663 N N . LYS A 1 338 ? 9.097 5.937 -32.710 1.00 97.81 338 LYS A N 1
ATOM 2664 C CA . LYS A 1 338 ? 9.439 5.109 -33.880 1.00 97.81 338 LYS A CA 1
ATOM 2665 C C . LYS A 1 338 ? 10.026 3.781 -33.421 1.00 97.81 338 LYS A C 1
ATOM 2667 O O . LYS A 1 338 ? 10.785 3.768 -32.460 1.00 97.81 338 LYS A O 1
ATOM 2672 N N . ALA A 1 339 ? 9.754 2.699 -34.141 1.00 97.88 339 ALA A N 1
ATOM 2673 C CA . ALA A 1 339 ? 10.497 1.445 -34.013 1.00 97.88 339 ALA A CA 1
ATOM 2674 C C . ALA A 1 339 ? 11.443 1.270 -35.214 1.00 97.88 339 ALA A C 1
ATOM 2676 O O . ALA A 1 339 ? 11.110 1.700 -36.319 1.00 97.88 339 ALA A O 1
ATOM 2677 N N . ASP A 1 340 ? 12.626 0.682 -35.024 1.00 97.50 340 ASP A N 1
ATOM 2678 C CA . ASP A 1 340 ? 13.554 0.363 -36.130 1.00 97.50 340 ASP A CA 1
ATOM 2679 C C . ASP A 1 340 ? 13.199 -0.923 -36.890 1.00 97.50 340 ASP A C 1
ATOM 2681 O O . ASP A 1 340 ? 13.679 -1.149 -38.002 1.00 97.50 340 ASP A O 1
ATOM 2685 N N . VAL A 1 341 ? 12.324 -1.731 -36.305 1.00 97.94 341 VAL A N 1
ATOM 2686 C CA . VAL A 1 341 ? 11.712 -2.925 -36.881 1.00 97.94 341 VAL A CA 1
ATOM 2687 C C . VAL A 1 341 ? 10.194 -2.786 -36.841 1.00 97.94 341 VAL A C 1
ATOM 2689 O O . VAL A 1 341 ? 9.662 -1.869 -36.211 1.00 97.94 341 VAL A O 1
ATOM 2692 N N . ASP A 1 342 ? 9.489 -3.689 -37.519 1.00 98.00 342 ASP A N 1
ATOM 2693 C CA . ASP A 1 342 ? 8.036 -3.775 -37.383 1.00 98.00 342 ASP A CA 1
ATOM 2694 C C . ASP A 1 342 ? 7.669 -4.008 -35.911 1.00 98.00 342 ASP A C 1
ATOM 2696 O O . ASP A 1 342 ? 8.423 -4.630 -35.158 1.00 98.00 342 ASP A O 1
ATOM 2700 N N . ALA A 1 343 ? 6.530 -3.483 -35.482 1.00 97.56 343 ALA A N 1
ATOM 2701 C CA . ALA A 1 343 ? 6.104 -3.500 -34.092 1.00 97.56 343 ALA A CA 1
ATOM 2702 C C . ALA A 1 343 ? 4.609 -3.793 -33.980 1.00 97.56 343 ALA A C 1
ATOM 2704 O O . ALA A 1 343 ? 3.831 -3.474 -34.875 1.00 97.56 343 ALA A O 1
ATOM 2705 N N . SER A 1 344 ? 4.212 -4.362 -32.850 1.00 97.25 344 SER A N 1
ATOM 2706 C CA . SER A 1 344 ? 2.816 -4.472 -32.447 1.00 97.25 344 SER A CA 1
ATOM 2707 C C . SER A 1 344 ? 2.494 -3.339 -31.485 1.00 97.25 344 SER A C 1
ATOM 2709 O O . SER A 1 344 ? 3.254 -3.075 -30.552 1.00 97.25 344 SER A O 1
ATOM 2711 N N . ILE A 1 345 ? 1.355 -2.693 -31.689 1.00 95.31 345 ILE A N 1
ATOM 2712 C CA . ILE A 1 345 ? 0.810 -1.683 -30.788 1.00 95.31 345 ILE A CA 1
ATOM 2713 C C . ILE A 1 345 ? -0.457 -2.229 -30.153 1.00 95.31 345 ILE A C 1
ATOM 2715 O O . ILE A 1 345 ? -1.276 -2.838 -30.841 1.00 95.31 345 ILE A O 1
ATOM 2719 N N . LYS A 1 346 ? -0.630 -1.979 -28.857 1.00 91.56 346 LYS A N 1
ATOM 2720 C CA . LYS A 1 346 ? -1.868 -2.245 -28.129 1.00 91.56 346 LYS A CA 1
ATOM 2721 C C . LYS A 1 346 ? -2.372 -0.966 -27.466 1.00 91.56 346 LYS A C 1
ATOM 2723 O O . LYS A 1 346 ? -1.604 -0.271 -26.802 1.00 91.56 346 LYS A O 1
ATOM 2728 N N . PHE A 1 347 ? -3.658 -0.684 -27.644 1.00 88.75 347 PHE A N 1
ATOM 2729 C CA . PHE A 1 347 ? -4.377 0.414 -27.000 1.00 88.75 347 PHE A CA 1
ATOM 2730 C C . PHE A 1 347 ? -5.788 -0.062 -26.638 1.00 88.75 347 PHE A C 1
ATOM 2732 O O . PHE A 1 347 ? -6.549 -0.479 -27.519 1.00 88.75 347 PHE A O 1
ATOM 2739 N N . GLY A 1 348 ? -6.103 -0.086 -25.341 1.00 79.88 348 GLY A N 1
ATOM 2740 C CA . GLY A 1 348 ? -7.265 -0.813 -24.824 1.00 79.88 348 GLY A CA 1
ATOM 2741 C C . GLY A 1 348 ? -7.219 -2.295 -25.226 1.00 79.88 348 GLY A C 1
ATOM 2742 O O . GLY A 1 348 ? -6.191 -2.966 -25.091 1.00 79.88 348 GLY A O 1
ATOM 2743 N N . GLU A 1 349 ? -8.319 -2.804 -25.784 1.00 78.38 349 GLU A N 1
ATOM 2744 C CA . GLU A 1 349 ? -8.409 -4.173 -26.319 1.00 78.38 349 GLU A CA 1
ATOM 2745 C C . GLU A 1 349 ? -7.863 -4.316 -27.753 1.00 78.38 349 GLU A C 1
ATOM 2747 O O . GLU A 1 349 ? -7.732 -5.428 -28.269 1.00 78.38 349 GLU A O 1
ATOM 2752 N N . THR A 1 350 ? -7.546 -3.207 -28.428 1.00 85.31 350 THR A N 1
ATOM 2753 C CA . THR A 1 350 ? -7.151 -3.232 -29.841 1.00 85.31 350 THR A CA 1
ATOM 2754 C C . THR A 1 350 ? -5.659 -3.493 -29.980 1.00 85.31 350 THR A C 1
ATOM 2756 O O . THR A 1 350 ? -4.844 -2.773 -29.407 1.00 85.31 350 THR A O 1
ATOM 2759 N N . VAL A 1 351 ? -5.304 -4.483 -30.802 1.00 92.00 351 VAL A N 1
ATOM 2760 C CA . VAL A 1 351 ? -3.923 -4.783 -31.205 1.00 92.00 351 VAL A CA 1
ATOM 2761 C C . VAL A 1 351 ? -3.771 -4.534 -32.704 1.00 92.00 351 VAL A C 1
ATOM 2763 O O . VAL A 1 351 ? -4.674 -4.841 -33.485 1.00 92.00 351 VAL A O 1
ATOM 2766 N N . SER A 1 352 ? -2.664 -3.932 -33.127 1.00 93.62 352 SER A N 1
ATOM 2767 C CA . SER A 1 352 ? -2.420 -3.564 -34.526 1.00 93.62 352 SER A CA 1
ATOM 2768 C C . SER A 1 352 ? -0.935 -3.623 -34.880 1.00 93.62 352 SER A C 1
ATOM 2770 O O . SER A 1 352 ? -0.089 -3.246 -34.072 1.00 93.62 352 SER A O 1
ATOM 2772 N N . ASP A 1 353 ? -0.629 -4.056 -36.103 1.00 95.19 353 ASP A N 1
ATOM 2773 C CA . ASP A 1 353 ? 0.735 -4.100 -36.637 1.00 95.19 353 ASP A CA 1
ATOM 2774 C C . ASP A 1 353 ? 1.160 -2.738 -37.203 1.00 95.19 353 ASP A C 1
ATOM 2776 O O . ASP A 1 353 ? 0.385 -2.051 -37.874 1.00 95.19 353 ASP A O 1
ATOM 2780 N N . TYR A 1 354 ? 2.420 -2.372 -36.984 1.00 93.88 354 TYR A N 1
ATOM 2781 C CA . TYR A 1 354 ? 3.015 -1.109 -37.408 1.00 93.88 354 TYR A CA 1
ATOM 2782 C C . TYR A 1 354 ? 4.368 -1.327 -38.073 1.00 93.88 354 TYR A C 1
ATOM 2784 O O . TYR A 1 354 ? 5.240 -2.013 -37.547 1.00 93.88 354 TYR A O 1
ATOM 2792 N N . ALA A 1 355 ? 4.549 -0.706 -39.238 1.00 96.75 355 ALA A N 1
ATOM 2793 C CA . ALA A 1 355 ? 5.769 -0.843 -40.021 1.00 96.75 355 ALA A CA 1
ATOM 2794 C C . ALA A 1 355 ? 6.938 -0.051 -39.416 1.00 96.75 355 ALA A C 1
ATOM 2796 O O . ALA A 1 355 ? 6.761 1.089 -38.964 1.00 96.75 355 ALA A O 1
ATOM 2797 N N . ALA A 1 356 ? 8.139 -0.622 -39.510 1.00 97.19 356 ALA A N 1
ATOM 2798 C CA . ALA A 1 356 ? 9.394 0.011 -39.116 1.00 97.19 356 ALA A CA 1
ATOM 2799 C C . ALA A 1 356 ? 9.532 1.456 -39.638 1.00 97.19 356 ALA A C 1
ATOM 2801 O O . ALA A 1 356 ? 9.219 1.769 -40.790 1.00 97.19 356 ALA A O 1
ATOM 2802 N N . GLY A 1 357 ? 10.044 2.353 -38.795 1.00 96.00 357 GLY A N 1
ATOM 2803 C CA . GLY A 1 357 ? 10.337 3.752 -39.121 1.00 96.00 357 GLY A CA 1
ATOM 2804 C C . GLY A 1 357 ? 9.127 4.693 -39.162 1.00 96.00 357 GLY A C 1
ATOM 2805 O O . GLY A 1 357 ? 9.315 5.903 -39.326 1.00 96.00 357 GLY A O 1
ATOM 2806 N N . THR A 1 358 ? 7.906 4.178 -38.991 1.00 96.69 358 THR A N 1
ATOM 2807 C CA . THR A 1 358 ? 6.681 4.990 -38.934 1.00 96.69 358 THR A CA 1
ATOM 2808 C C . THR A 1 358 ? 6.688 5.873 -37.686 1.00 96.69 358 THR A C 1
ATOM 2810 O O . THR A 1 358 ? 6.840 5.366 -36.578 1.00 96.69 358 THR A O 1
ATOM 2813 N N . LEU A 1 359 ? 6.530 7.191 -37.865 1.00 97.50 359 LEU A N 1
ATOM 2814 C CA . LEU A 1 359 ? 6.376 8.131 -36.751 1.00 97.50 359 LEU A CA 1
ATOM 2815 C C . LEU A 1 359 ? 4.964 8.024 -36.178 1.00 97.50 359 LEU A C 1
ATOM 2817 O O . LEU A 1 359 ? 3.984 8.167 -36.910 1.00 97.50 359 LEU A O 1
ATOM 2821 N N . LEU A 1 360 ? 4.884 7.825 -34.872 1.00 96.62 360 LEU A N 1
ATOM 2822 C CA . LEU A 1 360 ? 3.642 7.738 -34.122 1.00 96.62 360 LEU A CA 1
ATOM 2823 C C . LEU A 1 360 ? 3.524 8.957 -33.225 1.00 96.62 360 LEU A C 1
ATOM 2825 O O . LEU A 1 360 ? 4.386 9.150 -32.376 1.00 96.62 360 LEU A O 1
ATOM 2829 N N . ASP A 1 361 ? 2.462 9.741 -33.386 1.00 96.38 361 ASP A N 1
ATOM 2830 C CA . ASP A 1 361 ? 2.035 10.707 -32.374 1.00 96.38 361 ASP A CA 1
ATOM 2831 C C . ASP A 1 361 ? 1.044 10.016 -31.436 1.00 96.38 361 ASP A C 1
ATOM 2833 O O . ASP A 1 361 ? -0.163 9.962 -31.689 1.00 96.38 361 ASP A O 1
ATOM 2837 N N . VAL A 1 362 ? 1.584 9.439 -30.366 1.00 95.06 362 VAL A N 1
ATOM 2838 C CA . VAL A 1 362 ? 0.821 8.632 -29.408 1.00 95.06 362 VAL A CA 1
ATOM 2839 C C . VAL A 1 362 ? -0.191 9.496 -28.654 1.00 95.06 362 VAL A C 1
ATOM 2841 O O . VAL A 1 362 ? -1.258 9.027 -28.270 1.00 95.06 362 VAL A O 1
ATOM 2844 N N . SER A 1 363 ? 0.100 10.789 -28.492 1.00 91.75 363 SER A N 1
ATOM 2845 C CA . SER A 1 363 ? -0.763 11.709 -27.751 1.00 91.75 363 SER A CA 1
ATOM 2846 C C . SER A 1 363 ? -2.139 11.903 -28.399 1.00 91.75 363 SER A C 1
ATOM 2848 O O . SER A 1 363 ? -3.099 12.237 -27.710 1.00 91.75 363 SER A O 1
ATOM 2850 N N . THR A 1 364 ? -2.264 11.632 -29.703 1.00 92.31 364 THR A N 1
ATOM 2851 C CA . THR A 1 364 ? -3.533 11.736 -30.447 1.00 92.31 364 THR A CA 1
ATOM 2852 C C . THR A 1 364 ? -4.496 10.572 -30.213 1.00 92.31 364 THR A C 1
ATOM 2854 O O . THR A 1 364 ? -5.641 10.639 -30.657 1.00 92.31 364 THR A O 1
ATOM 2857 N N . TRP A 1 365 ? -4.048 9.508 -29.541 1.00 89.94 365 TRP A N 1
ATOM 2858 C CA . TRP A 1 365 ? -4.837 8.290 -29.342 1.00 89.94 365 TRP A CA 1
ATOM 2859 C C . TRP A 1 365 ? -5.697 8.345 -28.083 1.00 89.94 365 TRP A C 1
ATOM 2861 O O . TRP A 1 365 ? -6.758 7.733 -28.039 1.00 89.94 365 TRP A O 1
ATOM 2871 N N . PHE A 1 366 ? -5.261 9.097 -27.074 1.00 88.12 366 PHE A N 1
ATOM 2872 C CA . PHE A 1 366 ? -5.970 9.181 -25.806 1.00 88.12 366 PHE A CA 1
ATOM 2873 C C . PHE A 1 366 ? -7.175 10.112 -25.916 1.00 88.12 366 PHE A C 1
ATOM 2875 O O . PHE A 1 366 ? -7.029 11.325 -26.084 1.00 88.12 366 PHE A O 1
ATOM 2882 N N . THR A 1 367 ? -8.372 9.548 -25.772 1.00 75.50 367 THR A N 1
ATOM 2883 C CA . THR A 1 367 ? -9.614 10.315 -25.612 1.00 75.50 367 THR A CA 1
ATOM 2884 C C . THR A 1 367 ? -9.986 10.504 -24.144 1.00 75.50 367 THR A C 1
ATOM 2886 O O . THR A 1 367 ? -10.555 11.536 -23.790 1.00 75.50 367 THR A O 1
ATOM 2889 N N . GLU A 1 368 ? -9.621 9.545 -23.291 1.00 66.75 368 GLU A N 1
ATOM 2890 C CA . GLU A 1 368 ? -9.901 9.521 -21.851 1.00 66.75 368 GLU A CA 1
ATOM 2891 C C . GLU A 1 368 ? -8.609 9.300 -21.042 1.00 66.75 368 GLU A C 1
ATOM 2893 O O . GLU A 1 368 ? -7.525 9.166 -21.615 1.00 66.75 368 GLU A O 1
ATOM 2898 N N . ARG A 1 369 ? -8.687 9.377 -19.705 1.00 63.69 369 ARG A N 1
ATOM 2899 C CA . ARG A 1 369 ? -7.507 9.346 -18.818 1.00 63.69 369 ARG A CA 1
ATOM 2900 C C . ARG A 1 369 ? -6.961 7.941 -18.557 1.00 63.69 369 ARG A C 1
ATOM 2902 O O . ARG A 1 369 ? -5.797 7.833 -18.199 1.00 63.69 369 ARG A O 1
ATOM 2909 N N . ASP A 1 370 ? -7.766 6.903 -18.759 1.00 64.69 370 ASP A N 1
ATOM 2910 C CA . ASP A 1 370 ? -7.501 5.578 -18.181 1.00 64.69 370 ASP A CA 1
ATOM 2911 C C . ASP A 1 370 ? -6.994 4.528 -19.170 1.00 64.69 370 ASP A C 1
ATOM 2913 O O . ASP A 1 370 ? -6.788 3.374 -18.800 1.00 64.69 370 ASP A O 1
ATOM 2917 N N . ASP A 1 371 ? -6.732 4.925 -20.413 1.00 76.94 371 ASP A N 1
ATOM 2918 C CA . ASP A 1 371 ? -6.112 4.033 -21.382 1.00 76.94 371 ASP A CA 1
ATOM 2919 C C . ASP A 1 371 ? -4.588 3.985 -21.212 1.00 76.94 371 ASP A C 1
ATOM 2921 O O . ASP A 1 371 ? -3.928 4.992 -20.935 1.00 76.94 371 ASP A O 1
ATOM 2925 N N . THR A 1 372 ? -4.018 2.812 -21.484 1.00 87.81 372 THR A N 1
ATOM 2926 C CA . THR A 1 372 ? -2.573 2.607 -21.624 1.00 87.81 372 THR A CA 1
ATOM 2927 C C . THR A 1 372 ? -2.266 2.246 -23.076 1.00 87.81 372 THR A C 1
ATOM 2929 O O . THR A 1 372 ? -2.805 1.287 -23.636 1.00 87.81 372 THR A O 1
ATOM 2932 N N . PHE A 1 373 ? -1.366 3.007 -23.696 1.00 93.12 373 PHE A N 1
ATOM 2933 C CA . PHE A 1 373 ? -0.770 2.650 -24.980 1.00 93.12 373 PHE A CA 1
ATOM 2934 C C . PHE A 1 373 ? 0.491 1.832 -24.737 1.00 93.12 373 PHE A C 1
ATOM 2936 O O . PHE A 1 373 ? 1.309 2.204 -23.902 1.00 93.12 373 PHE A O 1
ATOM 2943 N N . SER A 1 374 ? 0.705 0.776 -25.514 1.00 94.50 374 SER A N 1
ATOM 2944 C CA . SER A 1 374 ? 1.960 0.026 -25.512 1.00 94.50 374 SER A CA 1
ATOM 2945 C C . SER A 1 374 ? 2.420 -0.288 -26.929 1.00 94.50 374 SER A C 1
ATOM 2947 O O . SER A 1 374 ? 1.613 -0.573 -27.812 1.00 94.50 374 SER A O 1
ATOM 2949 N N . ILE A 1 375 ? 3.730 -0.241 -27.145 1.00 96.94 375 ILE A N 1
ATOM 2950 C CA . ILE A 1 375 ? 4.388 -0.652 -28.383 1.00 96.94 375 ILE A CA 1
ATOM 2951 C C . ILE A 1 375 ? 5.478 -1.673 -28.057 1.00 96.94 375 ILE A C 1
ATOM 2953 O O . ILE A 1 375 ? 6.291 -1.464 -27.158 1.00 96.94 375 ILE A O 1
ATOM 2957 N N . GLN A 1 376 ? 5.494 -2.772 -28.806 1.00 97.06 376 GLN A N 1
ATOM 2958 C CA . GLN A 1 376 ? 6.431 -3.884 -28.664 1.00 97.06 376 GLN A CA 1
ATOM 2959 C C . GLN A 1 376 ? 7.064 -4.192 -30.031 1.00 97.06 376 GLN A C 1
ATOM 2961 O O . GLN A 1 376 ? 6.337 -4.528 -30.970 1.00 97.06 376 GLN A O 1
ATOM 2966 N N . PRO A 1 377 ? 8.398 -4.117 -30.180 1.00 97.31 377 PRO A N 1
ATOM 2967 C CA . PRO A 1 377 ? 9.079 -4.528 -31.403 1.00 97.31 377 PRO A CA 1
ATOM 2968 C C . PRO A 1 377 ? 8.848 -6.013 -31.700 1.00 97.31 377 PRO A C 1
ATOM 2970 O O . PRO A 1 377 ? 8.846 -6.840 -30.787 1.00 97.31 377 PRO A O 1
ATOM 2973 N N . ALA A 1 378 ? 8.722 -6.365 -32.981 1.00 95.56 378 ALA A N 1
ATOM 2974 C CA . ALA A 1 378 ? 8.491 -7.738 -33.439 1.00 95.56 378 ALA A CA 1
ATOM 2975 C C . ALA A 1 378 ? 9.713 -8.661 -33.272 1.00 95.56 378 ALA A C 1
ATOM 2977 O O . ALA A 1 378 ? 9.612 -9.871 -33.468 1.00 95.56 378 ALA A O 1
ATOM 2978 N N . THR A 1 379 ? 10.879 -8.104 -32.935 1.00 93.81 379 THR A N 1
ATOM 2979 C CA . THR A 1 379 ? 12.110 -8.865 -32.685 1.00 93.81 379 THR A CA 1
ATOM 2980 C C . THR A 1 379 ? 12.737 -8.433 -31.366 1.00 93.81 379 THR A C 1
ATOM 2982 O O . THR A 1 379 ? 12.696 -7.250 -31.038 1.00 93.81 379 THR A O 1
ATOM 2985 N N . GLU A 1 380 ? 13.386 -9.360 -30.658 1.00 88.31 380 GLU A N 1
ATOM 2986 C CA . GLU A 1 380 ? 14.027 -9.102 -29.354 1.00 88.31 380 GLU A CA 1
ATOM 2987 C C . GLU A 1 380 ? 15.103 -8.002 -29.396 1.00 88.31 380 GLU A C 1
ATOM 2989 O O . GLU A 1 380 ? 15.311 -7.299 -28.412 1.00 88.31 380 GLU A O 1
ATOM 2994 N N . ASN A 1 381 ? 15.772 -7.828 -30.542 1.00 90.31 381 ASN A N 1
ATOM 2995 C CA . ASN A 1 381 ? 16.809 -6.808 -30.735 1.00 90.31 381 ASN A CA 1
ATOM 2996 C C . ASN A 1 381 ? 16.270 -5.482 -31.295 1.00 90.31 381 ASN A C 1
ATOM 2998 O O . ASN A 1 381 ? 17.056 -4.561 -31.520 1.00 90.31 381 ASN A O 1
ATOM 3002 N N . GLY A 1 382 ? 14.965 -5.402 -31.567 1.00 95.31 382 GLY A N 1
ATOM 3003 C CA . GLY A 1 382 ? 14.328 -4.181 -32.039 1.00 95.31 382 GLY A CA 1
ATOM 3004 C C . GLY A 1 382 ? 14.350 -3.095 -30.969 1.00 95.31 382 GLY A C 1
ATOM 3005 O O . GLY A 1 382 ? 14.260 -3.385 -29.774 1.00 95.31 382 GLY A O 1
ATOM 3006 N N . LYS A 1 383 ? 14.458 -1.841 -31.400 1.00 96.81 383 LYS A N 1
ATOM 3007 C CA . LYS A 1 383 ? 14.501 -0.670 -30.525 1.00 96.81 383 LYS A CA 1
ATOM 3008 C C . LYS A 1 383 ? 13.360 0.291 -30.818 1.00 96.81 383 LYS A C 1
ATOM 3010 O O . LYS A 1 383 ? 12.998 0.532 -31.970 1.00 96.81 383 LYS A O 1
ATOM 3015 N N . ILE A 1 384 ? 12.857 0.908 -29.753 1.00 98.19 384 ILE A N 1
ATOM 3016 C CA . ILE A 1 384 ? 11.899 2.013 -29.806 1.00 98.19 384 ILE A CA 1
ATOM 3017 C C . ILE A 1 384 ? 12.619 3.317 -29.489 1.00 98.19 384 ILE A C 1
ATOM 3019 O O . ILE A 1 384 ? 13.394 3.402 -28.544 1.00 98.19 384 ILE A O 1
ATOM 3023 N N . PHE A 1 385 ? 12.347 4.357 -30.260 1.00 97.88 385 PHE A N 1
ATOM 3024 C CA . PHE A 1 385 ? 12.990 5.655 -30.150 1.00 97.88 385 PHE A CA 1
ATOM 3025 C C . PHE A 1 385 ? 11.964 6.719 -29.794 1.00 97.88 385 PHE A C 1
ATOM 3027 O O . PHE A 1 385 ? 10.968 6.879 -30.501 1.00 97.88 385 PHE A O 1
ATOM 3034 N N . LEU A 1 386 ? 12.265 7.506 -28.761 1.00 97.44 386 LEU A N 1
ATOM 3035 C CA . LEU A 1 386 ? 11.641 8.812 -28.571 1.00 97.44 386 LEU A CA 1
ATOM 3036 C C . LEU A 1 386 ? 12.087 9.753 -29.692 1.00 97.44 386 LEU A C 1
ATOM 3038 O O . LEU A 1 386 ? 13.276 9.799 -30.038 1.00 97.44 386 LEU A O 1
ATOM 3042 N N . CYS A 1 387 ? 11.126 10.489 -30.239 1.00 97.44 387 CYS A N 1
ATOM 3043 C CA . CYS A 1 387 ? 11.302 11.438 -31.330 1.00 97.44 387 CYS A CA 1
ATOM 3044 C C . CYS A 1 387 ? 10.732 12.821 -30.974 1.00 97.44 387 CYS A C 1
ATOM 3046 O O . CYS A 1 387 ? 9.945 12.959 -30.039 1.00 97.44 387 CYS A O 1
ATOM 3048 N N . ASP A 1 388 ? 11.111 13.837 -31.747 1.00 96.06 388 ASP A N 1
ATOM 3049 C CA . ASP A 1 388 ? 10.391 15.114 -31.802 1.00 96.06 388 ASP A CA 1
ATOM 3050 C C . ASP A 1 388 ? 9.202 15.060 -32.791 1.00 96.06 388 ASP A C 1
ATOM 3052 O O . ASP A 1 388 ? 9.006 14.070 -33.501 1.00 96.06 388 ASP A O 1
ATOM 3056 N N . GLU A 1 389 ? 8.416 16.141 -32.863 1.00 95.62 389 GLU A N 1
ATOM 3057 C CA . GLU A 1 389 ? 7.262 16.276 -33.774 1.00 95.62 389 GLU A CA 1
ATOM 3058 C C . GLU A 1 389 ? 7.654 16.151 -35.260 1.00 95.62 389 GLU A C 1
ATOM 3060 O O . GLU A 1 389 ? 6.879 15.666 -36.084 1.00 95.62 389 GLU A O 1
ATOM 3065 N N . ALA A 1 390 ? 8.882 16.539 -35.620 1.00 95.94 390 ALA A N 1
ATOM 3066 C CA . ALA A 1 390 ? 9.407 16.391 -36.978 1.00 95.94 390 ALA A CA 1
ATOM 3067 C C . ALA A 1 390 ? 9.890 14.955 -37.276 1.00 95.94 390 ALA A C 1
ATOM 3069 O O . ALA A 1 390 ? 10.246 14.637 -38.416 1.00 95.94 390 ALA A O 1
ATOM 3070 N N . GLY A 1 391 ? 9.891 14.077 -36.271 1.00 94.62 391 GLY A N 1
ATOM 3071 C CA . GLY A 1 391 ? 10.324 12.692 -36.356 1.00 94.62 391 GLY A CA 1
ATOM 3072 C C . GLY A 1 391 ? 11.834 12.494 -36.261 1.00 94.62 391 GLY A C 1
ATOM 3073 O O . GLY A 1 391 ? 12.311 11.424 -36.657 1.00 94.62 391 GLY A O 1
ATOM 3074 N N . ASN A 1 392 ? 12.593 13.477 -35.777 1.00 96.44 392 ASN A N 1
ATOM 3075 C CA . ASN A 1 392 ? 14.005 13.291 -35.462 1.00 96.44 392 ASN A CA 1
ATOM 3076 C C . ASN A 1 392 ? 14.134 12.505 -34.157 1.00 96.44 392 ASN A C 1
ATOM 3078 O O . ASN A 1 392 ? 13.477 12.817 -33.167 1.00 96.44 392 ASN A O 1
ATOM 3082 N N . THR A 1 393 ? 15.006 11.501 -34.147 1.00 95.69 393 THR A N 1
ATOM 3083 C CA . THR A 1 393 ? 15.309 10.714 -32.950 1.00 95.69 393 THR A CA 1
ATOM 3084 C C . THR A 1 393 ? 16.028 11.568 -31.903 1.00 95.69 393 THR A C 1
ATOM 3086 O O . THR A 1 393 ? 17.048 12.184 -32.210 1.00 95.69 393 THR A O 1
ATOM 3089 N N . ILE A 1 394 ? 15.538 11.543 -30.661 1.00 94.25 394 ILE A N 1
ATOM 3090 C CA . ILE A 1 394 ? 16.116 12.267 -29.509 1.00 94.25 394 ILE A CA 1
ATOM 3091 C C . ILE A 1 394 ? 16.646 11.330 -28.408 1.00 94.25 394 ILE A C 1
ATOM 3093 O O . ILE A 1 394 ? 17.017 11.778 -27.328 1.00 94.25 394 ILE A O 1
ATOM 3097 N N . SER A 1 395 ? 16.684 10.021 -28.667 1.00 94.50 395 SER A N 1
ATOM 3098 C CA . SER A 1 395 ? 17.123 8.986 -27.717 1.00 94.50 395 SER A CA 1
ATOM 3099 C C . SER A 1 395 ? 18.034 7.946 -28.379 1.00 94.50 395 SER A C 1
ATOM 3101 O O . SER A 1 395 ? 18.039 7.806 -29.599 1.00 94.50 395 SER A O 1
ATOM 3103 N N . ASN A 1 396 ? 18.773 7.170 -27.578 1.00 92.00 396 ASN A N 1
ATOM 3104 C CA . ASN A 1 396 ? 19.668 6.102 -28.061 1.00 92.00 396 ASN A CA 1
ATOM 3105 C C . ASN A 1 396 ? 18.932 4.809 -28.492 1.00 92.00 396 ASN A C 1
ATOM 3107 O O . ASN A 1 396 ? 19.562 3.844 -28.937 1.00 92.00 396 ASN A O 1
ATOM 3111 N N . GLY A 1 397 ? 17.599 4.796 -28.375 1.00 94.69 397 GLY A N 1
ATOM 3112 C CA . GLY A 1 397 ? 16.741 3.638 -28.614 1.00 94.69 397 GLY A CA 1
ATOM 3113 C C . GLY A 1 397 ? 16.655 2.714 -27.399 1.00 94.69 397 GLY A C 1
ATOM 3114 O O . GLY A 1 397 ? 17.663 2.412 -26.762 1.00 94.69 397 GLY A O 1
ATOM 3115 N N . TYR A 1 398 ? 15.447 2.272 -27.080 1.00 96.62 398 TYR A N 1
ATOM 3116 C CA . TYR A 1 398 ? 15.114 1.448 -25.924 1.00 96.62 398 TYR A CA 1
ATOM 3117 C C . TYR A 1 398 ? 14.756 0.034 -26.377 1.00 96.62 398 TYR A C 1
ATOM 3119 O O . TYR A 1 398 ? 13.929 -0.134 -27.273 1.00 96.62 398 TYR A O 1
ATOM 3127 N N . SER A 1 399 ? 15.385 -0.966 -25.762 1.00 95.62 399 SER A N 1
ATOM 3128 C CA . SER A 1 399 ? 15.011 -2.374 -25.924 1.00 95.62 399 SER A CA 1
ATOM 3129 C C . SER A 1 399 ? 13.737 -2.690 -25.135 1.00 95.62 399 SER A C 1
ATOM 3131 O O . SER A 1 399 ? 13.395 -1.975 -24.191 1.00 95.62 399 SER A O 1
ATOM 3133 N N . GLY A 1 400 ? 13.070 -3.793 -25.475 1.00 95.75 400 GLY A N 1
ATOM 3134 C CA . GLY A 1 400 ? 11.803 -4.173 -24.845 1.00 95.75 400 GLY A CA 1
ATOM 3135 C C . GLY A 1 400 ? 10.630 -3.353 -25.381 1.00 95.75 400 GLY A C 1
ATOM 3136 O O . GLY A 1 400 ? 10.651 -2.932 -26.538 1.00 95.75 400 GLY A O 1
ATOM 3137 N N . SER A 1 401 ? 9.609 -3.141 -24.556 1.00 96.69 401 SER A N 1
ATOM 3138 C CA . SER A 1 401 ? 8.426 -2.353 -24.903 1.00 96.69 401 SER A CA 1
ATOM 3139 C C . SER A 1 401 ? 8.477 -0.947 -24.317 1.00 96.69 401 SER A C 1
ATOM 3141 O O . SER A 1 401 ? 9.194 -0.650 -23.355 1.00 96.69 401 SER A O 1
ATOM 3143 N N . VAL A 1 402 ? 7.684 -0.059 -24.907 1.00 97.81 402 VAL A N 1
ATOM 3144 C CA . VAL A 1 402 ? 7.411 1.268 -24.355 1.00 97.81 402 VAL A CA 1
ATOM 3145 C C . VAL A 1 402 ? 5.916 1.408 -24.146 1.00 97.81 402 VAL A C 1
ATOM 3147 O O . VAL A 1 402 ? 5.123 1.129 -25.042 1.00 97.81 402 VAL A O 1
ATOM 3150 N N . GLU A 1 403 ? 5.550 1.872 -22.963 1.00 95.75 403 GLU A N 1
ATOM 3151 C CA . GLU A 1 403 ? 4.193 2.199 -22.572 1.00 95.75 403 GLU A CA 1
ATOM 3152 C C . GLU A 1 403 ? 4.048 3.708 -22.389 1.00 95.75 403 GLU A C 1
ATOM 3154 O O . GLU A 1 403 ? 4.959 4.381 -21.903 1.00 95.75 403 GLU A O 1
ATOM 3159 N N . VAL A 1 404 ? 2.891 4.239 -22.767 1.00 95.56 404 VAL A N 1
ATOM 3160 C CA . VAL A 1 404 ? 2.524 5.641 -22.575 1.00 95.56 404 VAL A CA 1
ATOM 3161 C C . VAL A 1 404 ? 1.199 5.680 -21.831 1.00 95.56 404 VAL A C 1
ATOM 3163 O O . VAL A 1 404 ? 0.250 4.998 -22.219 1.00 95.56 404 VAL A O 1
ATOM 3166 N N . ARG A 1 405 ? 1.142 6.484 -20.769 1.00 91.56 405 ARG A N 1
ATOM 3167 C CA . ARG A 1 405 ? -0.057 6.698 -19.946 1.00 91.56 405 ARG A CA 1
ATOM 3168 C C . ARG A 1 405 ? -0.410 8.178 -19.913 1.00 91.56 405 ARG A C 1
ATOM 3170 O O . ARG A 1 405 ? 0.486 9.028 -19.944 1.00 91.56 405 ARG A O 1
ATOM 3177 N N . ARG A 1 406 ? -1.703 8.488 -19.835 1.00 90.44 406 ARG A N 1
ATOM 3178 C CA . ARG A 1 406 ? -2.219 9.858 -19.738 1.00 90.44 406 ARG A CA 1
ATOM 3179 C C . ARG A 1 406 ? -2.581 10.204 -18.290 1.00 90.44 406 ARG A C 1
ATOM 3181 O O . ARG A 1 406 ? -3.238 9.435 -17.609 1.00 90.44 406 ARG A O 1
ATOM 3188 N N . TYR A 1 407 ? -2.186 11.395 -17.858 1.00 88.75 407 TYR A N 1
ATOM 3189 C CA . TYR A 1 407 ? -2.528 12.004 -16.568 1.00 88.75 407 TYR A CA 1
ATOM 3190 C C . TYR A 1 407 ? -3.080 13.417 -16.794 1.00 88.75 407 TYR A C 1
ATOM 3192 O O . TYR A 1 407 ? -3.146 13.892 -17.934 1.00 88.75 407 TYR A O 1
ATOM 3200 N N . GLU A 1 408 ? -3.491 14.106 -15.726 1.00 88.31 408 GLU A N 1
ATOM 3201 C CA . GLU A 1 408 ? -3.945 15.499 -15.835 1.00 88.31 408 GLU A CA 1
ATOM 3202 C C . GLU A 1 408 ? -2.821 16.425 -16.317 1.00 88.31 408 GLU A C 1
ATOM 3204 O O . GLU A 1 408 ? -3.045 17.321 -17.132 1.00 88.31 408 GLU A O 1
ATOM 3209 N N . GLU A 1 409 ? -1.608 16.177 -15.831 1.00 91.81 409 GLU A N 1
ATOM 3210 C CA . GLU A 1 409 ? -0.418 16.995 -16.035 1.00 91.81 409 GLU A CA 1
ATOM 3211 C C . GLU A 1 409 ? 0.260 16.745 -17.389 1.00 91.81 409 GLU A C 1
ATOM 3213 O O . GLU A 1 409 ? 1.036 17.580 -17.856 1.00 91.81 409 GLU A O 1
ATOM 3218 N N . GLY A 1 410 ? -0.027 15.612 -18.038 1.00 93.25 410 GLY A N 1
ATOM 3219 C CA . GLY A 1 410 ? 0.547 15.236 -19.328 1.00 93.25 410 GLY A CA 1
ATOM 3220 C C . GLY A 1 410 ? 0.668 13.726 -19.505 1.00 93.25 410 GLY A C 1
ATOM 3221 O O . GLY A 1 410 ? -0.151 12.958 -19.006 1.00 93.25 410 GLY A O 1
ATOM 3222 N N . TYR A 1 411 ? 1.695 13.295 -20.232 1.00 95.00 411 TYR A N 1
ATOM 3223 C CA . TYR A 1 411 ? 1.945 11.888 -20.540 1.00 95.00 411 TYR A CA 1
ATOM 3224 C C . TYR A 1 411 ? 3.204 11.386 -19.850 1.00 95.00 411 TYR A C 1
ATOM 3226 O O . TYR A 1 411 ? 4.252 12.028 -19.947 1.00 95.00 411 TYR A O 1
ATOM 3234 N N . THR A 1 412 ? 3.132 10.221 -19.216 1.00 96.19 412 THR A N 1
ATOM 3235 C CA . THR A 1 412 ? 4.333 9.507 -18.770 1.00 96.19 412 THR A CA 1
ATOM 3236 C C . THR A 1 412 ? 4.722 8.457 -19.797 1.00 96.19 412 THR A C 1
ATOM 3238 O O . THR A 1 412 ? 3.878 7.940 -20.532 1.00 96.19 412 THR A O 1
ATOM 3241 N N . VAL A 1 413 ? 6.018 8.153 -19.865 1.00 97.69 413 VAL A N 1
ATOM 3242 C CA . VAL A 1 413 ? 6.557 7.109 -20.738 1.00 97.69 413 VAL A CA 1
ATOM 3243 C C . VAL A 1 413 ? 7.328 6.125 -19.877 1.00 97.69 413 VAL A C 1
ATOM 3245 O O . VAL A 1 413 ? 8.244 6.521 -19.159 1.00 97.69 413 VAL A O 1
ATOM 3248 N N . VAL A 1 414 ? 6.980 4.847 -19.961 1.00 97.38 414 VAL A N 1
ATOM 3249 C CA . VAL A 1 414 ? 7.635 3.771 -19.217 1.00 97.38 414 VAL A CA 1
ATOM 3250 C C . VAL A 1 414 ? 8.242 2.787 -20.202 1.00 97.38 414 VAL A C 1
ATOM 3252 O O . VAL A 1 414 ? 7.564 2.300 -21.098 1.00 97.38 414 VAL A O 1
ATOM 3255 N N . ASN A 1 415 ? 9.521 2.472 -20.043 1.00 97.69 415 ASN A N 1
ATOM 3256 C CA . ASN A 1 415 ? 10.165 1.394 -20.782 1.00 97.69 415 ASN A CA 1
ATOM 3257 C C . ASN A 1 415 ? 10.156 0.117 -19.936 1.00 97.69 415 ASN A C 1
ATOM 3259 O O . ASN A 1 415 ? 10.727 0.107 -18.847 1.00 97.69 415 ASN A O 1
ATOM 3263 N N . SER A 1 416 ? 9.515 -0.946 -20.429 1.00 96.06 416 SER A N 1
ATOM 3264 C CA . SER A 1 416 ? 9.570 -2.277 -19.822 1.00 96.06 416 SER A CA 1
ATOM 3265 C C . SER A 1 416 ? 10.568 -3.139 -20.586 1.00 96.06 416 SER A C 1
ATOM 3267 O O . SER A 1 416 ? 10.468 -3.312 -21.801 1.00 96.06 416 SER A O 1
ATOM 3269 N N . VAL A 1 417 ? 11.577 -3.633 -19.879 1.00 95.75 417 VAL A N 1
ATOM 3270 C CA . VAL A 1 417 ? 12.740 -4.283 -20.483 1.00 95.75 417 VAL A CA 1
ATOM 3271 C C . VAL A 1 417 ? 13.195 -5.456 -19.610 1.00 95.75 417 VAL A C 1
ATOM 3273 O O . VAL A 1 417 ? 13.127 -5.345 -18.380 1.00 95.75 417 VAL A O 1
ATOM 3276 N N . PRO A 1 418 ? 13.698 -6.559 -20.199 1.00 95.00 418 PRO A N 1
ATOM 3277 C CA . PRO A 1 418 ? 14.258 -7.655 -19.419 1.00 95.00 418 PRO A CA 1
ATOM 3278 C C . PRO A 1 418 ? 15.351 -7.169 -18.467 1.00 95.00 418 PRO A C 1
ATOM 3280 O O . PRO A 1 418 ? 16.197 -6.350 -18.842 1.00 95.00 418 PRO A O 1
ATOM 3283 N N . PHE A 1 419 ? 15.350 -7.688 -17.240 1.00 94.94 419 PHE A N 1
ATOM 3284 C CA . PHE A 1 419 ? 16.178 -7.170 -16.146 1.00 94.94 419 PHE A CA 1
ATOM 3285 C C . PHE A 1 419 ? 17.680 -7.138 -16.481 1.00 94.94 419 PHE A C 1
ATOM 3287 O O . PHE A 1 419 ? 18.357 -6.133 -16.275 1.00 94.94 419 PHE A O 1
ATOM 3294 N N . GLU A 1 420 ? 18.201 -8.203 -17.092 1.00 94.19 420 GLU A N 1
ATOM 3295 C CA . GLU A 1 420 ? 19.609 -8.260 -17.508 1.00 94.19 420 GLU A CA 1
ATOM 3296 C C . GLU A 1 420 ? 19.911 -7.322 -18.689 1.00 94.19 420 GLU A C 1
ATOM 3298 O O . GLU A 1 420 ? 20.976 -6.707 -18.745 1.00 94.19 420 GLU A O 1
ATOM 3303 N N . THR A 1 421 ? 18.961 -7.129 -19.611 1.00 94.31 421 THR A N 1
ATOM 3304 C CA . THR A 1 421 ? 19.109 -6.172 -20.719 1.00 94.31 421 THR A CA 1
ATOM 3305 C C . THR A 1 421 ? 19.187 -4.738 -20.202 1.00 94.31 421 THR A C 1
ATOM 3307 O O . THR A 1 421 ? 20.031 -3.975 -20.675 1.00 94.31 421 THR A O 1
ATOM 3310 N N . TYR A 1 422 ? 18.391 -4.384 -19.192 1.00 95.88 422 TYR A N 1
ATOM 3311 C CA . TYR A 1 422 ? 18.485 -3.091 -18.510 1.00 95.88 422 TYR A CA 1
ATOM 3312 C C . TYR A 1 422 ? 19.895 -2.827 -17.970 1.00 95.88 422 TYR A C 1
ATOM 3314 O O . TYR A 1 422 ? 20.479 -1.775 -18.244 1.00 95.88 422 TYR A O 1
ATOM 3322 N N . LEU A 1 423 ? 20.499 -3.810 -17.295 1.00 96.19 423 LEU A N 1
ATOM 3323 C CA . LEU A 1 423 ? 21.844 -3.666 -16.732 1.00 96.19 423 LEU A CA 1
ATOM 3324 C C . LEU A 1 423 ? 22.904 -3.408 -17.806 1.00 96.19 423 LEU A C 1
ATOM 3326 O O . LEU A 1 423 ? 23.836 -2.634 -17.572 1.00 96.19 423 LEU A O 1
ATOM 3330 N N . THR A 1 424 ? 22.739 -3.965 -19.012 1.00 94.38 424 THR A N 1
ATOM 3331 C CA . THR A 1 424 ? 23.656 -3.667 -20.125 1.00 94.38 424 THR A CA 1
ATOM 3332 C C . THR A 1 424 ? 23.648 -2.198 -20.548 1.00 94.38 424 THR A C 1
ATOM 3334 O O . THR A 1 424 ? 24.654 -1.739 -21.086 1.00 94.38 424 THR A O 1
ATOM 3337 N N . ALA A 1 425 ? 22.567 -1.456 -20.284 1.00 94.94 425 ALA A N 1
ATOM 3338 C CA . ALA A 1 425 ? 22.447 -0.026 -20.571 1.00 94.94 425 ALA A CA 1
ATOM 3339 C C . ALA A 1 425 ? 22.786 0.868 -19.360 1.00 94.94 425 ALA A C 1
ATOM 3341 O O . ALA A 1 425 ? 23.181 2.021 -19.552 1.00 94.94 425 ALA A O 1
ATOM 3342 N N . VAL A 1 426 ? 22.677 0.353 -18.130 1.00 96.44 426 VAL A N 1
ATOM 3343 C CA . VAL A 1 426 ? 23.077 1.067 -16.901 1.00 96.44 426 VAL A CA 1
ATOM 3344 C C . VAL A 1 426 ? 24.587 1.097 -16.736 1.00 96.44 426 VAL A C 1
ATOM 3346 O O . VAL A 1 426 ? 25.167 2.170 -16.604 1.00 96.44 426 VAL A O 1
ATOM 3349 N N . VAL A 1 427 ? 25.248 -0.065 -16.790 1.00 95.94 427 VAL A N 1
ATOM 3350 C CA . VAL A 1 427 ? 26.697 -0.169 -16.553 1.00 95.94 427 VAL A CA 1
ATOM 3351 C C . VAL A 1 427 ? 27.516 0.835 -17.381 1.00 95.94 427 VAL A C 1
ATOM 3353 O O . VAL A 1 427 ? 28.320 1.541 -16.778 1.00 95.94 427 VAL A O 1
ATOM 3356 N N . PRO A 1 428 ? 27.332 0.976 -18.711 1.00 93.62 428 PRO A N 1
ATOM 3357 C CA . PRO A 1 428 ? 28.085 1.954 -19.502 1.00 93.62 428 PRO A CA 1
ATOM 3358 C C . PRO A 1 428 ? 27.665 3.414 -19.260 1.00 93.62 428 PRO A C 1
ATOM 3360 O O . PRO A 1 428 ? 28.442 4.319 -19.560 1.00 93.62 428 PRO A O 1
ATOM 3363 N N . SER A 1 429 ? 26.449 3.648 -18.757 1.00 93.38 429 SER A N 1
ATOM 3364 C CA . SER A 1 429 ? 25.942 4.986 -18.431 1.00 93.38 429 SER A CA 1
ATOM 3365 C C . SER A 1 429 ? 26.478 5.495 -17.088 1.00 93.38 429 SER A C 1
ATOM 3367 O O . SER A 1 429 ? 26.668 6.698 -16.931 1.00 93.38 429 SER A O 1
ATOM 3369 N N . GLU A 1 430 ? 26.763 4.587 -16.154 1.00 93.44 430 GLU A N 1
ATOM 3370 C CA . GLU A 1 430 ? 27.319 4.887 -14.827 1.00 93.44 430 GLU A CA 1
ATOM 3371 C C . GLU A 1 430 ? 28.850 4.826 -14.795 1.00 93.44 430 GLU A C 1
ATOM 3373 O O . GLU A 1 430 ? 29.510 5.605 -14.107 1.00 93.44 430 GLU A O 1
ATOM 3378 N N . MET A 1 431 ? 29.436 3.899 -15.557 1.00 91.12 431 MET A N 1
ATOM 3379 C CA . MET A 1 431 ? 30.872 3.651 -15.579 1.00 91.12 431 MET A CA 1
ATOM 3380 C C . MET A 1 431 ? 31.401 3.585 -17.017 1.00 91.12 431 MET A C 1
ATOM 3382 O O . MET A 1 431 ? 30.922 2.774 -17.815 1.00 91.12 431 MET A O 1
ATOM 3386 N N . PRO A 1 432 ? 32.435 4.373 -17.375 1.00 87.94 432 PRO A N 1
ATOM 3387 C CA . PRO A 1 432 ? 33.007 4.329 -18.715 1.00 87.94 432 PRO A CA 1
ATOM 3388 C C . PRO A 1 432 ? 33.484 2.922 -19.090 1.00 87.94 432 PRO A C 1
ATOM 3390 O O . PRO A 1 432 ? 34.273 2.310 -18.372 1.00 87.94 432 PRO A O 1
ATOM 3393 N N . SER A 1 433 ? 33.104 2.434 -20.274 1.00 86.12 433 SER A N 1
ATOM 3394 C CA . SER A 1 433 ? 33.484 1.087 -20.742 1.00 86.12 433 SER A CA 1
ATOM 3395 C C . SER A 1 433 ? 34.991 0.893 -20.977 1.00 86.12 433 SER A C 1
ATOM 3397 O O . SER A 1 433 ? 35.420 -0.214 -21.285 1.00 86.12 433 SER A O 1
ATOM 3399 N N . THR A 1 434 ? 35.800 1.952 -20.859 1.00 86.38 434 THR A N 1
ATOM 3400 C CA . THR A 1 434 ? 37.271 1.894 -20.902 1.00 86.38 434 THR A CA 1
ATOM 3401 C C . THR A 1 434 ? 37.900 1.447 -19.583 1.00 86.38 434 THR A C 1
ATOM 3403 O O . THR A 1 434 ? 39.118 1.303 -19.521 1.00 86.38 434 THR A O 1
ATOM 3406 N N . TYR A 1 435 ? 37.110 1.313 -18.516 1.00 88.25 435 TYR A N 1
ATOM 3407 C CA . TYR A 1 435 ? 37.596 0.876 -17.212 1.00 88.25 435 TYR A CA 1
ATOM 3408 C C . TYR A 1 435 ? 37.961 -0.612 -17.228 1.00 88.25 435 TYR A C 1
ATOM 3410 O O . TYR A 1 435 ? 37.573 -1.368 -18.120 1.00 88.25 435 TYR A O 1
ATOM 3418 N N . GLU A 1 436 ? 38.734 -1.024 -16.225 1.00 93.56 436 GLU A N 1
ATOM 3419 C CA . GLU A 1 436 ? 39.150 -2.415 -16.069 1.00 93.56 436 GLU A CA 1
ATOM 3420 C C . GLU A 1 436 ? 37.947 -3.355 -15.939 1.00 93.56 436 GLU A C 1
ATOM 3422 O O . GLU A 1 436 ? 36.945 -3.039 -15.293 1.00 93.56 436 GLU A O 1
ATOM 3427 N N . LYS A 1 437 ? 38.067 -4.551 -16.520 1.00 93.50 437 LYS A N 1
ATOM 3428 C CA . LYS A 1 437 ? 36.964 -5.520 -16.612 1.00 93.50 437 LYS A CA 1
ATOM 3429 C C . LYS A 1 437 ? 36.355 -5.868 -15.251 1.00 93.50 437 LYS A C 1
ATOM 3431 O O . LYS A 1 437 ? 35.137 -5.930 -15.121 1.00 93.50 437 LYS A O 1
ATOM 3436 N N . GLU A 1 438 ? 37.189 -6.074 -14.237 1.00 96.81 438 GLU A N 1
ATOM 3437 C CA . GLU A 1 438 ? 36.719 -6.426 -12.892 1.00 96.81 438 GLU A CA 1
ATOM 3438 C C . GLU A 1 438 ? 35.996 -5.254 -12.202 1.00 96.81 438 GLU A C 1
ATOM 3440 O O . GLU A 1 438 ? 35.084 -5.483 -11.413 1.00 96.81 438 GLU A O 1
ATOM 3445 N N . ALA A 1 439 ? 36.311 -4.000 -12.558 1.00 95.56 439 ALA A N 1
ATOM 3446 C CA . ALA A 1 439 ? 35.551 -2.840 -12.088 1.00 95.56 439 ALA A CA 1
ATOM 3447 C C . ALA A 1 439 ? 34.153 -2.792 -12.725 1.00 95.56 439 ALA A C 1
ATOM 3449 O O . ALA A 1 439 ? 33.170 -2.555 -12.027 1.00 95.56 439 ALA A O 1
ATOM 3450 N N . LEU A 1 440 ? 34.046 -3.099 -14.025 1.00 96.06 440 LEU A N 1
ATOM 3451 C CA . LEU A 1 440 ? 32.753 -3.202 -14.713 1.00 96.06 440 LEU A CA 1
ATOM 3452 C C . LEU A 1 440 ? 31.886 -4.333 -14.140 1.00 96.06 440 LEU A C 1
ATOM 3454 O O . LEU A 1 440 ? 30.675 -4.169 -14.020 1.00 96.06 440 LEU A O 1
ATOM 3458 N N . LYS A 1 441 ? 32.490 -5.464 -13.750 1.00 97.81 441 LYS A N 1
ATOM 3459 C CA . LYS A 1 441 ? 31.782 -6.557 -13.062 1.00 97.81 441 LYS A CA 1
ATOM 3460 C C . LYS A 1 441 ? 31.268 -6.140 -11.692 1.00 97.81 441 LYS A C 1
ATOM 3462 O O . LYS A 1 441 ? 30.099 -6.361 -11.398 1.00 97.81 441 LYS A O 1
ATOM 3467 N N . ALA A 1 442 ? 32.113 -5.498 -10.884 1.00 97.00 442 ALA A N 1
ATOM 3468 C CA . ALA A 1 442 ? 31.692 -4.966 -9.592 1.00 97.00 442 ALA A CA 1
ATOM 3469 C C . ALA A 1 442 ? 30.522 -3.983 -9.759 1.00 97.00 442 ALA A C 1
ATOM 3471 O O . ALA A 1 442 ? 29.522 -4.097 -9.056 1.00 97.00 442 ALA A O 1
ATOM 3472 N N . GLN A 1 443 ? 30.590 -3.090 -10.754 1.00 96.81 443 GLN A N 1
ATOM 3473 C CA . GLN A 1 443 ? 29.488 -2.183 -11.075 1.00 96.81 443 GLN A CA 1
ATOM 3474 C C . GLN A 1 443 ? 28.217 -2.923 -11.490 1.00 96.81 443 GLN A C 1
ATOM 3476 O O . GLN A 1 443 ? 27.135 -2.514 -11.081 1.00 96.81 443 GLN A O 1
ATOM 3481 N N . ALA A 1 444 ? 28.320 -3.993 -12.282 1.00 97.38 444 ALA A N 1
ATOM 3482 C CA . ALA A 1 444 ? 27.164 -4.788 -12.687 1.00 97.38 444 ALA A CA 1
ATOM 3483 C C . ALA A 1 444 ? 26.463 -5.420 -11.474 1.00 97.38 444 ALA A C 1
ATOM 3485 O O . ALA A 1 444 ? 25.245 -5.315 -11.357 1.00 97.38 444 ALA A O 1
ATOM 3486 N N . VAL A 1 445 ? 27.222 -5.994 -10.536 1.00 98.00 445 VAL A N 1
ATOM 3487 C CA . VAL A 1 445 ? 26.681 -6.574 -9.295 1.00 98.00 445 VAL A CA 1
ATOM 3488 C C . VAL A 1 445 ? 26.060 -5.499 -8.393 1.00 98.00 445 VAL A C 1
ATOM 3490 O O . VAL A 1 445 ? 24.959 -5.699 -7.873 1.00 98.00 445 VAL A O 1
ATOM 3493 N N . CYS A 1 446 ? 26.709 -4.337 -8.241 1.00 96.88 446 CYS A N 1
ATOM 3494 C CA . CYS A 1 446 ? 26.137 -3.196 -7.516 1.00 96.88 446 CYS A CA 1
ATOM 3495 C C . CYS A 1 446 ? 24.829 -2.731 -8.156 1.00 96.88 446 CYS A C 1
ATOM 3497 O O . CYS A 1 446 ? 23.807 -2.639 -7.480 1.00 96.88 446 CYS A O 1
ATOM 3499 N N . ALA A 1 447 ? 24.837 -2.499 -9.469 1.00 96.88 447 ALA A N 1
ATOM 3500 C CA . ALA A 1 447 ? 23.668 -2.024 -10.189 1.00 96.88 447 ALA A CA 1
ATOM 3501 C C . ALA A 1 447 ? 22.505 -3.018 -10.119 1.00 96.88 447 ALA A C 1
ATOM 3503 O O . ALA A 1 447 ? 21.369 -2.598 -9.927 1.00 96.88 447 ALA A O 1
ATOM 3504 N N . ARG A 1 448 ? 22.790 -4.322 -10.208 1.00 97.12 448 ARG A N 1
ATOM 3505 C CA . ARG A 1 448 ? 21.798 -5.392 -10.070 1.00 97.12 448 ARG A CA 1
ATOM 3506 C C . ARG A 1 448 ? 21.170 -5.419 -8.682 1.00 97.12 448 ARG A C 1
ATOM 3508 O O . ARG A 1 448 ? 19.949 -5.444 -8.574 1.00 97.12 448 ARG A O 1
ATOM 3515 N N . SER A 1 449 ? 21.997 -5.382 -7.638 1.00 96.44 449 SER A N 1
ATOM 3516 C CA . SER A 1 449 ? 21.531 -5.411 -6.243 1.00 96.44 449 SER A CA 1
ATOM 3517 C C . SER A 1 449 ? 20.676 -4.182 -5.926 1.00 96.44 449 SER A C 1
ATOM 3519 O O . SER A 1 449 ? 19.596 -4.306 -5.357 1.00 96.44 449 SER A O 1
ATOM 3521 N N . TYR A 1 450 ? 21.111 -3.001 -6.378 1.00 95.50 450 TYR A N 1
ATOM 3522 C CA . TYR A 1 450 ? 20.344 -1.768 -6.233 1.00 95.50 450 TYR A CA 1
ATOM 3523 C C . TYR A 1 450 ? 19.001 -1.846 -6.972 1.00 95.50 450 TYR A C 1
ATOM 3525 O O . TYR A 1 450 ? 17.958 -1.652 -6.356 1.00 95.50 450 TYR A O 1
ATOM 3533 N N . ALA A 1 451 ? 19.008 -2.191 -8.265 1.00 95.06 451 ALA A N 1
ATOM 3534 C CA . ALA A 1 451 ? 17.793 -2.278 -9.073 1.00 95.06 451 ALA A CA 1
ATOM 3535 C C . ALA A 1 451 ? 16.783 -3.294 -8.517 1.00 95.06 451 ALA A C 1
ATOM 3537 O O . ALA A 1 451 ? 15.584 -3.034 -8.554 1.00 95.06 451 ALA A O 1
ATOM 3538 N N . TYR A 1 452 ? 17.264 -4.415 -7.969 1.00 93.44 452 TYR A N 1
ATOM 3539 C CA . TYR A 1 452 ? 16.428 -5.406 -7.295 1.00 93.44 452 TYR A CA 1
ATOM 3540 C C . TYR A 1 452 ? 15.683 -4.796 -6.099 1.00 93.44 452 TYR A C 1
ATOM 3542 O O . TYR A 1 452 ? 14.466 -4.916 -6.017 1.00 93.44 452 TYR A O 1
ATOM 3550 N N . ILE A 1 453 ? 16.379 -4.071 -5.216 1.00 91.44 453 ILE A N 1
ATOM 3551 C CA . ILE A 1 453 ? 15.747 -3.435 -4.049 1.00 91.44 453 ILE A CA 1
ATOM 3552 C C . ILE A 1 453 ? 14.726 -2.369 -4.451 1.00 91.44 453 ILE A C 1
ATOM 3554 O O . ILE A 1 453 ? 13.629 -2.346 -3.898 1.00 91.44 453 ILE A O 1
ATOM 3558 N N . GLN A 1 454 ? 15.040 -1.519 -5.431 1.00 91.25 454 GLN A N 1
ATOM 3559 C CA . GLN A 1 454 ? 14.090 -0.489 -5.872 1.00 91.25 454 GLN A CA 1
ATOM 3560 C C . GLN A 1 454 ? 12.831 -1.101 -6.496 1.00 91.25 454 GLN A C 1
ATOM 3562 O O . GLN A 1 454 ? 11.721 -0.615 -6.289 1.00 91.25 454 GLN A O 1
ATOM 3567 N N . LEU A 1 455 ? 12.997 -2.210 -7.217 1.00 89.94 455 LEU A N 1
ATOM 3568 C CA . LEU A 1 455 ? 11.898 -2.969 -7.798 1.00 89.94 455 LEU A CA 1
ATOM 3569 C C . LEU A 1 455 ? 10.960 -3.550 -6.727 1.00 89.94 455 LEU A C 1
ATOM 3571 O O . LEU A 1 455 ? 9.753 -3.570 -6.948 1.00 89.94 455 LEU A O 1
ATOM 3575 N N . MET A 1 456 ? 11.485 -3.933 -5.560 1.00 85.75 456 MET A N 1
ATOM 3576 C CA . MET A 1 456 ? 10.680 -4.405 -4.426 1.00 85.75 456 MET A CA 1
ATOM 3577 C C . MET A 1 456 ? 9.969 -3.282 -3.650 1.00 85.75 456 MET A C 1
ATOM 3579 O O . MET A 1 456 ? 9.013 -3.565 -2.939 1.00 85.75 456 MET A O 1
ATOM 3583 N N . ARG A 1 457 ? 10.417 -2.020 -3.738 1.00 84.50 457 ARG A N 1
ATOM 3584 C CA . ARG A 1 457 ? 9.796 -0.892 -3.006 1.00 84.50 457 ARG A CA 1
ATOM 3585 C C . ARG A 1 457 ? 8.571 -0.311 -3.705 1.00 84.50 457 ARG A C 1
ATOM 3587 O O . ARG A 1 457 ? 7.658 0.155 -3.034 1.00 84.50 457 ARG A O 1
ATOM 3594 N N . ALA A 1 458 ? 8.555 -0.356 -5.038 1.00 79.50 458 ALA A N 1
ATOM 3595 C CA . ALA A 1 458 ? 7.454 0.134 -5.867 1.00 79.50 458 ALA A CA 1
ATOM 3596 C C . ALA A 1 458 ? 7.105 1.634 -5.668 1.00 79.50 458 ALA A C 1
ATOM 3598 O O . ALA A 1 458 ? 5.970 2.045 -5.889 1.00 79.50 458 ALA A O 1
ATOM 3599 N N . ASP A 1 459 ? 8.088 2.486 -5.345 1.00 89.06 459 ASP A N 1
ATOM 3600 C CA . ASP A 1 459 ? 7.897 3.930 -5.078 1.00 89.06 459 ASP A CA 1
ATOM 3601 C C . ASP A 1 459 ? 7.248 4.720 -6.235 1.00 89.06 459 ASP A C 1
ATOM 3603 O O . ASP A 1 459 ? 6.719 5.817 -6.047 1.00 89.06 459 ASP A O 1
ATOM 3607 N N . LEU A 1 460 ? 7.314 4.187 -7.459 1.00 93.31 460 LEU A N 1
ATOM 3608 C CA . LEU A 1 460 ? 6.737 4.784 -8.666 1.00 93.31 460 LEU A CA 1
ATOM 3609 C C . LEU A 1 460 ? 5.558 3.968 -9.224 1.00 93.31 460 LEU A C 1
ATOM 3611 O O . LEU A 1 460 ? 5.210 4.123 -10.400 1.00 93.31 460 LEU A O 1
ATOM 3615 N N . ALA A 1 461 ? 4.920 3.131 -8.396 1.00 91.75 461 ALA A N 1
ATOM 3616 C CA . ALA A 1 461 ? 3.804 2.278 -8.801 1.00 91.75 461 ALA A CA 1
ATOM 3617 C C . ALA A 1 461 ? 2.628 3.057 -9.394 1.00 91.75 461 ALA A C 1
ATOM 3619 O O . ALA A 1 461 ? 2.058 2.603 -10.383 1.00 91.75 461 ALA A O 1
ATOM 3620 N N . ALA A 1 462 ? 2.336 4.260 -8.888 1.00 91.31 462 ALA A N 1
ATOM 3621 C CA . ALA A 1 462 ? 1.305 5.144 -9.442 1.00 91.31 462 ALA A CA 1
ATOM 3622 C C . ALA A 1 462 ? 1.564 5.527 -10.912 1.00 91.31 462 ALA A C 1
ATOM 3624 O O . ALA A 1 462 ? 0.638 5.856 -11.642 1.00 91.31 462 ALA A O 1
ATOM 3625 N N . PHE A 1 463 ? 2.820 5.455 -11.371 1.00 92.75 463 PHE A N 1
ATOM 3626 C CA . PHE A 1 463 ? 3.208 5.691 -12.766 1.00 92.75 463 PHE A CA 1
ATOM 3627 C C . PHE A 1 463 ? 3.420 4.399 -13.563 1.00 92.75 463 PHE A C 1
ATOM 3629 O O . PHE A 1 463 ? 3.825 4.458 -14.726 1.00 92.75 463 PHE A O 1
ATOM 3636 N N . GLY A 1 464 ? 3.176 3.241 -12.947 1.00 92.56 464 GLY A N 1
ATOM 3637 C CA . GLY A 1 464 ? 3.440 1.924 -13.511 1.00 92.56 464 GLY A CA 1
ATOM 3638 C C . GLY A 1 464 ? 4.927 1.632 -13.719 1.00 92.56 464 GLY A C 1
ATOM 3639 O O . GLY A 1 464 ? 5.279 0.913 -14.658 1.00 92.56 464 GLY A O 1
ATOM 3640 N N . ALA A 1 465 ? 5.802 2.206 -12.886 1.00 95.19 465 ALA A N 1
ATOM 3641 C CA . ALA A 1 465 ? 7.254 2.066 -12.974 1.00 95.19 465 ALA A CA 1
ATOM 3642 C C . ALA A 1 465 ? 7.881 1.640 -11.636 1.00 95.19 465 ALA A C 1
ATOM 3644 O O . ALA A 1 465 ? 7.317 1.857 -10.569 1.00 95.19 465 ALA A O 1
ATOM 3645 N N . HIS A 1 466 ? 9.079 1.060 -11.700 1.00 94.81 466 HIS A N 1
ATOM 3646 C CA . HIS A 1 466 ? 9.888 0.726 -10.522 1.00 94.81 466 HIS A CA 1
ATOM 3647 C C . HIS A 1 466 ? 10.857 1.856 -10.173 1.00 94.81 466 HIS A C 1
ATOM 3649 O O . HIS A 1 466 ? 11.057 2.182 -9.011 1.00 94.81 466 HIS A O 1
ATOM 3655 N N . ILE A 1 467 ? 11.472 2.445 -11.201 1.00 95.56 467 ILE A N 1
ATOM 3656 C CA . ILE A 1 467 ? 12.557 3.427 -11.092 1.00 95.56 467 ILE A CA 1
ATOM 3657 C C . ILE A 1 467 ? 12.433 4.480 -12.197 1.00 95.56 467 ILE A C 1
ATOM 3659 O O . ILE A 1 467 ? 11.645 4.302 -13.128 1.00 95.56 467 ILE A O 1
ATOM 3663 N N . ASN A 1 468 ? 13.227 5.552 -12.137 1.00 96.56 468 ASN A N 1
ATOM 3664 C CA . ASN A 1 468 ? 13.385 6.498 -13.249 1.00 96.56 468 ASN A CA 1
ATOM 3665 C C . ASN A 1 468 ? 14.814 6.504 -13.820 1.00 96.56 468 ASN A C 1
ATOM 3667 O O . ASN A 1 468 ? 15.722 5.925 -13.230 1.00 96.56 468 ASN A O 1
ATOM 3671 N N . ASP A 1 469 ? 15.013 7.154 -14.970 1.00 95.50 469 ASP A N 1
ATOM 3672 C CA . ASP A 1 469 ? 16.276 7.162 -15.729 1.00 95.50 469 ASP A CA 1
ATOM 3673 C C . ASP A 1 469 ? 17.302 8.234 -15.288 1.00 95.50 469 ASP A C 1
ATOM 3675 O O . ASP A 1 469 ? 18.193 8.607 -16.065 1.00 95.50 469 ASP A O 1
ATOM 3679 N N . SER A 1 470 ? 17.189 8.747 -14.056 1.00 92.88 470 SER A N 1
ATOM 3680 C CA . SER A 1 470 ? 18.051 9.802 -13.503 1.00 92.88 470 SER A CA 1
ATOM 3681 C C . SER A 1 470 ? 18.964 9.322 -12.371 1.00 92.88 470 SER A C 1
ATOM 3683 O O . SER A 1 470 ? 18.855 8.207 -11.871 1.00 92.88 470 SER A O 1
ATOM 3685 N N . THR A 1 471 ? 19.832 10.219 -11.893 1.00 89.25 471 THR A N 1
ATOM 3686 C CA . THR A 1 471 ? 20.718 9.977 -10.742 1.00 89.25 471 THR A CA 1
ATOM 3687 C C . THR A 1 471 ? 19.985 9.801 -9.411 1.00 89.25 471 THR A C 1
ATOM 3689 O O . THR A 1 471 ? 20.628 9.478 -8.421 1.00 89.25 471 THR A O 1
ATOM 3692 N N . SER A 1 472 ? 18.671 10.050 -9.349 1.00 89.44 472 SER A N 1
ATOM 3693 C CA . SER A 1 472 ? 17.862 9.677 -8.179 1.00 89.44 472 SER A CA 1
ATOM 3694 C C . SER A 1 472 ? 17.748 8.161 -8.012 1.00 89.44 472 SER A C 1
ATOM 3696 O O . SER A 1 472 ? 17.479 7.708 -6.907 1.00 89.44 472 SER A O 1
ATOM 3698 N N . TYR A 1 473 ? 17.958 7.409 -9.097 1.00 92.94 473 TYR A N 1
ATOM 3699 C CA . TYR A 1 473 ? 18.064 5.957 -9.097 1.00 92.94 473 TYR A CA 1
ATOM 3700 C C . TYR A 1 473 ? 19.380 5.565 -9.765 1.00 92.94 473 TYR A C 1
ATOM 3702 O O . TYR A 1 473 ? 20.432 5.579 -9.132 1.00 92.9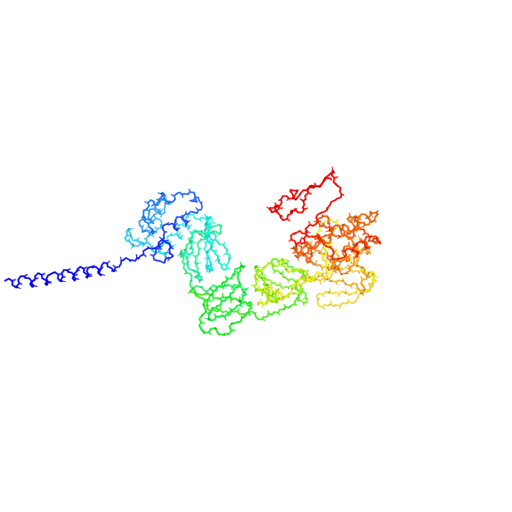4 473 TYR A O 1
ATOM 3710 N N . GLN A 1 474 ? 19.331 5.258 -11.060 1.00 93.19 474 GLN A N 1
ATOM 3711 C CA . GLN A 1 474 ? 20.497 4.920 -11.857 1.00 93.19 474 GLN A CA 1
ATOM 3712 C C . GLN A 1 474 ? 20.394 5.584 -13.219 1.00 93.19 474 GLN A C 1
ATOM 3714 O O . GLN A 1 474 ? 19.328 5.641 -13.837 1.00 93.19 474 GLN A O 1
ATOM 3719 N N . VAL A 1 475 ? 21.529 6.049 -13.720 1.00 94.00 475 VAL A N 1
ATOM 3720 C CA . VAL A 1 475 ? 21.603 6.608 -15.062 1.00 94.00 475 VAL A CA 1
ATOM 3721 C C . VAL A 1 475 ? 21.357 5.487 -16.073 1.00 94.00 475 VAL A C 1
ATOM 3723 O O . VAL A 1 475 ? 22.132 4.536 -16.175 1.00 94.00 475 VAL A O 1
ATOM 3726 N N . TYR A 1 476 ? 20.283 5.615 -16.851 1.00 95.94 476 TYR A N 1
ATOM 3727 C CA . TYR A 1 476 ? 19.839 4.586 -17.789 1.00 95.94 476 TYR A CA 1
ATOM 3728 C C . TYR A 1 476 ? 19.931 5.061 -19.245 1.00 95.94 476 TYR A C 1
ATOM 3730 O O . TYR A 1 476 ? 19.450 6.134 -19.609 1.00 95.94 476 TYR A O 1
ATOM 3738 N N . ASN A 1 477 ? 20.551 4.231 -20.092 1.00 93.19 477 ASN A N 1
ATOM 3739 C CA . ASN A 1 477 ? 20.591 4.372 -21.553 1.00 93.19 477 ASN A CA 1
ATOM 3740 C C . ASN A 1 477 ? 21.135 5.723 -22.087 1.00 93.19 477 ASN A C 1
ATOM 3742 O O . ASN A 1 477 ? 20.774 6.163 -23.183 1.00 93.19 477 ASN A O 1
ATOM 3746 N N . LYS A 1 478 ? 22.026 6.397 -21.343 1.00 89.75 478 LYS A N 1
ATOM 3747 C CA . LYS A 1 478 ? 22.700 7.631 -21.803 1.00 89.75 478 LYS A CA 1
ATOM 3748 C C . LYS A 1 478 ? 23.905 7.338 -22.696 1.00 89.75 478 LYS A C 1
ATOM 3750 O O . LYS A 1 478 ? 24.239 8.156 -23.553 1.00 89.75 478 LYS A O 1
ATOM 3755 N N . VAL A 1 479 ? 24.526 6.171 -22.524 1.00 89.19 479 VAL A N 1
ATOM 3756 C CA . VAL A 1 479 ? 25.658 5.693 -23.326 1.00 89.19 479 VAL A CA 1
ATOM 3757 C C . VAL A 1 479 ? 25.299 4.346 -23.943 1.00 89.19 479 VAL A C 1
ATOM 3759 O O . VAL A 1 479 ? 24.797 3.456 -23.258 1.00 89.19 479 VAL A O 1
ATOM 3762 N N . GLU A 1 480 ? 25.564 4.181 -25.239 1.00 85.31 480 GLU A N 1
ATOM 3763 C CA . GLU A 1 480 ? 25.342 2.902 -25.912 1.00 85.31 480 GLU A CA 1
ATOM 3764 C C . GLU A 1 480 ? 26.284 1.820 -25.363 1.00 85.31 480 GLU A C 1
ATOM 3766 O O . GLU A 1 480 ? 27.483 2.038 -25.179 1.00 85.31 480 GLU A O 1
ATOM 3771 N N . ALA A 1 481 ? 25.737 0.628 -25.118 1.00 80.88 481 ALA A N 1
ATOM 3772 C CA . ALA A 1 481 ? 26.495 -0.474 -24.548 1.00 80.88 481 ALA A CA 1
ATOM 3773 C C . ALA A 1 481 ? 27.628 -0.951 -25.473 1.00 80.88 481 ALA A C 1
ATOM 3775 O O . ALA A 1 481 ? 27.411 -1.310 -26.636 1.00 80.88 481 ALA A O 1
ATOM 3776 N N . GLY A 1 482 ? 28.841 -1.008 -24.922 1.00 83.75 482 GLY A N 1
ATOM 3777 C CA . GLY A 1 482 ? 30.004 -1.628 -25.552 1.00 83.75 482 GLY A CA 1
ATOM 3778 C C . GLY A 1 482 ? 30.100 -3.126 -25.248 1.00 83.75 482 GLY A C 1
ATOM 3779 O O . GLY A 1 482 ? 29.415 -3.649 -24.373 1.00 83.75 482 GLY A O 1
ATOM 3780 N N . GLU A 1 483 ? 30.990 -3.830 -25.950 1.00 88.56 483 GLU A N 1
ATOM 3781 C CA . GLU A 1 483 ? 31.214 -5.270 -25.731 1.00 88.56 483 GLU A CA 1
ATOM 3782 C C . GLU A 1 483 ? 31.674 -5.576 -24.297 1.00 88.56 483 GLU A C 1
ATOM 3784 O O . GLU A 1 483 ? 31.167 -6.492 -23.658 1.00 88.56 483 GLU A O 1
ATOM 3789 N N . ALA A 1 484 ? 32.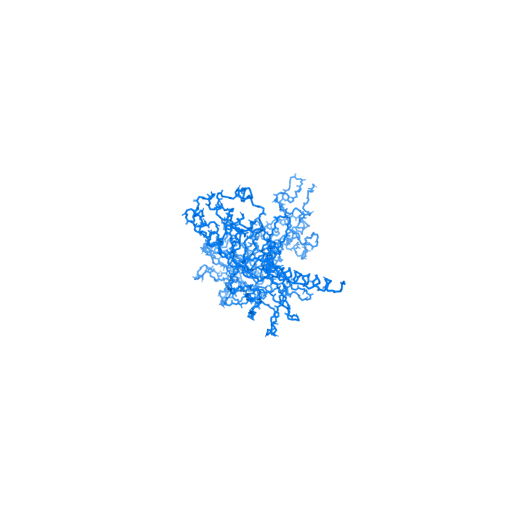583 -4.757 -23.754 1.00 88.50 484 ALA A N 1
ATOM 3790 C CA . ALA A 1 484 ? 33.127 -4.954 -22.411 1.00 88.50 484 ALA A CA 1
ATOM 3791 C C . ALA A 1 484 ? 32.055 -4.855 -21.310 1.00 88.50 484 ALA A C 1
ATOM 3793 O O . ALA A 1 484 ? 32.058 -5.667 -20.386 1.00 88.50 484 ALA A O 1
ATOM 3794 N N . SER A 1 485 ? 31.125 -3.895 -21.410 1.00 87.75 485 SER A N 1
ATOM 3795 C CA . SER A 1 485 ? 30.047 -3.739 -20.425 1.00 87.75 485 SER A CA 1
ATOM 3796 C C . SER A 1 485 ? 29.006 -4.852 -20.542 1.00 87.75 485 SER A C 1
ATOM 3798 O O . SER A 1 485 ? 28.582 -5.380 -19.519 1.00 87.75 485 SER A O 1
ATOM 3800 N N . ARG A 1 486 ? 28.648 -5.277 -21.766 1.00 91.44 486 ARG A N 1
ATOM 3801 C CA . ARG A 1 486 ? 27.762 -6.438 -21.977 1.00 91.44 486 ARG A CA 1
ATOM 3802 C C . ARG A 1 486 ? 28.359 -7.714 -21.386 1.00 91.44 486 ARG A C 1
ATOM 3804 O O . ARG A 1 486 ? 27.679 -8.425 -20.655 1.00 91.44 486 ARG A O 1
ATOM 3811 N N . GLN A 1 487 ? 29.641 -7.967 -21.650 1.00 94.62 487 GLN A N 1
ATOM 3812 C CA . GLN A 1 487 ? 30.338 -9.135 -21.120 1.00 94.62 487 GLN A CA 1
ATOM 3813 C C . GLN A 1 487 ? 30.421 -9.111 -19.587 1.00 94.62 487 GLN A C 1
ATOM 3815 O O . GLN A 1 487 ? 30.279 -10.154 -18.961 1.00 94.62 487 GLN A O 1
ATOM 3820 N N . ALA A 1 488 ? 30.636 -7.945 -18.969 1.00 95.69 488 ALA A N 1
ATOM 3821 C CA . ALA A 1 488 ? 30.666 -7.825 -17.511 1.00 95.69 488 ALA A CA 1
ATOM 3822 C C . ALA A 1 488 ? 29.310 -8.153 -16.859 1.00 95.69 488 ALA A C 1
ATOM 3824 O O . ALA A 1 488 ? 29.280 -8.834 -15.835 1.00 95.69 488 ALA A O 1
ATOM 3825 N N . VAL A 1 489 ? 28.203 -7.710 -17.465 1.00 96.12 489 VAL A N 1
ATOM 3826 C CA . VAL A 1 489 ? 26.841 -8.031 -17.002 1.00 96.12 489 VAL A CA 1
ATOM 3827 C C . VAL A 1 489 ? 26.562 -9.527 -17.128 1.00 96.12 489 VAL A C 1
ATOM 3829 O O . VAL A 1 489 ? 26.138 -10.139 -16.152 1.00 96.12 489 VAL A O 1
ATOM 3832 N N . GLU A 1 490 ? 26.872 -10.126 -18.281 1.00 95.88 490 GLU A N 1
ATOM 3833 C CA . GLU A 1 490 ? 26.639 -11.556 -18.525 1.00 95.88 490 GLU A CA 1
ATOM 3834 C C . GLU A 1 490 ? 27.504 -12.453 -17.625 1.00 95.88 490 GLU A C 1
ATOM 3836 O O . GLU A 1 490 ? 27.018 -13.434 -17.071 1.00 95.88 490 GLU A O 1
ATOM 3841 N N . GLU A 1 491 ? 28.782 -12.113 -17.421 1.00 97.50 491 GLU A N 1
ATOM 3842 C CA . GLU A 1 491 ? 29.680 -12.891 -16.553 1.00 97.50 491 GLU A CA 1
ATOM 3843 C C . GLU A 1 491 ? 29.321 -12.809 -15.062 1.00 97.50 491 GLU A C 1
ATOM 3845 O O . GLU A 1 491 ? 29.825 -13.621 -14.293 1.00 97.50 491 GLU A O 1
ATOM 3850 N N . THR A 1 492 ? 28.476 -11.855 -14.661 1.00 97.50 492 THR A N 1
ATOM 3851 C CA . THR A 1 492 ? 27.988 -11.672 -13.278 1.00 97.50 492 THR A CA 1
ATOM 3852 C C . THR A 1 492 ? 26.485 -11.915 -13.167 1.00 97.50 492 THR A C 1
ATOM 3854 O O . THR A 1 492 ? 25.824 -11.443 -12.240 1.00 97.50 492 THR A O 1
ATOM 3857 N N . LYS A 1 493 ? 25.901 -12.604 -14.149 1.00 95.38 493 LYS A N 1
ATOM 3858 C CA . LYS A 1 493 ? 24.464 -12.849 -14.208 1.00 95.38 493 LYS A CA 1
ATOM 3859 C C . LYS A 1 493 ? 23.981 -13.556 -12.940 1.00 95.38 493 LYS A C 1
ATOM 3861 O O . LYS A 1 493 ? 24.568 -14.546 -12.511 1.00 95.38 493 LYS A O 1
ATOM 3866 N N . HIS A 1 494 ? 22.895 -13.038 -12.365 1.00 91.94 494 HIS A N 1
ATOM 3867 C CA . HIS A 1 494 ? 22.311 -13.478 -11.089 1.00 91.94 494 HIS A CA 1
ATOM 3868 C C . HIS A 1 494 ? 23.194 -13.281 -9.839 1.00 91.94 494 HIS A C 1
ATOM 3870 O O . HIS A 1 494 ? 22.801 -13.704 -8.754 1.00 91.94 494 HIS A O 1
ATOM 3876 N N . GLU A 1 495 ? 24.353 -12.624 -9.945 1.00 96.56 495 GLU A N 1
ATOM 3877 C CA . GLU A 1 495 ? 25.151 -12.262 -8.774 1.00 96.56 495 GLU A CA 1
ATOM 3878 C C . GLU A 1 495 ? 24.628 -10.960 -8.157 1.00 96.56 495 GLU A C 1
ATOM 3880 O O . GLU A 1 495 ? 24.559 -9.915 -8.816 1.00 96.56 495 GLU A O 1
ATOM 3885 N N . VAL A 1 496 ? 24.277 -11.036 -6.875 1.00 95.88 496 VAL A N 1
ATOM 3886 C CA . VAL A 1 496 ? 23.840 -9.917 -6.033 1.00 95.88 496 VAL A CA 1
ATOM 3887 C C . VAL A 1 496 ? 24.656 -9.893 -4.744 1.00 95.88 496 VAL A C 1
ATOM 3889 O O . VAL A 1 496 ? 25.220 -10.907 -4.330 1.00 95.88 496 VAL A O 1
ATOM 3892 N N . MET A 1 497 ? 24.732 -8.730 -4.105 1.00 96.06 497 MET A N 1
ATOM 3893 C CA . MET A 1 497 ? 25.337 -8.592 -2.783 1.00 96.06 497 MET A CA 1
ATOM 3894 C C . MET A 1 497 ? 24.284 -8.798 -1.701 1.00 96.06 497 MET A C 1
ATOM 3896 O O . MET A 1 497 ? 23.189 -8.244 -1.792 1.00 96.06 497 MET A O 1
ATOM 3900 N N . THR A 1 498 ? 24.644 -9.548 -0.661 1.00 95.12 498 THR A N 1
ATOM 3901 C CA . THR A 1 498 ? 23.770 -9.809 0.483 1.00 95.12 498 THR A CA 1
ATOM 3902 C C . THR A 1 498 ? 24.435 -9.448 1.808 1.00 95.12 498 THR A C 1
ATOM 3904 O O . THR A 1 498 ? 25.662 -9.457 1.948 1.00 95.12 498 THR A O 1
ATOM 3907 N N . TYR A 1 499 ? 23.610 -9.120 2.796 1.00 92.94 499 TYR A N 1
ATOM 3908 C CA . TYR A 1 499 ? 23.992 -8.917 4.186 1.00 92.94 499 TYR A CA 1
ATOM 3909 C C . TYR A 1 499 ? 22.878 -9.476 5.066 1.00 92.94 499 TYR A C 1
ATOM 3911 O O . TYR A 1 499 ? 21.721 -9.133 4.869 1.00 92.94 499 TYR A O 1
ATOM 3919 N N . ALA A 1 500 ? 23.232 -10.346 6.017 1.00 89.56 500 ALA A N 1
ATOM 3920 C CA . ALA A 1 500 ? 22.256 -11.095 6.817 1.00 89.56 500 ALA A CA 1
ATOM 3921 C C . ALA A 1 500 ? 21.225 -11.856 5.953 1.00 89.56 500 ALA A C 1
ATOM 3923 O O . ALA A 1 500 ? 20.037 -11.829 6.237 1.00 89.56 500 ALA A O 1
ATOM 3924 N N . ASP A 1 501 ? 21.710 -12.511 4.890 1.00 88.56 501 ASP A N 1
ATOM 3925 C CA . ASP A 1 501 ? 20.928 -13.290 3.912 1.00 88.56 501 ASP A CA 1
ATOM 3926 C C . ASP A 1 501 ? 19.901 -12.498 3.075 1.00 88.56 501 ASP A C 1
ATOM 3928 O O . ASP A 1 501 ? 19.283 -13.064 2.178 1.00 88.56 501 ASP A O 1
ATOM 3932 N N . GLU A 1 502 ? 19.829 -11.176 3.252 1.00 90.00 502 GLU A N 1
ATOM 3933 C CA . GLU A 1 502 ? 19.003 -10.262 2.458 1.00 90.00 502 GLU A CA 1
ATOM 3934 C C . GLU A 1 502 ? 19.839 -9.505 1.420 1.00 90.00 502 GLU A C 1
ATOM 3936 O O . GLU A 1 502 ? 21.005 -9.176 1.659 1.00 90.00 502 GLU A O 1
ATOM 3941 N N . VAL A 1 503 ? 19.257 -9.203 0.254 1.00 92.50 503 VAL A N 1
ATOM 3942 C CA . VAL A 1 503 ? 19.922 -8.377 -0.771 1.00 92.50 503 VAL A CA 1
ATOM 3943 C C . VAL A 1 503 ? 20.131 -6.962 -0.231 1.00 92.50 503 VAL A C 1
ATOM 3945 O O . VAL A 1 503 ? 19.236 -6.380 0.374 1.00 92.50 503 VAL A O 1
ATOM 3948 N N . ILE A 1 504 ? 21.316 -6.389 -0.449 1.00 93.06 504 ILE A N 1
ATOM 3949 C CA . ILE A 1 504 ? 21.621 -5.039 0.037 1.00 93.06 504 ILE A CA 1
ATOM 3950 C C . ILE A 1 504 ? 21.236 -3.954 -0.962 1.00 93.06 504 ILE A C 1
ATOM 3952 O O . ILE A 1 504 ? 21.344 -4.122 -2.180 1.00 93.06 504 ILE A O 1
ATOM 3956 N N . GLU A 1 505 ? 20.911 -2.777 -0.433 1.00 91.38 505 GLU A N 1
ATOM 3957 C CA . GLU A 1 505 ? 20.825 -1.561 -1.229 1.00 91.38 505 GLU A CA 1
ATOM 3958 C C . GLU A 1 505 ? 22.240 -1.052 -1.542 1.00 91.38 505 GLU A C 1
ATOM 3960 O O . GLU A 1 505 ? 22.925 -0.416 -0.738 1.00 91.38 505 GLU A O 1
ATOM 3965 N N . ALA A 1 506 ? 22.718 -1.407 -2.730 1.00 92.81 506 ALA A N 1
ATOM 3966 C CA . ALA A 1 506 ? 24.100 -1.208 -3.138 1.00 92.81 506 ALA A CA 1
ATOM 3967 C C . ALA A 1 506 ? 24.379 0.216 -3.645 1.00 92.81 506 ALA A C 1
ATOM 3969 O O . ALA A 1 506 ? 24.443 0.456 -4.852 1.00 92.81 506 ALA A O 1
ATOM 3970 N N . TYR A 1 507 ? 24.590 1.157 -2.726 1.00 91.25 507 TYR A N 1
ATOM 3971 C CA . TYR A 1 507 ? 24.991 2.522 -3.075 1.00 91.25 507 TYR A CA 1
ATOM 3972 C C . TYR A 1 507 ? 26.405 2.587 -3.671 1.00 91.25 507 TYR A C 1
ATOM 3974 O O . TYR A 1 507 ? 27.346 1.967 -3.172 1.00 91.25 507 TYR A O 1
ATOM 3982 N N . TYR A 1 508 ? 26.572 3.404 -4.712 1.00 91.94 508 TYR A N 1
ATOM 3983 C CA . TYR A 1 508 ? 27.858 3.690 -5.349 1.00 91.94 508 TYR A CA 1
ATOM 3984 C C . TYR A 1 508 ? 27.965 5.173 -5.725 1.00 91.94 508 TYR A C 1
ATOM 3986 O O . TYR A 1 508 ? 26.968 5.880 -5.841 1.00 91.94 508 TYR A O 1
ATOM 3994 N N . PHE A 1 509 ? 29.193 5.666 -5.892 1.00 91.00 509 PHE A N 1
ATOM 3995 C CA . PHE A 1 509 ? 29.469 7.058 -6.247 1.00 91.00 509 PHE A CA 1
ATOM 3996 C C . PHE A 1 509 ? 30.800 7.175 -7.002 1.00 91.00 509 PHE A C 1
ATOM 3998 O O . PHE A 1 509 ? 31.654 6.297 -6.905 1.00 91.00 509 PHE A O 1
ATOM 4005 N N . SER A 1 510 ? 30.985 8.271 -7.748 1.00 88.56 510 SER A N 1
ATOM 4006 C CA . SER A 1 510 ? 32.115 8.426 -8.681 1.00 88.56 510 SER A CA 1
ATOM 4007 C C . SER A 1 510 ? 33.489 8.354 -8.009 1.00 88.56 510 SER A C 1
ATOM 4009 O O . SER A 1 510 ? 34.327 7.543 -8.393 1.00 88.56 510 SER A O 1
ATOM 4011 N N . THR A 1 511 ? 33.768 9.262 -7.071 1.00 88.56 511 THR A N 1
ATOM 4012 C CA . THR A 1 511 ? 35.124 9.450 -6.538 1.00 88.56 511 THR A CA 1
ATOM 4013 C C . THR A 1 511 ? 35.059 9.898 -5.090 1.00 88.56 511 THR A C 1
ATOM 4015 O O . THR A 1 511 ? 34.353 10.851 -4.764 1.00 88.56 511 THR A O 1
ATOM 4018 N N . SER A 1 512 ? 35.826 9.237 -4.224 1.00 91.50 512 SER A N 1
ATOM 4019 C CA . SER A 1 512 ? 35.947 9.606 -2.814 1.00 91.50 512 SER A CA 1
ATOM 4020 C C . SER A 1 512 ? 37.086 10.587 -2.564 1.00 91.50 512 SER A C 1
ATOM 4022 O O . SER A 1 512 ? 37.970 10.779 -3.398 1.00 91.50 512 SER A O 1
ATOM 4024 N N . MET A 1 513 ? 37.101 11.185 -1.373 1.00 91.12 513 MET A N 1
ATOM 4025 C CA . MET A 1 513 ? 38.220 12.010 -0.902 1.00 91.12 513 MET A CA 1
ATOM 4026 C C . MET A 1 513 ? 39.353 11.188 -0.254 1.00 91.12 513 MET A C 1
ATOM 4028 O O . MET A 1 513 ? 40.138 11.729 0.521 1.00 91.12 513 MET A O 1
ATOM 4032 N N . GLY A 1 514 ? 39.437 9.885 -0.554 1.00 92.44 514 GLY A N 1
ATOM 4033 C CA . GLY A 1 514 ? 40.396 8.947 0.044 1.00 92.44 514 GLY A CA 1
ATOM 4034 C C . GLY A 1 514 ? 39.817 8.063 1.151 1.00 92.44 514 GLY A C 1
ATOM 4035 O O . GLY A 1 514 ? 40.574 7.381 1.826 1.00 92.44 514 GLY A O 1
ATOM 4036 N N . TYR A 1 515 ? 38.499 8.100 1.363 1.00 91.56 515 TYR A N 1
ATOM 4037 C CA . TYR A 1 515 ? 37.760 7.143 2.187 1.00 91.56 515 TYR A CA 1
ATOM 4038 C C . TYR A 1 515 ? 36.270 7.127 1.812 1.00 91.56 515 TYR A C 1
ATOM 4040 O O . TYR A 1 515 ? 35.753 8.130 1.319 1.00 91.56 515 TYR A O 1
ATOM 4048 N N . THR A 1 516 ? 35.578 6.012 2.048 1.00 93.31 516 THR A N 1
ATOM 4049 C CA . THR A 1 516 ? 34.110 5.891 1.955 1.00 93.31 516 THR A CA 1
ATOM 4050 C C . THR A 1 516 ? 33.433 6.369 3.239 1.00 93.31 516 THR A C 1
ATOM 4052 O O . THR A 1 516 ? 34.097 6.571 4.257 1.00 93.31 516 THR A O 1
ATOM 4055 N N . ASP A 1 517 ? 32.115 6.541 3.213 1.00 91.88 517 ASP A N 1
ATOM 4056 C CA . ASP A 1 517 ? 31.342 6.903 4.403 1.00 91.88 517 ASP A CA 1
ATOM 4057 C C . ASP A 1 517 ? 30.357 5.803 4.818 1.00 91.88 517 ASP A C 1
ATOM 4059 O O . ASP A 1 517 ? 30.255 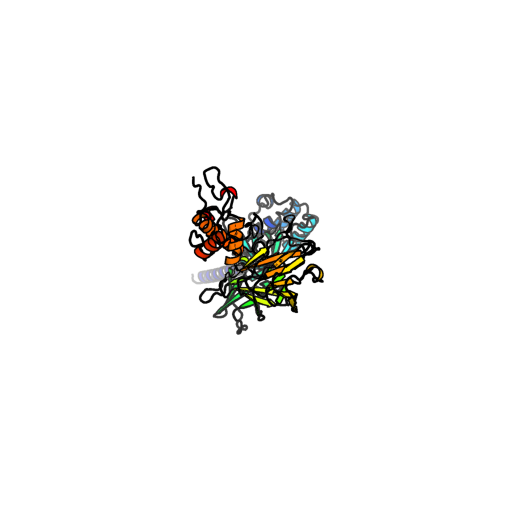4.763 4.166 1.00 91.88 517 ASP A O 1
ATOM 4063 N N . THR A 1 518 ? 29.688 6.021 5.946 1.00 91.62 518 THR A N 1
ATOM 4064 C CA . THR A 1 518 ? 28.614 5.158 6.454 1.00 91.62 518 THR A CA 1
ATOM 4065 C C . THR A 1 518 ? 27.241 5.652 5.990 1.00 91.62 518 THR A C 1
ATOM 4067 O O . THR A 1 518 ? 27.131 6.701 5.353 1.00 91.62 518 THR A O 1
ATOM 4070 N N . ALA A 1 519 ? 26.177 4.930 6.354 1.00 90.25 519 ALA A N 1
ATOM 4071 C CA . ALA A 1 519 ? 24.802 5.345 6.075 1.00 90.25 519 ALA A CA 1
ATOM 4072 C C . ALA A 1 519 ? 24.380 6.666 6.753 1.00 90.25 519 ALA A C 1
ATOM 4074 O O . ALA A 1 519 ? 23.363 7.243 6.376 1.00 90.25 519 ALA A O 1
ATOM 4075 N N . GLU A 1 520 ? 25.169 7.191 7.701 1.00 88.06 520 GLU A N 1
ATOM 4076 C CA . GLU A 1 520 ? 24.894 8.456 8.401 1.00 88.06 520 GLU A CA 1
ATOM 4077 C C . GLU A 1 520 ? 24.690 9.647 7.453 1.00 88.06 520 GLU A C 1
ATOM 4079 O O . GLU A 1 520 ? 23.988 10.594 7.803 1.00 88.06 520 GLU A O 1
ATOM 4084 N N . VAL A 1 521 ? 25.243 9.598 6.236 1.00 89.25 521 VAL A N 1
ATOM 4085 C CA . VAL A 1 521 ? 25.060 10.656 5.228 1.00 89.25 521 VAL A CA 1
ATOM 4086 C C . VAL A 1 521 ? 23.595 10.848 4.811 1.00 89.25 521 VAL A C 1
ATOM 4088 O O . VAL A 1 521 ? 23.249 11.924 4.324 1.00 89.25 521 VAL A O 1
ATOM 4091 N N . TRP A 1 522 ? 22.740 9.841 5.031 1.00 88.06 522 TRP A N 1
ATOM 4092 C CA . TRP A 1 522 ? 21.297 9.888 4.767 1.00 88.06 522 TRP A CA 1
ATOM 4093 C C . TRP A 1 522 ? 20.440 9.994 6.035 1.00 88.06 522 TRP A C 1
ATOM 4095 O O . TRP A 1 522 ? 19.228 10.138 5.919 1.00 88.06 522 TRP A O 1
ATOM 4105 N N . ASN A 1 523 ? 21.047 9.957 7.227 1.00 85.50 523 ASN A N 1
ATOM 4106 C CA . ASN A 1 523 ? 20.354 9.995 8.521 1.00 85.50 523 ASN A CA 1
ATOM 4107 C C . ASN A 1 523 ? 19.158 9.010 8.626 1.00 85.50 523 ASN A C 1
ATOM 4109 O O . ASN A 1 523 ? 18.038 9.451 8.895 1.00 85.50 523 ASN A O 1
ATOM 4113 N N . PRO A 1 524 ? 19.362 7.697 8.385 1.00 84.50 524 PRO A N 1
ATOM 4114 C CA . PRO A 1 524 ? 18.284 6.717 8.460 1.00 84.50 524 PRO A CA 1
ATOM 4115 C C . PRO A 1 524 ? 17.852 6.479 9.912 1.00 84.50 524 PRO A C 1
ATOM 4117 O O . PRO A 1 524 ? 18.665 6.561 10.834 1.00 84.50 524 PRO A O 1
ATOM 4120 N N . GLU A 1 525 ? 16.582 6.126 10.108 1.00 79.75 525 GLU A N 1
ATOM 4121 C CA . GLU A 1 525 ? 16.035 5.811 11.435 1.00 79.75 525 GLU A CA 1
ATOM 4122 C C . GLU A 1 525 ? 16.636 4.517 12.013 1.00 79.75 525 GLU A C 1
ATOM 4124 O O . GLU A 1 525 ? 16.951 4.452 13.201 1.00 79.75 525 GLU A O 1
ATOM 4129 N N . GLU A 1 526 ? 16.896 3.520 11.160 1.00 82.00 526 GLU A N 1
ATOM 4130 C CA . GLU A 1 526 ? 17.433 2.209 11.543 1.00 82.00 526 GLU A CA 1
ATOM 4131 C C . GLU A 1 526 ? 18.824 1.966 10.937 1.00 82.00 526 GLU A C 1
ATOM 4133 O O . GLU A 1 526 ? 18.990 1.348 9.883 1.00 82.00 526 GLU A O 1
ATOM 4138 N N . MET A 1 527 ? 19.865 2.445 11.622 1.00 79.94 527 MET A N 1
ATOM 4139 C CA . MET A 1 527 ? 21.261 2.278 11.182 1.00 79.94 527 MET A CA 1
ATOM 4140 C C . MET A 1 527 ? 21.712 0.810 11.081 1.00 79.94 527 MET A C 1
ATOM 4142 O O . MET A 1 527 ? 22.628 0.502 10.316 1.00 79.94 527 MET A O 1
ATOM 4146 N N . GLU A 1 528 ? 21.093 -0.100 11.837 1.00 81.44 528 GLU A N 1
ATOM 4147 C CA . GLU A 1 528 ? 21.463 -1.522 11.873 1.00 81.44 528 GLU A CA 1
ATOM 4148 C C . GLU A 1 528 ? 21.253 -2.216 10.517 1.00 81.44 528 GLU A C 1
ATOM 4150 O O . GLU A 1 528 ? 22.078 -3.045 10.117 1.00 81.44 528 GLU A O 1
ATOM 4155 N N . ASN A 1 529 ? 20.249 -1.777 9.750 1.00 82.81 529 ASN A N 1
ATOM 4156 C CA . ASN A 1 529 ? 19.941 -2.295 8.412 1.00 82.81 529 ASN A CA 1
ATOM 4157 C C . ASN A 1 529 ? 21.053 -2.008 7.390 1.00 82.81 529 ASN A C 1
ATOM 4159 O O . ASN A 1 529 ? 21.124 -2.656 6.349 1.00 82.81 529 ASN A O 1
ATOM 4163 N N . TYR A 1 530 ? 21.960 -1.074 7.692 1.00 88.25 530 TYR A N 1
ATOM 4164 C CA . TYR A 1 530 ? 23.072 -0.677 6.826 1.00 88.25 530 TYR A CA 1
ATOM 4165 C C . TYR A 1 530 ? 24.436 -1.108 7.373 1.00 88.25 530 TYR A C 1
ATOM 4167 O O . TYR A 1 530 ? 25.461 -0.505 7.050 1.00 88.25 530 TYR A O 1
ATOM 4175 N N . GLY A 1 531 ? 24.492 -2.178 8.175 1.00 89.69 531 GLY A N 1
ATOM 4176 C CA . GLY A 1 531 ? 25.731 -2.690 8.778 1.00 89.69 531 GLY A CA 1
ATOM 4177 C C . GLY A 1 531 ? 26.858 -3.042 7.788 1.00 89.69 531 GLY A C 1
ATOM 4178 O O . GLY A 1 531 ? 28.010 -3.209 8.201 1.00 89.69 531 GLY A O 1
ATOM 4179 N N . TYR A 1 532 ? 26.557 -3.126 6.489 1.00 91.25 532 TYR A N 1
ATOM 4180 C CA . TYR A 1 532 ? 27.514 -3.302 5.392 1.00 91.25 532 TYR A CA 1
ATOM 4181 C C . TYR A 1 532 ? 28.164 -1.990 4.900 1.00 91.25 532 TYR A C 1
ATOM 4183 O O . TYR A 1 532 ? 29.249 -2.037 4.319 1.00 91.25 532 TYR A O 1
ATOM 4191 N N . LEU A 1 533 ? 27.572 -0.818 5.163 1.00 92.69 533 LEU A N 1
ATOM 4192 C CA . LEU A 1 533 ? 28.120 0.490 4.784 1.00 92.69 533 LEU A CA 1
ATOM 4193 C C . LEU A 1 533 ? 29.073 1.009 5.860 1.00 92.69 533 LEU A C 1
ATOM 4195 O O . LEU A 1 533 ? 28.687 1.690 6.811 1.00 92.69 533 LEU A O 1
ATOM 4199 N N . LYS A 1 534 ? 30.355 0.675 5.701 1.00 90.56 534 LYS A N 1
ATOM 4200 C CA . LYS A 1 534 ? 31.425 1.103 6.606 1.00 90.56 534 LYS A CA 1
ATOM 4201 C C . LYS A 1 534 ? 32.401 2.047 5.921 1.00 90.56 534 LYS A C 1
ATOM 4203 O O . LYS A 1 534 ? 32.598 2.039 4.707 1.00 90.56 534 LYS A O 1
ATOM 4208 N N . LYS A 1 535 ? 33.075 2.825 6.760 1.00 91.50 535 LYS A N 1
ATOM 4209 C CA . LYS A 1 535 ? 34.185 3.684 6.367 1.00 91.50 535 LYS A CA 1
ATOM 4210 C C . LYS A 1 535 ? 35.427 2.843 6.064 1.00 91.50 535 LYS A C 1
ATOM 4212 O O . LYS A 1 535 ? 35.998 2.232 6.966 1.00 91.50 535 LYS A O 1
ATOM 4217 N N . TYR A 1 536 ? 35.851 2.846 4.806 1.00 88.00 536 TYR A N 1
ATOM 4218 C CA . TYR A 1 536 ? 37.074 2.218 4.302 1.00 88.00 536 TYR A CA 1
ATOM 4219 C C . TYR A 1 536 ? 37.982 3.293 3.696 1.00 88.00 536 TYR A C 1
ATOM 4221 O O . TYR A 1 536 ? 37.471 4.257 3.136 1.00 88.00 536 TYR A O 1
ATOM 4229 N N . ALA A 1 537 ? 39.304 3.154 3.832 1.00 78.00 537 ALA A N 1
ATOM 4230 C CA . ALA A 1 537 ? 40.311 4.108 3.346 1.00 78.00 537 ALA A CA 1
ATOM 4231 C C . ALA A 1 537 ? 41.192 3.494 2.256 1.00 78.00 537 ALA A C 1
ATOM 4233 O O . ALA A 1 537 ? 41.469 2.275 2.365 1.00 78.00 537 ALA A O 1
#

Radius of gyration: 34.31 Å; chains: 1; bounding box: 82×55×125 Å

InterPro domains:
  IPR013486 Sporulation stage II protein D, amidase enhancer LytB [TIGR02669] (412-525)
  IPR013693 Sporulation stage II protein D, amidase enhancer LytB N-terminal [PF08486] (407-499)
  IPR051922 Bacterial Sporulation-Associated [PTHR30032] (396-535)

Sequence (537 aa):
MRGKVRLKRKIGLLVILLLILCGMLLAGTKKGYHKDVYSEHYVPVEEVQDELSFSIYKEMDWEQILLQKQEYLTKKAASEILEFLGLKDYIQLPEKSENAALDRGEWNAVYTEILAYLDDEKTVTTQDLLLMDVIESDSGCILVTNEGDYPSKFGQHFLTAWDNYRLYLLDGKCVGIAGISEEEAEVYNTYIKAVEDGTLTFLSGGAEYEITMDASEKDVTEGVADLVFSNGKLQIVRKKEQEIGGKLLSYDENTIEIEGYGRISHTGKIPVYELLEGEDVTESSISKVVLGNMEVSYVIGEEEVCAILIRTPAVIENIRVLLLADDGGRFRSAVYLKADVDASIKFGETVSDYAAGTLLDVSTWFTERDDTFSIQPATENGKIFLCDEAGNTISNGYSGSVEVRRYEEGYTVVNSVPFETYLTAVVPSEMPSTYEKEALKAQAVCARSYAYIQLMRADLAAFGAHINDSTSYQVYNKVEAGEASRQAVEETKHEVMTYADEVIEAYYFSTSMGYTDTAEVWNPEEMENYGYLKKYA

Organism: NCBI:txid622312

Foldseek 3Di:
DPPVVVVVVVVVVVVVVVVVVVVVVVVPDPPPDDLQAADQFWHFQQLVQLLQLDDPNVPDPVCVQLVDPDRTDFQLSLCSVCVVLVNNVPADQDPDDRGHGDGLQRVLSRSVVVCVVPVPVCQKDKDWWQFAAWDDDPVAIWGQTLVGIAGENRGPRHDDHRWTWTFTDGPRHGSHTSGTDQDKDKNAFWWFQDQDPQWTWIDDPFDIHIFGHDPPPDPDDTDTWMWIGGPSHTDDTGHQDDKDKAFFQFDDQFWTQGVPPFIFGAHGAAWEWEQEPPDGITIDHCLQRQGPFAMWMFGDDPRHTRHIYGHDHGHQWKAKAWEADPVRHQFDAWWKKFKQAKKWKDKPNDIDIDGHLDIDGPQVVDPDQGIKIKIFHPDQPMWMFTADPVSHGPAPTAGGMWMWGHDPRHIIIMHIHTLLVFLLFQLCQQDPLPDDLVVLLVSLQLLSLQSVVLSSRCPVRNVSGSYYCDPVRTPGRPDHGDPSNSVSSVVCPPRYDDDPNHGDNRDDDDDDPQKFDAPVVVPDPDSVSRPVRHIDD